Protein AF-A0A3D2SKZ0-F1 (afdb_monomer)

Sequence (525 aa):
MYVDPTEGLVLRTNPVAGSGATDIGYVDFKRDVNGKSGLNLEFMLQPNVASNGTMISANSAKGVIRAGANGRMINGVLQLRGTQDTASTILGVTNGNSIAGDTGLAFRLNGEFTSDRDNLSGVEATSLELGGAGNQTYGLRFANITPLLTRKNIIGTETTSGVALNSDHAGLSMDGIYFNLVNANQITLPTNTALTSTYLGNSVDANKLVNTNDYIQTLSTNNTPYTVLAIRGMNFSALSRRGQFIYTDANGVVSPVSTTTKWGLGLPIYNLNANFAFSPRLSNGSASGDYLVAYNNGVIQKTAVSGSERIGFSGSISTQGVNDGSDGTPAGSKSTSILLIDGGQNANDNNNPTDYYVGLRNIDMLLNGTGSMGFENGRINVSMPKLLMAMSAQLAAGYLPGAKYKTCPTSGGCYAASDSFTKNYDVLAAIKLRLAGQANFSIIPLSLTASDYNSDGIPKEDKNALNFIGLLVLDKTQNNSIQLVDPIDGSTMGLDNIVGTVAFDNKIVVNSNNVGFNLGFNFNP

Solvent-accessible surface area (backbone atoms only — not comparable to full-atom values): 26142 Å² total; per-residue (Å²): 111,53,76,42,98,86,60,24,43,34,42,54,25,50,54,55,89,91,66,82,56,81,66,74,45,66,48,72,25,58,54,49,99,41,50,41,41,42,41,67,47,68,41,65,48,63,51,88,57,51,98,81,67,83,58,82,50,80,90,68,36,22,18,53,37,22,44,29,35,27,20,36,32,32,71,31,34,41,31,40,32,70,32,75,32,88,84,28,70,70,29,22,70,54,98,88,38,40,60,49,30,64,79,20,38,29,36,29,61,33,28,28,37,33,23,74,87,66,71,63,82,98,54,56,48,19,31,42,33,45,30,46,18,71,53,50,28,30,30,39,35,36,26,51,32,29,41,65,42,44,16,73,90,34,82,30,63,53,77,72,88,80,79,66,69,49,84,68,62,7,32,40,40,42,75,28,40,35,39,38,79,38,75,53,49,56,41,34,49,79,77,58,63,71,44,49,71,33,52,51,71,90,48,93,76,90,34,54,60,41,55,79,73,66,38,52,42,70,45,63,86,77,74,54,64,24,49,33,41,28,38,35,53,31,27,33,43,35,24,20,33,21,34,27,26,29,36,21,35,88,87,51,38,41,42,76,65,39,74,81,44,44,36,16,54,24,62,19,36,25,51,30,34,36,38,37,34,37,33,85,33,76,33,62,10,69,86,64,53,30,40,49,56,49,80,55,96,93,39,85,43,77,44,63,41,60,79,43,77,24,45,23,38,32,41,35,40,33,32,35,14,56,35,63,40,99,84,71,44,76,42,21,62,46,39,11,33,47,31,46,26,38,34,41,65,21,78,82,52,86,51,37,56,32,32,33,36,39,37,41,35,41,35,17,37,40,40,34,35,33,34,36,38,36,78,56,95,56,22,46,34,37,19,21,70,37,35,36,42,32,39,40,32,29,37,31,51,44,63,35,23,25,18,51,47,83,66,60,51,98,74,66,15,32,31,36,21,24,38,44,73,66,53,56,93,39,48,75,28,29,39,41,38,27,49,29,27,28,36,25,31,32,43,37,40,34,80,78,55,84,86,42,35,45,98,86,63,47,60,36,83,82,51,44,29,42,34,41,32,29,38,37,39,38,31,76,89,56,59,11,28,44,35,42,25,40,68,86,81,58,55,67,51,69,51,69,61,44,37,39,36,42,34,37,54,31,33,46,22,40,43,64,86,51,73,46,78,49,78,40,79,48,79,51,99

pLDDT: mean 89.73, std 6.94, range [58.94, 98.38]

Foldseek 3Di:
DDADPVQGDKDWQDDDVPPPDPHRGKDFQAADPLRATSAKDWDWFAFPQPPVNPDDDLVRTFWQKMKHKGWIKGGWMWTKDWDAPPVLQFWHDDPRHRQQHGGKMWIWIKIFWAFVVVVDDPIDTMKMKMWTGDAQTKIKIFGRKAFLAQAPPFAFFAADFDRDGDPDTFIKGFPTKMKDKGQDQKTFWPDDPVQQQDADADDRPDGRLDDRVLRIWGDDPPRFIWIKIKTWFIWGRIWGQWMFMWHQHPVRRIDTLDDIARKTKDQTFGGKIKMKIKGKDFFQWVVQQFWDWDADPNDIDTDTDHRFIWIWMKMKMWTFQADADPVRHGQQLGGRWIWIWRQFFQPSRVGGGQTKIWGKGRKTWMWTFTWIWGCPRQKTKTKTQKIKTWIKIFGFTGHRAFGAHSDADPDTYRGHHSNNNVPCPGTPWIKTWIFIGIKIKIWHGQDDDPVQADPVRHGDFPRSKTKMWMKGFGDLVRFGKIWIADPPPRDIDIDTSDGGMWTWIWIWTDDSPDIDTRIDIDDDD

Structure (mmCIF, N/CA/C/O backbone):
data_AF-A0A3D2SKZ0-F1
#
_entry.id   AF-A0A3D2SKZ0-F1
#
loop_
_atom_site.group_PDB
_atom_site.id
_atom_site.type_symbol
_atom_site.label_atom_id
_atom_site.label_alt_id
_atom_site.label_comp_id
_atom_site.label_asym_id
_atom_site.label_entity_id
_atom_site.label_seq_id
_atom_site.pdbx_PDB_ins_code
_atom_site.Cartn_x
_atom_site.Cartn_y
_atom_site.Cartn_z
_atom_site.occupancy
_atom_site.B_iso_or_equiv
_atom_site.auth_seq_id
_atom_site.auth_comp_id
_atom_site.auth_asym_id
_atom_site.auth_atom_id
_atom_site.pdbx_PDB_model_num
ATOM 1 N N . MET A 1 1 ? 27.730 7.073 10.728 1.00 89.25 1 MET A N 1
ATOM 2 C CA . MET A 1 1 ? 26.821 7.558 11.789 1.00 89.25 1 MET A CA 1
ATOM 3 C C . MET A 1 1 ? 27.314 8.910 12.249 1.00 89.25 1 MET A C 1
ATOM 5 O O . MET A 1 1 ? 28.520 9.051 12.399 1.00 89.25 1 MET A O 1
ATOM 9 N N . TYR A 1 2 ? 26.425 9.870 12.469 1.00 89.94 2 TYR A N 1
ATOM 10 C CA . TYR A 1 2 ? 26.764 11.152 13.087 1.00 89.94 2 TYR A CA 1
ATOM 11 C C . TYR A 1 2 ? 25.530 11.755 13.771 1.00 89.94 2 TYR A C 1
ATOM 13 O O . TYR A 1 2 ? 24.419 11.241 13.623 1.00 89.94 2 TYR A O 1
ATOM 21 N N . VAL A 1 3 ? 25.751 12.827 14.531 1.00 92.31 3 VAL A N 1
ATOM 22 C CA . VAL A 1 3 ? 24.702 13.638 15.155 1.00 92.31 3 VAL A CA 1
ATOM 23 C C . VAL A 1 3 ? 24.771 15.038 14.561 1.00 92.31 3 VAL A C 1
ATOM 25 O O . VAL A 1 3 ? 25.858 15.603 14.464 1.00 92.31 3 VAL A O 1
ATOM 28 N N . ASP A 1 4 ? 23.625 15.580 14.170 1.00 90.56 4 ASP A N 1
ATOM 29 C CA . ASP A 1 4 ? 23.486 16.925 13.613 1.00 90.56 4 ASP A CA 1
ATOM 30 C C . ASP A 1 4 ? 22.349 17.684 14.328 1.00 90.56 4 ASP A C 1
ATOM 32 O O . ASP A 1 4 ? 21.341 17.066 14.682 1.00 90.56 4 ASP A O 1
ATOM 36 N N . PRO A 1 5 ? 22.471 19.004 14.565 1.00 87.94 5 PRO A N 1
ATOM 37 C CA . PRO A 1 5 ? 21.446 19.774 15.276 1.00 87.94 5 PRO A CA 1
ATOM 38 C C . PRO A 1 5 ? 20.064 19.795 14.603 1.00 87.94 5 PRO A C 1
ATOM 40 O O . PRO A 1 5 ? 19.061 19.971 15.288 1.00 87.94 5 PRO A O 1
ATOM 43 N N . THR A 1 6 ? 20.002 19.623 13.281 1.00 87.12 6 THR A N 1
ATOM 44 C CA . THR A 1 6 ? 18.764 19.663 12.483 1.00 87.12 6 THR A CA 1
ATOM 45 C C . THR A 1 6 ? 18.283 18.255 12.130 1.00 87.12 6 THR A C 1
ATOM 47 O O . THR A 1 6 ? 17.088 17.947 12.152 1.00 87.12 6 THR A O 1
ATOM 50 N N . GLU A 1 7 ? 19.214 17.372 11.782 1.00 89.00 7 GLU A N 1
ATOM 51 C CA . GLU A 1 7 ? 18.929 16.009 11.358 1.00 89.00 7 GLU A CA 1
ATOM 52 C C . GLU A 1 7 ? 18.869 15.008 12.525 1.00 89.00 7 GLU A C 1
ATOM 54 O O . GLU A 1 7 ? 18.384 13.896 12.330 1.00 89.00 7 GLU A O 1
ATOM 59 N N . GLY A 1 8 ? 19.307 15.368 13.731 1.00 93.12 8 GLY A N 1
ATOM 60 C CA . GLY A 1 8 ? 19.356 14.465 14.880 1.00 93.12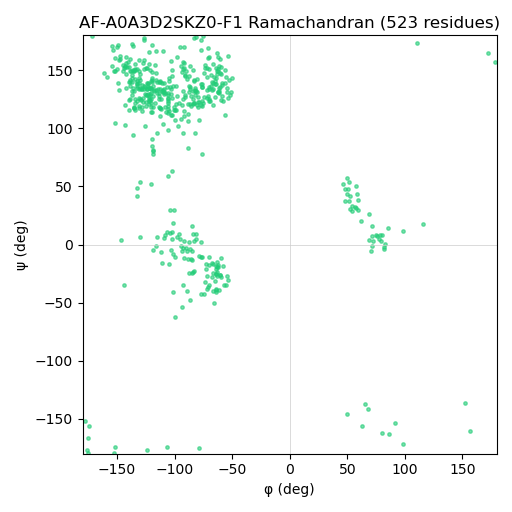 8 GLY A CA 1
ATOM 61 C C . GLY A 1 8 ? 20.396 13.355 14.711 1.00 93.12 8 GLY A C 1
ATOM 62 O O . GLY A 1 8 ? 21.489 13.584 14.196 1.00 93.12 8 GLY A O 1
ATOM 63 N N . LEU A 1 9 ? 20.074 12.142 15.168 1.00 95.69 9 LEU A N 1
ATOM 64 C CA . LEU A 1 9 ? 20.924 10.962 15.004 1.00 95.69 9 LEU A CA 1
ATOM 65 C C . LEU A 1 9 ? 20.701 10.348 13.620 1.00 95.69 9 LEU A C 1
ATOM 67 O O . LEU A 1 9 ? 19.590 9.919 13.307 1.00 95.69 9 LEU A O 1
ATOM 71 N N . VAL A 1 10 ? 21.768 10.243 12.824 1.00 94.38 10 VAL A N 1
ATOM 72 C CA . VAL A 1 10 ? 21.696 9.745 11.446 1.00 94.38 10 VAL A CA 1
ATOM 73 C C . VAL A 1 10 ? 22.647 8.572 11.210 1.00 94.38 10 VAL A C 1
ATOM 75 O O . VAL A 1 10 ? 23.862 8.654 11.429 1.00 94.38 10 VAL A O 1
ATOM 78 N N . LEU A 1 11 ? 22.100 7.487 10.660 1.00 92.94 11 LEU A N 1
ATOM 79 C CA . LEU A 1 11 ? 22.840 6.439 9.963 1.00 92.94 11 LEU A CA 1
ATOM 80 C C . LEU A 1 11 ? 22.586 6.604 8.469 1.00 92.94 11 LEU A C 1
ATOM 82 O O . LEU A 1 11 ? 21.441 6.682 8.038 1.00 92.94 11 LEU A O 1
ATOM 86 N N . ARG A 1 12 ? 23.641 6.649 7.663 1.00 91.31 12 ARG A N 1
ATOM 87 C CA . ARG A 1 12 ? 23.499 6.657 6.211 1.00 91.31 12 ARG A CA 1
ATOM 88 C C . ARG A 1 12 ? 24.607 5.871 5.550 1.00 91.31 12 ARG A C 1
ATOM 90 O O . ARG A 1 12 ? 25.701 5.774 6.104 1.00 91.31 12 ARG A O 1
ATOM 97 N N . THR A 1 13 ? 24.300 5.320 4.385 1.00 91.06 13 THR A N 1
ATOM 98 C CA . THR A 1 13 ? 25.262 4.571 3.577 1.00 91.06 13 THR A CA 1
ATOM 99 C C . THR A 1 13 ? 26.093 5.485 2.684 1.00 91.06 13 THR A C 1
ATOM 101 O O . THR A 1 13 ? 27.210 5.132 2.333 1.00 91.06 13 THR A O 1
ATOM 104 N N . ASN A 1 14 ? 25.578 6.666 2.342 1.00 85.44 14 ASN A N 1
ATOM 105 C CA . ASN A 1 14 ? 26.270 7.597 1.457 1.00 85.44 14 ASN A CA 1
ATOM 106 C C . ASN A 1 14 ? 27.120 8.606 2.227 1.00 85.44 14 ASN A C 1
ATOM 108 O O . ASN A 1 14 ? 26.731 9.012 3.331 1.00 85.44 14 ASN A O 1
ATOM 112 N N . PRO A 1 15 ? 28.214 9.092 1.618 1.00 79.12 15 PRO A N 1
ATOM 113 C CA . PRO A 1 15 ? 28.964 10.215 2.149 1.00 79.12 15 PRO A CA 1
ATOM 114 C C . PRO A 1 15 ? 28.088 11.435 2.430 1.00 79.12 15 PRO A C 1
ATOM 116 O O . PRO A 1 15 ? 27.185 11.777 1.665 1.00 79.12 15 PRO A O 1
ATOM 119 N N . VAL A 1 16 ? 28.385 12.130 3.527 1.00 78.88 16 VAL A N 1
ATOM 120 C CA . VAL A 1 16 ? 27.814 13.453 3.798 1.00 78.88 16 VAL A CA 1
ATOM 121 C C . VAL A 1 16 ? 28.634 14.480 3.024 1.00 78.88 16 VAL A C 1
ATOM 123 O O . VAL A 1 16 ? 29.868 14.438 3.067 1.00 78.88 16 VAL A O 1
ATOM 126 N N . ALA A 1 17 ? 27.977 15.416 2.340 1.00 76.12 17 ALA A N 1
ATOM 127 C CA . ALA A 1 17 ? 28.663 16.537 1.703 1.00 76.12 17 ALA A CA 1
ATOM 128 C C . ALA A 1 17 ? 29.578 17.252 2.719 1.00 76.12 17 ALA A C 1
ATOM 130 O O . ALA A 1 17 ? 29.154 17.575 3.825 1.00 76.12 17 ALA A O 1
ATOM 131 N N . GLY A 1 18 ? 30.851 17.448 2.364 1.00 74.81 18 GLY A N 1
ATOM 132 C CA . GLY A 1 18 ? 31.843 18.077 3.245 1.00 74.81 18 GLY A CA 1
ATOM 133 C C . GLY A 1 18 ? 32.486 17.162 4.299 1.00 74.81 18 GLY A C 1
ATOM 134 O O . GLY A 1 18 ? 33.392 17.612 4.988 1.00 74.81 18 GLY A O 1
ATOM 135 N N . SER A 1 19 ? 32.098 15.883 4.404 1.00 77.25 19 SER A N 1
ATOM 136 C CA . SER A 1 19 ? 32.719 14.938 5.358 1.00 77.25 19 SER A CA 1
ATOM 137 C C . SER A 1 19 ? 34.087 14.394 4.931 1.00 77.25 19 SER A C 1
ATOM 139 O O . SER A 1 19 ? 34.747 13.722 5.718 1.00 77.25 19 SER A O 1
ATOM 141 N N . GLY A 1 20 ? 34.500 14.625 3.681 1.00 76.62 20 GLY A N 1
ATOM 142 C CA . GLY A 1 20 ? 35.713 14.036 3.100 1.00 76.62 20 GLY A CA 1
ATOM 143 C C . GLY A 1 20 ? 35.629 12.526 2.830 1.00 76.62 20 GLY A C 1
ATOM 144 O O . GLY A 1 20 ? 36.544 11.978 2.224 1.00 76.62 20 GLY A O 1
ATOM 145 N N . ALA A 1 21 ? 34.545 11.853 3.232 1.00 76.31 21 ALA A N 1
ATOM 146 C CA . ALA A 1 21 ? 34.317 10.447 2.925 1.00 76.31 21 ALA A CA 1
ATOM 147 C C . ALA A 1 21 ? 34.009 10.263 1.430 1.00 76.31 21 ALA A C 1
ATOM 149 O O . ALA A 1 21 ? 33.188 10.984 0.866 1.00 76.31 21 ALA A O 1
ATOM 150 N N . THR A 1 22 ? 34.645 9.283 0.794 1.00 75.00 22 THR A N 1
ATOM 151 C CA . THR A 1 22 ? 34.396 8.917 -0.613 1.00 75.00 22 THR A CA 1
ATOM 152 C C . THR A 1 22 ? 33.727 7.556 -0.761 1.00 75.00 22 THR A C 1
ATOM 154 O O . THR A 1 22 ? 33.199 7.248 -1.826 1.00 75.00 22 THR A O 1
ATOM 157 N N . ASP A 1 23 ? 33.743 6.744 0.297 1.00 74.25 23 ASP A N 1
ATOM 158 C CA . ASP A 1 23 ? 33.208 5.389 0.269 1.00 74.25 23 ASP A CA 1
ATOM 159 C C . ASP A 1 23 ? 31.678 5.402 0.282 1.00 74.25 23 ASP A C 1
ATOM 161 O O . ASP A 1 23 ? 31.041 5.996 1.156 1.00 74.25 23 ASP A O 1
ATOM 165 N N . ILE A 1 24 ? 31.089 4.706 -0.689 1.00 81.19 24 ILE A N 1
ATOM 166 C CA . ILE A 1 24 ? 29.653 4.446 -0.752 1.00 81.19 24 ILE A CA 1
ATOM 167 C C . ILE A 1 24 ? 29.403 3.118 -0.041 1.00 81.19 24 ILE A C 1
ATOM 169 O O . ILE A 1 24 ? 29.800 2.051 -0.511 1.00 81.19 24 ILE A O 1
ATOM 173 N N . GLY A 1 25 ? 28.762 3.189 1.120 1.00 87.06 25 GLY A N 1
ATOM 174 C CA . GLY A 1 25 ? 28.308 2.024 1.862 1.00 87.06 25 GLY A CA 1
ATOM 175 C C . GLY A 1 25 ? 27.034 1.414 1.276 1.00 87.06 25 GLY A C 1
ATOM 176 O O . GLY A 1 25 ? 26.404 1.945 0.362 1.00 87.06 25 GLY A O 1
ATOM 177 N N . TYR A 1 26 ? 26.614 0.302 1.866 1.00 90.56 26 TYR A N 1
ATOM 178 C CA . TYR A 1 26 ? 25.374 -0.397 1.536 1.00 90.56 26 TYR A CA 1
ATOM 179 C C . TYR A 1 26 ? 24.878 -1.191 2.749 1.00 90.56 26 TYR A C 1
ATOM 181 O O . TYR A 1 26 ? 25.611 -1.386 3.721 1.00 90.56 26 TYR A O 1
ATOM 189 N N . VAL A 1 27 ? 23.635 -1.665 2.686 1.00 91.00 27 VAL A N 1
ATOM 190 C CA . VAL A 1 27 ? 23.050 -2.592 3.663 1.00 91.00 27 VAL A CA 1
ATOM 191 C C . VAL A 1 27 ? 22.639 -3.866 2.937 1.00 91.00 27 VAL A C 1
ATOM 193 O O . VAL A 1 27 ? 21.871 -3.801 1.983 1.00 91.00 27 VAL A O 1
ATOM 196 N N . ASP A 1 28 ? 23.129 -5.018 3.393 1.00 92.25 28 ASP A N 1
ATOM 197 C CA . ASP A 1 28 ? 22.768 -6.319 2.823 1.00 92.25 28 ASP A CA 1
ATOM 198 C C . ASP A 1 28 ? 21.810 -7.073 3.749 1.00 92.25 28 ASP A C 1
ATOM 200 O O . ASP A 1 28 ? 22.186 -7.494 4.844 1.00 92.25 28 ASP A O 1
ATOM 204 N N . PHE A 1 29 ? 20.595 -7.335 3.271 1.00 92.94 29 PHE A N 1
ATOM 205 C CA . PHE A 1 29 ? 19.667 -8.274 3.899 1.00 92.94 29 PHE A CA 1
ATOM 206 C C . PHE A 1 29 ? 19.923 -9.679 3.349 1.00 92.94 29 PHE A C 1
ATOM 208 O O . PHE A 1 29 ? 19.281 -10.140 2.398 1.00 92.94 29 PHE A O 1
ATOM 215 N N . LYS A 1 30 ? 20.914 -10.362 3.923 1.00 92.81 30 LYS A N 1
ATOM 216 C CA . LYS A 1 30 ? 21.288 -11.719 3.504 1.00 92.81 30 LYS A CA 1
ATOM 217 C C . LYS A 1 30 ? 20.295 -12.737 4.039 1.00 92.81 30 LYS A C 1
ATOM 219 O O . LYS A 1 30 ? 19.886 -12.648 5.192 1.00 92.81 30 LYS A O 1
ATOM 224 N N . ARG A 1 31 ? 19.926 -13.700 3.194 1.00 92.88 31 ARG A N 1
ATOM 225 C CA . ARG A 1 31 ? 19.113 -14.831 3.636 1.00 92.88 31 ARG A CA 1
ATOM 226 C C . ARG A 1 31 ? 19.860 -15.640 4.687 1.00 92.88 31 ARG A C 1
ATOM 228 O O . ARG A 1 31 ? 21.090 -15.701 4.653 1.00 92.88 31 ARG A O 1
ATOM 235 N N . ASP A 1 32 ? 19.115 -16.245 5.601 1.00 92.62 32 ASP A N 1
ATOM 236 C CA . ASP A 1 32 ? 19.688 -17.199 6.544 1.00 92.62 32 ASP A CA 1
ATOM 237 C C . ASP A 1 32 ? 19.980 -18.554 5.871 1.00 92.62 32 ASP A C 1
ATOM 239 O O . ASP A 1 32 ? 19.724 -18.760 4.681 1.00 92.62 32 ASP A O 1
ATOM 243 N N . VAL A 1 33 ? 20.517 -19.500 6.646 1.00 93.44 33 VAL A N 1
ATOM 244 C CA . VAL A 1 33 ? 20.837 -20.861 6.175 1.00 93.44 33 VAL A CA 1
ATOM 245 C C . VAL A 1 33 ? 19.611 -21.652 5.701 1.00 93.44 33 VAL A C 1
ATOM 247 O O . VAL A 1 33 ? 19.763 -22.610 4.951 1.00 93.44 33 VAL A O 1
ATOM 250 N N . ASN A 1 34 ? 18.409 -21.239 6.109 1.00 93.94 34 ASN A N 1
ATOM 251 C CA . ASN A 1 34 ? 17.134 -21.845 5.741 1.00 93.94 34 ASN A CA 1
ATOM 252 C C . ASN A 1 34 ? 16.457 -21.090 4.584 1.00 93.94 34 ASN A C 1
ATOM 254 O O . ASN A 1 34 ? 15.313 -21.382 4.243 1.00 93.94 34 ASN A O 1
ATOM 258 N N . GLY A 1 35 ? 17.126 -20.104 3.979 1.00 92.88 35 GLY A N 1
ATOM 259 C CA . GLY A 1 35 ? 16.596 -19.325 2.863 1.00 92.88 35 GLY A CA 1
ATOM 260 C C . GLY A 1 35 ? 15.578 -18.247 3.256 1.00 92.88 35 GLY A C 1
ATOM 261 O O . GLY A 1 35 ? 15.049 -17.572 2.360 1.00 92.88 35 GLY A O 1
ATOM 262 N N . LYS A 1 36 ? 15.313 -18.029 4.555 1.00 93.12 36 LYS A N 1
ATOM 263 C CA . LYS A 1 36 ? 14.435 -16.941 5.012 1.00 93.12 36 LYS A CA 1
ATOM 264 C C . LYS A 1 36 ? 15.068 -15.593 4.686 1.00 93.12 36 LYS A C 1
ATOM 266 O O . LYS A 1 36 ? 16.284 -15.437 4.739 1.00 93.12 36 LYS A O 1
ATOM 271 N N . SER A 1 37 ? 14.239 -14.616 4.331 1.00 94.50 37 SER A N 1
ATOM 272 C CA . SER A 1 37 ? 14.675 -13.248 4.022 1.00 94.50 37 SER A CA 1
ATOM 273 C C . SER A 1 37 ? 15.471 -12.617 5.169 1.00 94.50 37 SER A C 1
ATOM 275 O O . SER A 1 37 ? 15.141 -12.829 6.332 1.00 94.50 37 SER A O 1
ATOM 277 N N . GLY A 1 38 ? 16.489 -11.811 4.842 1.00 93.75 38 GLY A N 1
ATOM 278 C CA . GLY A 1 38 ? 17.352 -11.182 5.852 1.00 93.75 38 GLY A CA 1
ATOM 279 C C . GLY A 1 38 ? 16.624 -10.185 6.754 1.00 93.75 38 GLY A C 1
ATOM 280 O O . GLY A 1 38 ? 16.943 -10.073 7.933 1.00 93.75 38 GLY A O 1
ATOM 281 N N . LEU A 1 39 ? 15.604 -9.508 6.224 1.00 94.38 39 LEU A N 1
ATOM 282 C CA . LEU A 1 39 ? 14.545 -8.895 7.018 1.00 94.38 39 LEU A CA 1
ATOM 283 C C . LEU A 1 39 ? 13.288 -9.751 6.860 1.00 94.38 39 LEU A C 1
ATOM 285 O O . LEU A 1 39 ? 12.816 -9.950 5.741 1.00 94.38 39 LEU A O 1
ATOM 289 N N . ASN A 1 40 ? 12.747 -10.254 7.965 1.00 94.50 40 ASN A N 1
ATOM 290 C CA . ASN A 1 40 ? 11.603 -11.158 7.964 1.00 94.50 40 ASN A CA 1
ATOM 291 C C . ASN A 1 40 ? 10.654 -10.806 9.111 1.00 94.50 40 ASN A C 1
ATOM 293 O O . ASN A 1 40 ? 11.021 -10.913 10.279 1.00 94.50 40 ASN A O 1
ATOM 297 N N . LEU A 1 41 ? 9.440 -10.388 8.765 1.00 95.25 41 LEU A N 1
ATOM 298 C CA . LEU A 1 41 ? 8.374 -10.049 9.698 1.00 95.25 41 LEU A CA 1
ATOM 299 C C . LEU A 1 41 ? 7.268 -11.092 9.562 1.00 95.25 41 LEU A C 1
ATOM 301 O O . LEU A 1 41 ? 6.660 -11.217 8.500 1.00 95.25 41 LEU A O 1
ATOM 305 N N . GLU A 1 42 ? 7.014 -11.842 10.631 1.00 92.62 42 GLU A N 1
ATOM 306 C CA . GLU A 1 42 ? 5.989 -12.886 10.678 1.00 92.62 42 GLU A CA 1
ATOM 307 C C . GLU A 1 42 ? 4.976 -12.565 11.773 1.00 92.62 42 GLU A C 1
ATOM 309 O O . GLU A 1 42 ? 5.326 -12.444 12.946 1.00 92.62 42 GLU A O 1
ATOM 314 N N . PHE A 1 43 ? 3.708 -12.445 11.383 1.00 91.75 43 PHE A N 1
ATOM 315 C CA . PHE A 1 43 ? 2.598 -12.238 12.304 1.00 91.75 43 PHE A CA 1
ATOM 316 C C . PHE A 1 43 ? 1.800 -13.528 12.421 1.00 91.75 43 PHE A C 1
ATOM 318 O O . PHE A 1 43 ? 1.320 -14.078 11.426 1.00 91.75 43 PHE A O 1
ATOM 325 N N . MET A 1 44 ? 1.661 -14.015 13.649 1.00 90.06 44 MET A N 1
ATOM 326 C CA . MET A 1 44 ? 0.970 -15.260 13.965 1.00 90.06 44 MET A CA 1
ATOM 327 C C . MET A 1 44 ? 0.042 -15.041 15.157 1.00 90.06 44 MET A C 1
ATOM 329 O O . MET A 1 44 ? 0.320 -14.214 16.023 1.00 90.06 44 MET A O 1
ATOM 333 N N . LEU A 1 45 ? -1.048 -15.801 15.212 1.00 88.62 45 LEU A N 1
ATOM 334 C CA . LEU A 1 45 ? -2.018 -15.752 16.296 1.00 88.62 45 LEU A CA 1
ATOM 335 C C . LEU A 1 45 ? -2.098 -17.104 16.998 1.00 88.62 45 LEU A C 1
ATOM 337 O O . LEU A 1 45 ? -2.321 -18.133 16.363 1.00 88.62 45 LEU A O 1
ATOM 341 N N . GLN A 1 46 ? -1.958 -17.096 18.320 1.00 85.88 46 GLN A N 1
ATOM 342 C CA . GLN A 1 46 ? -2.167 -18.278 19.146 1.00 85.88 46 GLN A CA 1
ATOM 343 C C . GLN A 1 46 ? -3.629 -18.324 19.619 1.00 85.88 46 GLN A C 1
ATOM 345 O O . GLN A 1 46 ? -4.041 -17.456 20.390 1.00 85.88 46 GLN A O 1
ATOM 350 N N . PRO A 1 47 ? -4.432 -19.319 19.205 1.00 79.19 47 PRO A N 1
ATOM 351 C CA . PRO A 1 47 ? -5.761 -19.511 19.771 1.00 79.19 47 PRO A CA 1
ATOM 352 C C . PRO A 1 47 ? -5.683 -20.088 21.196 1.00 79.19 47 PRO A C 1
ATOM 354 O O . PRO A 1 47 ? -4.742 -20.806 21.539 1.00 79.19 47 PRO A O 1
ATOM 357 N N . ASN A 1 48 ? -6.721 -19.826 22.000 1.00 74.31 48 ASN A N 1
ATOM 358 C CA . ASN A 1 48 ? -6.951 -20.434 23.321 1.00 74.31 48 ASN A CA 1
ATOM 359 C C . ASN A 1 48 ? -5.826 -20.209 24.354 1.00 74.31 48 ASN A C 1
ATOM 361 O O . ASN A 1 48 ? -5.513 -21.106 25.137 1.00 74.31 48 ASN A O 1
ATOM 365 N N . VAL A 1 49 ? -5.214 -19.021 24.371 1.00 75.00 49 VAL A N 1
ATOM 366 C CA . VAL A 1 49 ? -4.248 -18.654 25.419 1.00 75.00 49 VAL A CA 1
ATOM 367 C C . VAL A 1 49 ? -4.993 -18.467 26.743 1.00 75.00 49 VAL A C 1
ATOM 369 O O . VAL A 1 49 ? -5.951 -17.699 26.816 1.00 75.00 49 VAL A O 1
ATOM 372 N N . ALA A 1 50 ? -4.566 -19.176 27.790 1.00 66.44 50 ALA A N 1
ATOM 373 C CA . ALA A 1 50 ? -5.108 -18.998 29.135 1.00 66.44 50 ALA A CA 1
ATOM 374 C C . ALA A 1 50 ? -4.824 -17.574 29.656 1.00 66.44 50 ALA A C 1
ATOM 376 O O . ALA A 1 50 ? -3.795 -16.981 29.335 1.00 66.44 50 ALA A O 1
ATOM 377 N N . SER A 1 51 ? -5.711 -17.035 30.496 1.00 66.38 51 SER A N 1
ATOM 378 C CA . SER A 1 51 ? -5.644 -15.659 31.025 1.00 66.38 51 SER A CA 1
ATOM 379 C C . SER A 1 51 ? -4.378 -15.334 31.834 1.00 66.38 51 SER A C 1
ATOM 381 O O . SER A 1 51 ? -4.101 -14.171 32.102 1.00 66.38 51 SER A O 1
ATOM 383 N N . ASN A 1 52 ? -3.583 -16.340 32.198 1.00 66.62 52 ASN A N 1
ATOM 384 C CA . ASN A 1 52 ? -2.289 -16.217 32.873 1.00 66.62 52 ASN A CA 1
ATOM 385 C C . ASN A 1 52 ? -1.077 -16.261 31.911 1.00 66.62 52 ASN A C 1
ATOM 387 O O . ASN A 1 52 ? 0.059 -16.393 32.369 1.00 66.62 52 ASN A O 1
ATOM 391 N N . GLY A 1 53 ? -1.295 -16.209 30.590 1.00 61.84 53 GLY A N 1
ATOM 392 C CA . GLY A 1 53 ? -0.247 -16.083 29.567 1.00 61.84 53 GLY A CA 1
ATOM 393 C C . GLY A 1 53 ? 0.670 -17.300 29.387 1.00 61.84 53 GLY A C 1
ATOM 394 O O . GLY A 1 53 ? 1.601 -17.252 28.590 1.00 61.84 53 GLY A O 1
ATOM 395 N N . THR A 1 54 ? 0.430 -18.412 30.089 1.00 61.94 54 THR A N 1
ATOM 396 C CA . THR A 1 54 ? 1.404 -19.518 30.217 1.00 61.94 54 THR A CA 1
ATOM 397 C C . THR A 1 54 ? 1.391 -20.524 29.056 1.00 61.94 54 THR A C 1
ATOM 399 O O . THR A 1 54 ? 2.040 -21.561 29.134 1.00 61.94 54 THR A O 1
ATOM 402 N N . MET A 1 55 ? 0.666 -20.238 27.970 1.00 64.19 55 MET A N 1
ATOM 403 C CA . MET A 1 55 ? 0.439 -21.157 26.840 1.00 64.19 55 MET A CA 1
ATOM 404 C C . MET A 1 55 ? 0.667 -20.465 25.484 1.00 64.19 55 MET A C 1
ATOM 406 O O . MET A 1 55 ? -0.175 -20.540 24.590 1.00 64.19 55 MET A O 1
ATOM 410 N N . ILE A 1 56 ? 1.790 -19.761 25.316 1.00 74.56 56 ILE A N 1
ATOM 411 C CA . ILE A 1 56 ? 2.222 -19.277 23.995 1.00 74.56 56 ILE A CA 1
ATOM 412 C C . ILE A 1 56 ? 3.272 -20.250 23.453 1.00 74.56 56 ILE A C 1
ATOM 414 O O . ILE A 1 56 ? 4.348 -20.393 24.026 1.00 74.56 56 ILE A O 1
ATOM 418 N N . SER A 1 57 ? 2.955 -20.926 22.348 1.00 75.81 57 SER A N 1
ATOM 419 C CA . SER A 1 57 ? 3.870 -21.834 21.650 1.00 75.81 57 SER A CA 1
ATOM 420 C C . SER A 1 57 ? 3.814 -21.582 20.150 1.00 75.81 57 SER A C 1
ATOM 422 O O . SER A 1 57 ? 2.734 -21.538 19.562 1.00 75.81 57 SER A O 1
ATOM 424 N N . ALA A 1 58 ? 4.982 -21.469 19.515 1.00 72.81 58 ALA A N 1
ATOM 425 C CA . ALA A 1 58 ? 5.084 -21.299 18.066 1.00 72.81 58 ALA A CA 1
ATOM 426 C C . ALA A 1 58 ? 4.450 -22.469 17.288 1.00 72.81 58 ALA A C 1
ATOM 428 O O . ALA A 1 58 ? 3.931 -22.266 16.196 1.00 72.81 58 ALA A O 1
ATOM 429 N N . ASN A 1 59 ? 4.419 -23.673 17.871 1.00 74.50 59 ASN A N 1
ATOM 430 C CA . ASN A 1 59 ? 3.880 -24.873 17.220 1.00 74.50 59 ASN A CA 1
ATOM 431 C C . ASN A 1 59 ? 2.350 -24.861 17.101 1.00 74.50 59 ASN A C 1
ATOM 433 O O . ASN A 1 59 ? 1.787 -25.512 16.223 1.00 74.50 59 ASN A O 1
ATOM 437 N N . SER A 1 60 ? 1.665 -24.155 18.001 1.00 78.88 60 SER A N 1
ATOM 438 C CA . SER A 1 60 ? 0.205 -24.028 17.994 1.00 78.88 60 SER A CA 1
ATOM 439 C C . SER A 1 60 ? -0.278 -22.700 17.409 1.00 78.88 60 SER A C 1
ATOM 441 O O . SER A 1 60 ? -1.482 -22.540 17.184 1.00 78.88 60 SER A O 1
ATOM 443 N N . ALA A 1 61 ? 0.645 -21.775 17.134 1.00 86.50 61 ALA A N 1
ATOM 444 C CA . ALA A 1 61 ? 0.342 -20.492 16.532 1.00 86.50 61 ALA A CA 1
ATOM 445 C C . ALA A 1 61 ? -0.040 -20.670 15.059 1.00 86.50 61 ALA A C 1
ATOM 447 O O . ALA A 1 61 ? 0.485 -21.522 14.341 1.00 86.50 61 ALA A O 1
ATOM 448 N N . LYS A 1 62 ? -0.988 -19.858 14.603 1.00 87.88 62 LYS A N 1
ATOM 449 C CA . LYS A 1 62 ? -1.524 -19.884 13.245 1.00 87.88 62 LYS A CA 1
ATOM 450 C C . LYS A 1 62 ? -1.056 -18.652 12.486 1.00 87.88 62 LYS A C 1
ATOM 452 O O . LYS A 1 62 ? -1.166 -17.535 12.989 1.00 87.88 62 LYS A O 1
ATOM 457 N N . GLY A 1 63 ? -0.509 -18.860 11.293 1.00 89.38 63 GLY A N 1
ATOM 458 C CA . GLY A 1 63 ? 0.049 -17.792 10.472 1.00 89.38 63 GLY A CA 1
ATOM 459 C C . GLY A 1 63 ? -1.014 -16.818 9.982 1.00 89.38 63 GLY A C 1
ATOM 460 O O . GLY A 1 63 ? -2.058 -17.237 9.491 1.00 89.38 63 GLY A O 1
ATOM 461 N N . VAL A 1 64 ? -0.746 -15.519 10.091 1.00 91.38 64 VAL A N 1
ATOM 462 C CA . VAL A 1 64 ? -1.578 -14.472 9.487 1.00 91.38 64 VAL A CA 1
ATOM 463 C C . VAL A 1 64 ? -0.927 -14.007 8.194 1.00 91.38 64 VAL A C 1
ATOM 465 O O . VAL A 1 64 ? -1.490 -14.187 7.121 1.00 91.38 64 VAL A O 1
ATOM 468 N N . ILE A 1 65 ? 0.275 -13.440 8.292 1.00 92.50 65 ILE A N 1
ATOM 469 C CA . ILE A 1 65 ? 1.007 -12.916 7.141 1.00 92.50 65 ILE A CA 1
ATOM 470 C C . ILE A 1 65 ? 2.499 -12.825 7.447 1.00 92.50 65 ILE A C 1
ATOM 472 O O . ILE A 1 65 ? 2.906 -12.499 8.565 1.00 92.50 65 ILE A O 1
ATOM 476 N N . ARG A 1 66 ? 3.304 -13.093 6.425 1.00 92.81 66 ARG A N 1
ATOM 477 C CA . ARG A 1 66 ? 4.748 -12.905 6.382 1.00 92.81 66 ARG A CA 1
ATOM 478 C C . ARG A 1 66 ? 5.081 -11.839 5.349 1.00 92.81 66 ARG A C 1
ATOM 480 O O . ARG A 1 66 ? 4.594 -11.906 4.222 1.00 92.81 66 ARG A O 1
ATOM 487 N N . ALA A 1 67 ? 5.951 -10.911 5.724 1.00 95.62 67 ALA A N 1
ATOM 488 C CA . ALA A 1 67 ? 6.594 -9.975 4.815 1.00 95.62 67 ALA A CA 1
ATOM 489 C C . ALA A 1 67 ? 8.112 -10.102 4.953 1.00 95.62 67 ALA A C 1
ATOM 491 O O . ALA A 1 67 ? 8.640 -10.147 6.064 1.00 95.62 67 ALA A O 1
ATOM 492 N N . GLY A 1 68 ? 8.822 -10.167 3.833 1.00 95.00 68 GLY A N 1
ATOM 493 C CA . GLY A 1 68 ? 10.270 -10.315 3.825 1.00 95.00 68 GLY A CA 1
ATOM 494 C C . GLY A 1 68 ? 10.950 -9.382 2.836 1.00 95.00 68 GLY A C 1
ATOM 495 O O . GLY A 1 68 ? 10.395 -9.076 1.786 1.00 95.00 68 GLY A O 1
ATOM 496 N N . ALA A 1 69 ? 12.175 -8.977 3.152 1.00 94.69 69 ALA A N 1
ATOM 497 C CA . ALA A 1 69 ? 13.069 -8.287 2.235 1.00 94.69 69 ALA A CA 1
ATOM 498 C C . ALA A 1 69 ? 14.463 -8.917 2.286 1.00 94.69 69 ALA A C 1
ATOM 500 O O . ALA A 1 69 ? 14.973 -9.294 3.345 1.00 94.69 69 ALA A O 1
ATOM 501 N N . ASN A 1 70 ? 15.074 -9.052 1.120 1.00 94.75 70 ASN A N 1
ATOM 502 C CA . ASN A 1 70 ? 16.407 -9.604 0.946 1.00 94.75 70 ASN A CA 1
ATOM 503 C C . ASN A 1 70 ? 17.169 -8.778 -0.092 1.00 94.75 70 ASN A C 1
ATOM 505 O O . ASN A 1 70 ? 16.558 -8.107 -0.917 1.00 94.75 70 ASN A O 1
ATOM 509 N N . GLY A 1 71 ? 18.494 -8.871 -0.058 1.00 94.31 71 GLY A N 1
ATOM 510 C CA . GLY A 1 71 ? 19.395 -8.291 -1.041 1.00 94.31 71 GLY A CA 1
ATOM 511 C C . GLY A 1 71 ? 19.985 -6.968 -0.578 1.00 94.31 71 GLY A C 1
ATOM 512 O O . GLY A 1 71 ? 19.851 -6.579 0.586 1.00 94.31 71 GLY A O 1
ATOM 513 N N . ARG A 1 72 ? 20.679 -6.296 -1.493 1.00 93.19 72 ARG A N 1
ATOM 514 C CA . ARG A 1 72 ? 21.400 -5.057 -1.200 1.00 93.19 72 ARG A CA 1
ATOM 515 C C . ARG A 1 72 ? 20.517 -3.824 -1.333 1.00 93.19 72 ARG A C 1
ATOM 517 O O . ARG A 1 72 ? 19.851 -3.651 -2.352 1.00 93.19 72 ARG A O 1
ATOM 524 N N . MET A 1 73 ? 20.589 -2.937 -0.349 1.00 92.75 73 MET A N 1
ATOM 525 C CA . MET A 1 73 ? 20.077 -1.572 -0.418 1.00 92.75 73 MET A CA 1
ATOM 526 C C . MET A 1 73 ? 21.227 -0.566 -0.419 1.00 92.75 73 MET A C 1
ATOM 528 O O . MET A 1 73 ? 22.200 -0.712 0.326 1.00 92.75 73 MET A O 1
ATOM 532 N N . ILE A 1 74 ? 21.090 0.466 -1.245 1.00 92.19 74 ILE A N 1
ATOM 533 C CA . ILE A 1 74 ? 22.019 1.597 -1.351 1.00 92.19 74 ILE A CA 1
ATOM 534 C C . ILE A 1 74 ? 21.285 2.895 -1.021 1.00 92.19 74 ILE A C 1
ATOM 536 O O . ILE A 1 74 ? 20.066 2.898 -0.843 1.00 92.19 74 ILE A O 1
ATOM 540 N N . ASN A 1 75 ? 22.026 3.997 -0.899 1.00 91.69 75 ASN A N 1
ATOM 541 C CA . ASN A 1 75 ? 21.461 5.319 -0.612 1.00 91.69 75 ASN A CA 1
ATOM 542 C C . ASN A 1 75 ? 20.535 5.323 0.625 1.00 91.69 75 ASN A C 1
ATOM 544 O O . ASN A 1 75 ? 19.573 6.084 0.719 1.00 91.69 75 ASN A O 1
ATOM 548 N N . GLY A 1 76 ? 20.834 4.439 1.581 1.00 93.56 76 GLY A N 1
ATOM 549 C CA . GLY A 1 76 ? 20.046 4.206 2.776 1.00 93.56 76 GLY A CA 1
ATOM 550 C C . GLY A 1 76 ? 20.251 5.317 3.794 1.00 93.56 76 GLY A C 1
ATOM 551 O O . GLY A 1 76 ? 21.388 5.712 4.062 1.00 93.56 76 GLY A O 1
ATOM 552 N N . VAL A 1 77 ? 19.159 5.792 4.391 1.00 93.44 77 VAL A N 1
ATOM 553 C CA . VAL A 1 77 ? 19.165 6.762 5.489 1.00 93.44 77 VAL A CA 1
ATOM 554 C C . VAL A 1 77 ? 18.196 6.299 6.568 1.00 93.44 77 VAL A C 1
ATOM 556 O O . VAL A 1 77 ? 17.016 6.097 6.298 1.00 93.44 77 VAL A O 1
ATOM 559 N N . LEU A 1 78 ? 18.706 6.183 7.791 1.00 94.56 78 LEU A N 1
ATOM 560 C CA . LEU A 1 78 ? 17.942 6.060 9.022 1.00 94.56 78 LEU A CA 1
ATOM 561 C C . LEU A 1 78 ? 18.184 7.309 9.862 1.00 94.56 78 LEU A C 1
ATOM 563 O O . LEU A 1 78 ? 19.332 7.632 10.167 1.00 94.56 78 LEU A O 1
ATOM 567 N N . GLN A 1 79 ? 17.123 7.997 10.251 1.00 95.44 79 GLN A N 1
ATOM 568 C CA . GLN A 1 79 ? 17.216 9.218 11.040 1.00 95.44 79 GLN A CA 1
ATOM 569 C C . GLN A 1 79 ? 16.236 9.173 12.209 1.00 95.44 79 GLN A C 1
ATOM 571 O O . GLN A 1 79 ? 15.092 8.760 12.036 1.00 95.44 79 GLN A O 1
ATOM 576 N N . LEU A 1 80 ? 16.685 9.630 13.378 1.00 96.06 80 LEU A N 1
ATOM 577 C CA . LEU A 1 80 ? 15.869 9.841 14.572 1.00 96.06 80 LEU A CA 1
ATOM 578 C C . LEU A 1 80 ? 16.134 11.242 15.134 1.00 96.06 80 LEU A C 1
ATOM 580 O O . LEU A 1 80 ? 17.280 11.596 15.412 1.00 96.06 80 LEU A O 1
ATOM 584 N N . ARG A 1 81 ? 15.076 12.028 15.333 1.00 94.31 81 ARG A N 1
ATOM 585 C CA . ARG A 1 81 ? 15.140 13.401 15.858 1.00 94.31 81 ARG A CA 1
ATOM 586 C C . ARG A 1 81 ? 13.879 13.761 16.650 1.00 94.31 81 ARG A C 1
ATOM 588 O O . ARG A 1 81 ? 12.897 13.025 16.604 1.00 94.31 81 ARG A O 1
ATOM 595 N N . GLY A 1 82 ? 13.897 14.891 17.356 1.00 92.31 82 GLY A N 1
ATOM 596 C CA . GLY A 1 82 ? 12.675 15.496 17.904 1.00 92.31 82 GLY A CA 1
ATOM 597 C C . GLY A 1 82 ? 11.786 16.079 16.800 1.00 92.31 82 GLY A C 1
ATOM 598 O O . GLY A 1 82 ? 12.250 16.306 15.679 1.00 92.31 82 GLY A O 1
ATOM 599 N N . THR A 1 83 ? 10.507 16.308 17.090 1.00 89.38 83 THR A N 1
ATOM 600 C CA . THR A 1 83 ? 9.614 17.034 16.173 1.00 89.38 83 THR A CA 1
ATOM 601 C C . THR A 1 83 ? 9.698 18.537 16.379 1.00 89.38 83 THR A C 1
ATOM 603 O O . THR A 1 83 ? 9.995 19.006 17.470 1.00 89.38 83 THR A O 1
ATOM 606 N N . GLN A 1 84 ? 9.398 19.283 15.320 1.00 86.62 84 GLN A N 1
ATOM 607 C CA . GLN A 1 84 ? 9.058 20.697 15.395 1.00 86.62 84 GLN A CA 1
ATOM 608 C C . GLN A 1 84 ? 7.971 20.961 14.350 1.00 86.62 84 GLN A C 1
ATOM 610 O O . GLN A 1 84 ? 8.256 20.986 13.153 1.00 86.62 84 GLN A O 1
ATOM 615 N N . ASP A 1 85 ? 6.716 21.075 14.788 1.00 87.50 85 ASP A N 1
ATOM 616 C CA . ASP A 1 85 ? 5.549 21.203 13.899 1.00 87.50 85 ASP A CA 1
ATOM 617 C C . ASP A 1 85 ? 4.986 22.626 13.871 1.00 87.50 85 ASP A C 1
ATOM 619 O O . ASP A 1 85 ? 3.821 22.874 14.187 1.00 87.50 85 ASP A O 1
ATOM 623 N N . THR A 1 86 ? 5.811 23.593 13.484 1.00 80.38 86 THR A N 1
ATOM 624 C CA . THR A 1 86 ? 5.397 25.005 13.415 1.00 80.38 86 THR A CA 1
ATOM 625 C C . THR A 1 86 ? 4.353 25.265 12.326 1.00 80.38 86 THR A C 1
ATOM 627 O O . THR A 1 86 ? 3.518 26.154 12.473 1.00 80.38 86 THR A O 1
ATOM 630 N N . ALA A 1 87 ? 4.354 24.465 11.256 1.00 82.12 87 ALA A N 1
ATOM 631 C CA . ALA A 1 87 ? 3.400 24.564 10.151 1.00 82.12 87 ALA A CA 1
ATOM 632 C C . ALA A 1 87 ? 2.081 23.808 10.406 1.00 82.12 87 ALA A C 1
ATOM 634 O O . ALA A 1 87 ? 1.156 23.909 9.602 1.00 82.12 87 ALA A O 1
ATOM 635 N N . SER A 1 88 ? 1.974 23.069 11.518 1.00 85.75 88 SER A N 1
ATOM 636 C CA . SER A 1 88 ? 0.796 22.269 11.886 1.00 85.75 88 SER A CA 1
ATOM 637 C C . SER A 1 88 ? 0.375 21.237 10.830 1.00 85.75 88 SER A C 1
ATOM 639 O O . SER A 1 88 ? -0.810 20.932 10.670 1.00 85.75 88 SER A O 1
ATOM 641 N N . THR A 1 89 ? 1.342 20.694 10.091 1.00 83.56 89 THR A N 1
ATOM 642 C CA . THR A 1 89 ? 1.102 19.758 8.980 1.00 83.56 89 THR A CA 1
ATOM 643 C C . THR A 1 89 ? 1.133 18.297 9.430 1.00 83.56 89 THR A C 1
ATOM 645 O O . THR A 1 89 ? 0.725 17.399 8.683 1.00 83.56 89 THR A O 1
ATOM 648 N N . ILE A 1 90 ? 1.588 18.029 10.662 1.00 89.81 90 ILE A N 1
ATOM 649 C CA . ILE A 1 90 ? 1.737 16.661 11.162 1.00 89.81 90 ILE A CA 1
ATOM 650 C C . ILE A 1 90 ? 0.445 16.145 11.784 1.00 89.81 90 ILE A C 1
ATOM 652 O O . ILE A 1 90 ? 0.056 15.047 11.440 1.00 89.81 90 ILE A O 1
ATOM 656 N N . LEU A 1 91 ? -0.262 16.860 12.658 1.00 90.38 91 LEU A N 1
ATOM 657 C CA . LEU A 1 91 ? -1.526 16.341 13.235 1.00 90.38 91 LEU A CA 1
ATOM 658 C C . LEU A 1 91 ? -2.701 17.318 13.148 1.00 90.38 91 LEU A C 1
ATOM 660 O O . LEU A 1 91 ? -3.786 17.025 13.654 1.00 90.38 91 LEU A O 1
ATOM 664 N N . GLY A 1 92 ? -2.508 18.447 12.467 1.00 87.62 92 GLY A N 1
ATOM 665 C CA . GLY A 1 92 ? -3.455 19.554 12.448 1.00 87.62 92 GLY A CA 1
ATOM 666 C C . GLY A 1 92 ? -3.345 20.428 13.698 1.00 87.62 92 GLY A C 1
ATOM 667 O O . GLY A 1 92 ? -2.346 20.396 14.421 1.00 87.62 92 GLY A O 1
ATOM 668 N N . VAL A 1 93 ? -4.391 21.221 13.938 1.00 86.88 93 VAL A N 1
ATOM 669 C CA . VAL A 1 93 ? -4.419 22.254 14.982 1.00 86.88 93 VAL A CA 1
ATOM 670 C C . VAL A 1 93 ? -5.542 22.052 15.994 1.00 86.88 93 VAL A C 1
ATOM 672 O O . VAL A 1 93 ? -6.629 21.580 15.662 1.00 86.88 93 VAL A O 1
ATOM 675 N N . THR A 1 94 ? -5.300 22.504 17.223 1.00 82.62 94 THR A N 1
ATOM 676 C CA . THR A 1 94 ? -6.307 22.702 18.269 1.00 82.62 94 THR A CA 1
ATOM 677 C C . THR A 1 94 ? -6.156 24.102 18.863 1.00 82.62 94 THR A C 1
ATOM 679 O O . THR A 1 94 ? -5.063 24.498 19.265 1.00 82.62 94 THR A O 1
ATOM 682 N N . ASN A 1 95 ? -7.234 24.895 18.871 1.00 82.25 95 ASN A N 1
ATOM 683 C CA . ASN A 1 95 ? -7.226 26.297 19.324 1.00 82.25 95 ASN A CA 1
ATOM 684 C C . ASN A 1 95 ? -6.076 27.144 18.727 1.00 82.25 95 ASN A C 1
ATOM 686 O O . ASN A 1 95 ? -5.484 27.968 19.418 1.00 82.25 95 ASN A O 1
ATOM 690 N N . GLY A 1 96 ? -5.738 26.911 17.453 1.00 81.81 96 GLY A N 1
ATOM 691 C CA . GLY A 1 96 ? -4.658 27.610 16.744 1.00 81.81 96 GLY A CA 1
ATOM 692 C C . GLY A 1 96 ? -3.240 27.077 16.989 1.00 81.81 96 GLY A C 1
ATOM 693 O O . GLY A 1 96 ? -2.316 27.550 16.339 1.00 81.81 96 GLY A O 1
ATOM 694 N N . ASN A 1 97 ? -3.056 26.082 17.863 1.00 84.88 97 ASN A N 1
ATOM 695 C CA . ASN A 1 97 ? -1.757 25.463 18.147 1.00 84.88 97 ASN A CA 1
ATOM 696 C C . ASN A 1 97 ? -1.624 24.105 17.445 1.00 84.88 97 ASN A C 1
ATOM 698 O O . ASN A 1 97 ? -2.607 23.364 17.372 1.00 84.88 97 ASN A O 1
ATOM 702 N N . SER A 1 98 ? -0.420 23.744 16.987 1.00 88.81 98 SER A N 1
ATOM 703 C CA . SER A 1 98 ? -0.160 22.393 16.466 1.00 88.81 98 SER A CA 1
ATOM 704 C C . SER A 1 98 ? -0.416 21.335 17.543 1.00 88.81 98 SER A C 1
ATOM 706 O O . SER A 1 98 ? 0.016 21.476 18.687 1.00 88.81 98 SER A O 1
ATOM 708 N N . ILE A 1 99 ? -1.092 20.249 17.157 1.00 88.69 99 ILE A N 1
ATOM 709 C CA . ILE A 1 99 ? -1.292 19.077 18.021 1.00 88.69 99 ILE A CA 1
ATOM 710 C C . ILE A 1 99 ? 0.005 18.265 18.168 1.00 88.69 99 ILE A C 1
ATOM 712 O O . ILE A 1 99 ? 0.226 17.650 19.209 1.00 88.69 99 ILE A O 1
ATOM 716 N N . ALA A 1 100 ? 0.864 18.235 17.143 1.00 88.00 100 ALA A N 1
ATOM 717 C CA . ALA A 1 100 ? 2.137 17.524 17.231 1.00 88.00 100 ALA A CA 1
ATOM 718 C C . ALA A 1 100 ? 3.172 18.322 18.040 1.00 88.00 100 ALA A C 1
ATOM 720 O O . ALA A 1 100 ? 3.869 17.748 18.876 1.00 88.00 100 ALA A O 1
ATOM 721 N N . GLY A 1 101 ? 3.238 19.638 17.818 1.00 86.44 101 GLY A N 1
ATOM 722 C CA . GLY A 1 101 ? 4.172 20.533 18.496 1.00 86.44 101 GLY A CA 1
ATOM 723 C C . GLY A 1 101 ? 5.625 20.036 18.470 1.00 86.44 101 GLY A C 1
ATOM 724 O O . GLY A 1 101 ? 6.072 19.379 17.521 1.00 86.44 101 GLY A O 1
ATOM 725 N N . ASP A 1 102 ? 6.347 20.333 19.551 1.00 88.12 102 ASP A N 1
ATOM 726 C CA . ASP A 1 102 ? 7.801 20.132 19.642 1.00 88.12 102 ASP A CA 1
ATOM 727 C C . ASP A 1 102 ? 8.197 18.968 20.579 1.00 88.12 102 ASP A C 1
ATOM 729 O O . ASP A 1 102 ? 9.365 18.782 20.911 1.00 88.12 102 ASP A O 1
ATOM 733 N N . THR A 1 103 ? 7.222 18.181 21.050 1.00 86.06 103 THR A N 1
ATOM 734 C CA . THR A 1 103 ? 7.432 17.121 22.059 1.00 86.06 103 THR A CA 1
ATOM 735 C C . THR A 1 103 ? 7.455 15.707 21.487 1.00 86.06 103 THR A C 1
ATOM 737 O O . THR A 1 103 ? 7.663 14.748 22.230 1.00 86.06 103 THR A O 1
ATOM 740 N N . GLY A 1 104 ? 7.199 15.553 20.191 1.00 89.75 104 GLY A N 1
ATOM 741 C CA . GLY A 1 104 ? 7.185 14.261 19.523 1.00 89.75 104 GLY A CA 1
ATOM 742 C C . GLY A 1 104 ? 8.576 13.781 19.112 1.00 89.75 104 GLY A C 1
ATOM 743 O O . GLY A 1 104 ? 9.586 14.479 19.225 1.00 89.75 104 GLY A O 1
ATOM 744 N N . LEU A 1 105 ? 8.606 12.579 18.541 1.00 93.94 105 LEU A N 1
ATOM 745 C CA . LEU A 1 105 ? 9.770 12.007 17.868 1.00 93.94 105 LEU A CA 1
ATOM 746 C C . LEU A 1 105 ? 9.487 11.856 16.375 1.00 93.94 105 LEU A C 1
ATOM 748 O O . LEU A 1 105 ? 8.397 11.448 15.986 1.00 93.94 105 LEU A O 1
ATOM 752 N N . ALA A 1 106 ? 10.473 12.146 15.534 1.00 94.06 106 ALA A N 1
ATOM 753 C CA . ALA A 1 106 ? 10.434 11.867 14.107 1.00 94.06 106 ALA A CA 1
ATOM 754 C C . ALA A 1 106 ? 11.499 10.835 13.747 1.00 94.06 106 ALA A C 1
ATOM 756 O O . ALA A 1 106 ? 12.679 10.976 14.071 1.00 94.06 106 ALA A O 1
ATOM 757 N N . PHE A 1 107 ? 11.060 9.823 13.022 1.00 95.44 107 PHE A N 1
ATOM 758 C CA . PHE A 1 107 ? 11.869 8.789 12.419 1.00 95.44 107 PHE A CA 1
ATOM 759 C C . PHE A 1 107 ? 11.815 8.938 10.902 1.00 95.44 107 PHE A C 1
ATOM 761 O O . PHE A 1 107 ? 10.754 9.204 10.353 1.00 95.44 107 PHE A O 1
ATOM 768 N N . ARG A 1 108 ? 12.917 8.738 10.189 1.00 94.44 108 ARG A N 1
ATOM 769 C CA . ARG A 1 108 ? 12.913 8.721 8.722 1.00 94.44 108 ARG A CA 1
ATOM 770 C C . ARG A 1 108 ? 13.692 7.523 8.214 1.00 94.44 108 ARG A C 1
ATOM 772 O O . ARG A 1 108 ? 14.797 7.263 8.686 1.00 94.44 108 ARG A O 1
ATOM 779 N N . LEU A 1 109 ? 13.105 6.832 7.239 1.00 92.88 109 LEU A N 1
ATOM 780 C CA . LEU A 1 109 ? 13.700 5.697 6.548 1.00 92.88 109 LEU A CA 1
ATOM 781 C C . LEU A 1 109 ? 13.627 5.915 5.038 1.00 92.88 109 LEU A C 1
ATOM 783 O O . LEU A 1 109 ? 12.543 5.895 4.459 1.00 92.88 109 LEU A O 1
ATOM 787 N N . ASN A 1 110 ? 14.789 6.052 4.412 1.00 94.44 110 ASN A N 1
ATOM 788 C CA . ASN A 1 110 ? 14.929 6.083 2.963 1.00 94.44 110 ASN A CA 1
ATOM 789 C C . ASN A 1 110 ? 15.903 4.993 2.514 1.00 94.44 110 ASN A C 1
ATOM 791 O O . ASN A 1 110 ? 16.819 4.632 3.254 1.00 94.44 110 ASN A O 1
ATOM 795 N N . GLY A 1 111 ? 15.735 4.501 1.293 1.00 93.81 111 GLY A N 1
ATOM 796 C CA . GLY A 1 111 ? 16.709 3.624 0.663 1.00 93.81 111 GLY A CA 1
ATOM 797 C C . GLY A 1 111 ? 16.279 3.167 -0.719 1.00 93.81 111 GLY A C 1
ATOM 798 O O . GLY A 1 111 ? 15.092 3.136 -1.046 1.00 93.81 111 GLY A O 1
ATOM 799 N N . GLU A 1 112 ? 17.271 2.795 -1.512 1.00 95.12 112 GLU A N 1
ATOM 800 C CA . GLU A 1 112 ? 17.117 2.364 -2.892 1.00 95.12 112 GLU A CA 1
ATOM 801 C C . GLU A 1 112 ? 17.454 0.880 -3.033 1.00 95.12 112 GLU A C 1
ATOM 803 O O . GLU A 1 112 ? 18.379 0.356 -2.408 1.00 95.12 112 GLU A O 1
ATOM 808 N N . PHE A 1 113 ? 16.654 0.198 -3.841 1.00 94.62 113 PHE A N 1
ATOM 809 C CA . PHE A 1 113 ? 16.719 -1.229 -4.097 1.00 94.62 113 PHE A CA 1
ATOM 810 C C . PHE A 1 113 ? 17.615 -1.501 -5.292 1.00 94.62 113 PHE A C 1
ATOM 812 O O . PHE A 1 113 ? 17.412 -0.947 -6.373 1.00 94.62 113 PHE A O 1
ATOM 819 N N . THR A 1 114 ? 18.566 -2.408 -5.107 1.00 94.50 114 THR A N 1
ATOM 820 C CA . THR A 1 114 ? 19.349 -2.935 -6.222 1.00 94.50 114 THR A CA 1
ATOM 821 C C . THR A 1 114 ? 18.513 -3.903 -7.055 1.00 94.50 114 THR A C 1
ATOM 823 O O . THR A 1 114 ? 17.594 -4.566 -6.570 1.00 94.50 114 THR A O 1
ATOM 826 N N . SER A 1 115 ? 18.851 -3.999 -8.330 1.00 92.69 115 SER A N 1
ATOM 827 C CA . SER A 1 115 ? 18.178 -4.797 -9.344 1.00 92.69 115 SER A CA 1
ATOM 828 C C . SER A 1 115 ? 19.174 -5.711 -10.058 1.00 92.69 115 SER A C 1
ATOM 830 O O . SER A 1 115 ? 20.386 -5.628 -9.858 1.00 92.69 115 SER A O 1
ATOM 832 N N . ASP A 1 116 ? 18.679 -6.558 -10.960 1.00 88.94 116 ASP A N 1
ATOM 833 C CA . ASP A 1 116 ? 19.549 -7.411 -11.779 1.00 88.94 116 ASP A CA 1
ATOM 834 C C . ASP A 1 116 ? 20.487 -6.580 -12.691 1.00 88.94 116 ASP A C 1
ATOM 836 O O . ASP A 1 116 ? 21.492 -7.094 -13.178 1.00 88.94 116 ASP A O 1
ATOM 840 N N . ARG A 1 117 ? 20.185 -5.288 -12.911 1.00 87.44 117 ARG A N 1
ATOM 841 C CA . ARG A 1 117 ? 21.005 -4.364 -13.717 1.00 87.44 117 ARG A CA 1
ATOM 842 C C . ARG A 1 117 ? 22.302 -3.954 -13.020 1.00 87.44 117 ARG A C 1
ATOM 844 O O . ARG A 1 117 ? 23.240 -3.547 -13.697 1.00 87.44 117 ARG A O 1
ATOM 851 N N . ASP A 1 118 ? 22.361 -4.072 -11.696 1.00 90.75 118 ASP A N 1
ATOM 852 C CA . ASP A 1 118 ? 23.510 -3.646 -10.892 1.00 90.75 118 ASP A CA 1
ATOM 853 C C . ASP A 1 118 ? 24.679 -4.645 -10.928 1.00 90.75 118 ASP A C 1
ATOM 855 O O . ASP A 1 118 ? 25.768 -4.325 -10.459 1.00 90.75 118 ASP A O 1
ATOM 859 N N . ASN A 1 119 ? 24.471 -5.845 -11.495 1.00 85.19 119 ASN A N 1
ATOM 860 C CA . ASN A 1 119 ? 25.488 -6.889 -11.684 1.00 85.19 119 ASN A CA 1
ATOM 861 C C . ASN A 1 119 ? 26.355 -7.137 -10.428 1.00 85.19 119 ASN A C 1
ATOM 863 O O . ASN A 1 119 ? 27.587 -7.084 -10.459 1.00 85.19 119 ASN A O 1
ATOM 867 N N . LEU A 1 120 ? 25.689 -7.364 -9.294 1.00 86.31 120 LEU A N 1
ATOM 868 C CA . LEU A 1 120 ? 26.338 -7.520 -7.994 1.00 86.31 120 LEU A CA 1
ATOM 869 C C . LEU A 1 120 ? 27.092 -8.858 -7.899 1.00 86.31 120 LEU A C 1
ATOM 871 O O . LEU A 1 120 ? 26.544 -9.918 -8.194 1.00 86.31 120 LEU A O 1
ATOM 875 N N . SER A 1 121 ? 28.340 -8.823 -7.424 1.00 80.44 121 SER A N 1
ATOM 876 C CA . SER A 1 121 ? 29.135 -10.030 -7.157 1.00 80.44 121 SER A CA 1
ATOM 877 C C . SER A 1 121 ? 28.946 -10.511 -5.715 1.00 80.44 121 SER A C 1
ATOM 879 O O . SER A 1 121 ? 29.133 -9.742 -4.770 1.00 80.44 121 SER A O 1
ATOM 881 N N . GLY A 1 122 ? 28.587 -11.787 -5.537 1.00 77.44 122 GLY A N 1
ATOM 882 C CA . GLY A 1 122 ? 28.503 -12.445 -4.225 1.00 77.44 122 GLY A CA 1
ATOM 883 C C . GLY A 1 122 ? 27.335 -12.012 -3.327 1.00 77.44 122 GLY A C 1
ATOM 884 O O . GLY A 1 122 ? 27.294 -12.411 -2.163 1.00 77.44 122 GLY A O 1
ATOM 885 N N . VAL A 1 123 ? 26.398 -11.205 -3.838 1.00 81.81 123 VAL A N 1
ATOM 886 C CA . VAL A 1 123 ? 25.204 -10.727 -3.121 1.00 81.81 123 VAL A CA 1
ATOM 887 C C . VAL A 1 123 ? 24.010 -10.691 -4.073 1.00 81.81 123 VAL A C 1
ATOM 889 O O . VAL A 1 123 ? 24.167 -10.443 -5.265 1.00 81.81 123 VAL A O 1
ATOM 892 N N . GLU A 1 124 ? 22.814 -10.951 -3.547 1.00 89.19 124 GLU A N 1
ATOM 893 C CA . GLU A 1 124 ? 21.572 -10.928 -4.320 1.00 89.19 124 GLU A CA 1
ATOM 894 C C . GLU A 1 124 ? 21.052 -9.492 -4.514 1.00 89.19 124 GLU A C 1
ATOM 896 O O . GLU A 1 124 ? 21.115 -8.659 -3.602 1.00 89.19 124 GLU A O 1
ATOM 901 N N . ALA A 1 125 ? 20.493 -9.219 -5.697 1.00 93.38 125 ALA A N 1
ATOM 902 C CA . ALA A 1 125 ? 19.667 -8.036 -5.925 1.00 93.38 125 ALA A CA 1
ATOM 903 C C . ALA A 1 125 ? 18.441 -8.048 -4.999 1.00 93.38 125 ALA A C 1
ATOM 905 O O . ALA A 1 125 ? 18.035 -9.104 -4.501 1.00 93.38 125 ALA A O 1
ATOM 906 N N . THR A 1 126 ? 17.830 -6.884 -4.770 1.00 95.25 126 THR A N 1
ATOM 907 C CA . THR A 1 126 ? 16.706 -6.795 -3.843 1.00 95.25 126 THR A CA 1
ATOM 908 C C . THR A 1 126 ? 15.530 -7.664 -4.294 1.00 95.25 126 THR A C 1
ATOM 910 O O . THR A 1 126 ? 15.079 -7.602 -5.443 1.00 95.25 126 THR A O 1
ATOM 913 N N . SER A 1 127 ? 14.988 -8.444 -3.359 1.00 95.00 127 SER A N 1
ATOM 914 C CA . SER A 1 127 ? 13.698 -9.106 -3.521 1.00 95.00 127 SER A CA 1
ATOM 915 C C . SER A 1 127 ? 12.805 -8.889 -2.304 1.00 95.00 127 SER A C 1
ATOM 917 O O . SER A 1 127 ? 13.281 -8.742 -1.176 1.00 95.00 127 SER A O 1
ATOM 919 N N . LEU A 1 128 ? 11.499 -8.855 -2.554 1.00 95.00 128 LEU A N 1
ATOM 920 C CA . LEU A 1 128 ? 10.459 -8.714 -1.543 1.00 95.00 128 LEU A CA 1
ATOM 921 C C . LEU A 1 128 ? 9.600 -9.974 -1.527 1.00 95.00 128 LEU A C 1
ATOM 923 O O . LEU A 1 128 ? 9.306 -10.542 -2.575 1.00 95.00 128 LEU A O 1
ATOM 927 N N . GLU A 1 129 ? 9.192 -10.417 -0.348 1.00 94.25 129 GLU A N 1
ATOM 928 C CA . GLU A 1 129 ? 8.387 -11.620 -0.160 1.00 94.25 129 GLU A CA 1
ATOM 929 C C . GLU A 1 129 ? 7.108 -11.300 0.604 1.00 94.25 129 GLU A C 1
ATOM 931 O O . GLU A 1 129 ? 7.138 -10.543 1.573 1.00 94.25 129 GLU A O 1
ATOM 936 N N . LEU A 1 130 ? 6.000 -11.905 0.183 1.00 93.25 130 LEU A N 1
ATOM 937 C CA . LEU A 1 130 ? 4.707 -11.846 0.861 1.00 93.25 130 LEU A CA 1
ATOM 938 C C . LEU A 1 130 ? 4.080 -13.238 0.856 1.00 93.25 130 LEU A C 1
ATOM 940 O O . LEU A 1 130 ? 4.030 -13.887 -0.185 1.00 93.25 130 LEU A O 1
ATOM 944 N N . GLY A 1 131 ? 3.592 -13.717 1.993 1.00 90.81 131 GLY A N 1
ATOM 945 C CA . GLY A 1 131 ? 2.989 -15.049 2.073 1.00 90.81 131 GLY A CA 1
ATOM 946 C C . GLY A 1 131 ? 2.390 -15.352 3.433 1.00 90.81 131 GLY A C 1
ATOM 947 O O . GLY A 1 131 ? 2.226 -14.451 4.255 1.00 90.81 131 GLY A O 1
ATOM 948 N N . GLY A 1 132 ? 2.072 -16.619 3.684 1.00 89.81 132 GLY A N 1
ATOM 949 C CA . GLY A 1 132 ? 1.700 -17.044 5.029 1.00 89.81 132 GLY A CA 1
ATOM 950 C C . GLY A 1 132 ? 2.900 -17.034 5.979 1.00 89.81 132 GLY A C 1
ATOM 951 O O . GLY A 1 132 ? 4.052 -17.183 5.567 1.00 89.81 132 GLY A O 1
ATOM 952 N N . ALA A 1 133 ? 2.619 -16.814 7.262 1.00 91.00 133 ALA A N 1
ATOM 953 C CA . ALA A 1 133 ? 3.610 -16.894 8.331 1.00 91.00 133 ALA A CA 1
ATOM 954 C C . ALA A 1 133 ? 3.691 -18.302 8.925 1.00 91.00 133 ALA A C 1
ATOM 956 O O . ALA A 1 133 ? 2.683 -19.004 9.017 1.00 91.00 133 ALA A O 1
ATOM 957 N N . GLY A 1 134 ? 4.879 -18.669 9.400 1.00 88.62 134 GLY A N 1
ATOM 958 C CA . GLY A 1 134 ? 5.145 -19.981 9.976 1.00 88.62 134 GLY A CA 1
ATOM 959 C C . GLY A 1 134 ? 5.519 -21.033 8.932 1.00 88.62 134 GLY A C 1
ATOM 960 O O . GLY A 1 134 ? 5.913 -20.725 7.807 1.00 88.62 134 GLY A O 1
ATOM 961 N N . ASN A 1 135 ? 5.429 -22.295 9.343 1.00 88.88 135 ASN A N 1
ATOM 962 C CA . ASN A 1 135 ? 5.870 -23.444 8.556 1.00 88.88 135 ASN A CA 1
ATOM 963 C C . ASN A 1 135 ? 4.719 -24.024 7.724 1.00 88.88 135 ASN A C 1
ATOM 965 O O . ASN A 1 135 ? 3.550 -23.884 8.082 1.00 88.88 135 ASN A O 1
ATOM 969 N N . GLN A 1 136 ? 5.069 -24.735 6.653 1.00 88.69 136 GLN A N 1
ATOM 970 C CA . GLN A 1 136 ? 4.140 -25.387 5.721 1.00 88.69 136 GLN A CA 1
ATOM 971 C C . GLN A 1 136 ? 3.139 -24.416 5.083 1.00 88.69 136 GLN A C 1
ATOM 973 O O . GLN A 1 136 ? 1.927 -24.633 5.087 1.00 88.69 136 GLN A O 1
ATOM 978 N N . THR A 1 137 ? 3.652 -23.320 4.533 1.00 90.06 137 THR A N 1
ATOM 979 C CA . THR A 1 137 ? 2.838 -22.275 3.904 1.00 90.06 137 THR A CA 1
ATOM 980 C C . THR A 1 137 ? 3.476 -21.770 2.617 1.00 90.06 137 THR A C 1
ATOM 982 O O . THR A 1 137 ? 4.701 -21.761 2.478 1.00 90.06 137 THR A O 1
ATOM 985 N N . TYR A 1 138 ? 2.641 -21.353 1.666 1.00 93.06 138 TYR A N 1
ATOM 986 C CA . TYR A 1 138 ? 3.092 -20.723 0.431 1.00 93.06 138 TYR A CA 1
ATOM 987 C C . TYR A 1 138 ? 3.152 -19.201 0.537 1.00 93.06 138 TYR A C 1
ATOM 989 O O . TYR A 1 138 ? 2.428 -18.553 1.302 1.00 93.06 138 TYR A O 1
ATOM 997 N N . GLY A 1 139 ? 3.994 -18.632 -0.315 1.00 93.31 139 GLY A N 1
ATOM 998 C CA . GLY A 1 139 ? 4.099 -17.206 -0.556 1.00 93.31 139 GLY A CA 1
ATOM 999 C C . GLY A 1 139 ? 4.580 -16.897 -1.966 1.00 93.31 139 GLY A C 1
ATOM 1000 O O . GLY A 1 139 ? 4.773 -17.776 -2.807 1.00 93.31 139 GLY A O 1
ATOM 1001 N N . LEU A 1 140 ? 4.808 -15.614 -2.197 1.00 93.75 140 LEU A N 1
ATOM 1002 C CA . LEU A 1 140 ? 5.308 -15.039 -3.431 1.00 93.75 140 LEU A CA 1
ATOM 1003 C C . LEU A 1 140 ? 6.583 -14.258 -3.143 1.00 93.75 140 LEU A C 1
ATOM 1005 O O . LEU A 1 140 ? 6.666 -13.509 -2.170 1.00 93.75 140 LEU A O 1
ATOM 1009 N N . ARG A 1 141 ? 7.558 -14.405 -4.032 1.00 94.38 141 ARG A N 1
ATOM 1010 C CA . ARG A 1 141 ? 8.767 -13.597 -4.108 1.00 94.38 141 ARG A CA 1
ATOM 1011 C C . ARG A 1 141 ? 8.703 -12.722 -5.351 1.00 94.38 141 ARG A C 1
ATOM 1013 O O . ARG A 1 141 ? 8.464 -13.208 -6.454 1.00 94.38 141 ARG A O 1
ATOM 1020 N N . PHE A 1 142 ? 8.982 -11.445 -5.155 1.00 94.56 142 PHE A N 1
ATOM 1021 C CA . PHE A 1 142 ? 9.051 -10.409 -6.168 1.00 94.56 142 PHE A CA 1
ATOM 1022 C C . PHE A 1 142 ? 10.498 -9.944 -6.293 1.00 94.56 142 PHE A C 1
ATOM 1024 O O . PHE A 1 142 ? 11.080 -9.441 -5.335 1.00 94.56 142 PHE A O 1
ATOM 1031 N N . ALA A 1 143 ? 11.092 -10.134 -7.465 1.00 92.94 143 ALA A N 1
ATOM 1032 C CA . ALA A 1 143 ? 12.488 -9.798 -7.737 1.00 92.94 143 ALA A CA 1
ATOM 1033 C C . ALA A 1 143 ? 12.614 -8.894 -8.970 1.00 92.94 143 ALA A C 1
ATOM 1035 O O . ALA A 1 143 ? 11.613 -8.580 -9.625 1.00 92.94 143 ALA A O 1
ATOM 1036 N N . ASN A 1 144 ? 13.851 -8.485 -9.277 1.00 92.50 144 ASN A N 1
ATOM 1037 C CA . ASN A 1 144 ? 14.165 -7.516 -10.329 1.00 92.50 144 ASN A CA 1
ATOM 1038 C C . ASN A 1 144 ? 13.292 -6.258 -10.195 1.00 92.50 144 ASN A C 1
ATOM 1040 O O . ASN A 1 144 ? 12.480 -5.929 -11.066 1.00 92.50 144 ASN A O 1
ATOM 1044 N N . ILE A 1 145 ? 13.397 -5.640 -9.020 1.00 93.94 145 ILE A N 1
ATOM 1045 C CA . ILE A 1 145 ? 12.625 -4.463 -8.650 1.00 93.94 145 ILE A CA 1
ATOM 1046 C C . ILE A 1 145 ? 13.266 -3.254 -9.320 1.00 93.94 145 ILE A C 1
ATOM 1048 O O . ILE A 1 145 ? 14.446 -2.990 -9.113 1.00 93.94 145 ILE A O 1
ATOM 1052 N N . THR A 1 146 ? 12.509 -2.518 -10.130 1.00 93.19 146 THR A N 1
ATOM 1053 C CA . THR A 1 146 ? 13.015 -1.296 -10.773 1.00 93.19 146 THR A CA 1
ATOM 1054 C C . THR A 1 146 ? 11.980 -0.170 -10.722 1.00 93.19 146 THR A C 1
ATOM 1056 O O . THR A 1 146 ? 10.837 -0.405 -10.317 1.00 93.19 146 THR A O 1
ATOM 1059 N N . PRO A 1 147 ? 12.355 1.059 -11.126 1.00 92.50 147 PRO A N 1
ATOM 1060 C CA . PRO A 1 147 ? 11.423 2.174 -11.218 1.00 92.50 147 PRO A CA 1
ATOM 1061 C C . PRO A 1 147 ? 10.310 1.954 -12.240 1.00 92.50 147 PRO A C 1
ATOM 1063 O O . PRO A 1 147 ? 10.423 1.128 -13.150 1.00 92.50 147 PRO A O 1
ATOM 1066 N N . LEU A 1 148 ? 9.290 2.800 -12.101 1.00 91.19 148 LEU A N 1
ATOM 1067 C CA . LEU A 1 148 ? 8.116 2.907 -12.964 1.00 91.19 148 LEU A CA 1
ATOM 1068 C C . LEU A 1 148 ? 8.423 3.403 -14.376 1.00 91.19 148 LEU A C 1
ATOM 1070 O O . LEU A 1 148 ? 7.879 2.871 -15.338 1.00 91.19 148 LEU A O 1
ATOM 1074 N N . LEU A 1 149 ? 9.323 4.380 -14.501 1.00 92.38 149 LEU A N 1
ATOM 1075 C CA . LEU A 1 149 ? 9.790 4.850 -15.801 1.00 92.38 149 LEU A CA 1
ATOM 1076 C C . LEU A 1 149 ? 10.840 3.897 -16.358 1.00 92.38 149 LEU A C 1
ATOM 1078 O O . LEU A 1 149 ? 11.934 3.773 -15.795 1.00 92.38 149 LEU A O 1
ATOM 1082 N N . THR A 1 150 ? 10.545 3.304 -17.509 1.00 92.44 150 THR A N 1
ATOM 1083 C CA . THR A 1 150 ? 11.513 2.501 -18.261 1.00 92.44 150 THR A CA 1
ATOM 1084 C C . THR A 1 150 ? 12.588 3.389 -18.877 1.00 92.44 150 THR A C 1
ATOM 1086 O O . THR A 1 150 ? 13.755 2.999 -18.915 1.00 92.44 150 THR A O 1
ATOM 1089 N N . ARG A 1 151 ? 12.212 4.594 -19.331 1.00 93.00 151 ARG A N 1
ATOM 1090 C CA . ARG A 1 151 ? 13.091 5.616 -19.923 1.00 93.00 151 ARG A CA 1
ATOM 1091 C C . ARG A 1 151 ? 12.619 7.016 -19.544 1.00 93.00 151 ARG A C 1
ATOM 1093 O O . ARG A 1 151 ? 11.423 7.245 -19.359 1.00 93.00 151 ARG A O 1
ATOM 1100 N N . LYS A 1 152 ? 13.565 7.947 -19.435 1.00 91.62 152 LYS A N 1
ATOM 1101 C CA . LYS A 1 152 ? 13.302 9.356 -19.114 1.00 91.62 152 LYS A CA 1
ATOM 1102 C C . LYS A 1 152 ? 13.179 10.193 -20.385 1.00 91.62 152 LYS A C 1
ATOM 1104 O O . LYS A 1 152 ? 13.816 9.875 -21.386 1.00 91.62 152 LYS A O 1
ATOM 1109 N N . ASN A 1 153 ? 12.440 11.296 -20.284 1.00 90.25 153 ASN A N 1
ATOM 1110 C CA . ASN A 1 153 ? 12.333 12.342 -21.306 1.00 90.25 153 ASN A CA 1
ATOM 1111 C C . ASN A 1 153 ? 11.840 11.847 -22.676 1.00 90.25 153 ASN A C 1
ATOM 1113 O O . ASN A 1 153 ? 12.233 12.398 -23.699 1.00 90.25 153 ASN A O 1
ATOM 1117 N N . ILE A 1 154 ? 10.992 10.817 -22.690 1.00 92.50 154 ILE A N 1
ATOM 1118 C CA . ILE A 1 154 ? 10.319 10.354 -23.901 1.00 92.50 154 ILE A CA 1
ATOM 1119 C C . ILE A 1 154 ? 9.079 11.216 -24.125 1.00 92.50 154 ILE A C 1
ATOM 1121 O O . ILE A 1 154 ? 8.193 11.265 -23.271 1.00 92.50 154 ILE A O 1
ATOM 1125 N N . ILE A 1 155 ? 9.003 11.865 -25.278 1.00 90.88 155 ILE A N 1
ATOM 1126 C CA . ILE A 1 155 ? 7.877 12.706 -25.695 1.00 90.88 155 ILE A CA 1
ATOM 1127 C C . ILE A 1 155 ? 6.804 11.859 -26.404 1.00 90.88 155 ILE A C 1
ATOM 1129 O O . ILE A 1 155 ? 5.628 12.211 -26.396 1.00 90.88 155 ILE A O 1
ATOM 1133 N N . GLY A 1 156 ? 7.182 10.713 -26.981 1.00 87.94 156 GLY A N 1
ATOM 1134 C CA . GLY A 1 156 ? 6.285 9.795 -27.691 1.00 87.94 156 GLY A CA 1
ATOM 1135 C C . GLY A 1 156 ? 6.302 9.967 -29.214 1.00 87.94 156 GLY A C 1
ATOM 1136 O O . GLY A 1 156 ? 5.448 9.416 -29.909 1.00 87.94 156 GLY A O 1
ATOM 1137 N N . THR A 1 157 ? 7.265 10.719 -29.750 1.00 90.19 157 THR A N 1
ATOM 1138 C CA . THR A 1 157 ? 7.476 10.946 -31.196 1.00 90.19 157 THR A CA 1
ATOM 1139 C C . THR A 1 157 ? 8.815 10.397 -31.691 1.00 90.19 157 THR A C 1
ATOM 1141 O O . THR A 1 157 ? 9.116 10.455 -32.882 1.00 90.19 157 THR A O 1
ATOM 1144 N N . GLU A 1 158 ? 9.616 9.823 -30.796 1.00 90.50 158 GLU A N 1
ATOM 1145 C CA . GLU A 1 158 ? 10.937 9.287 -31.080 1.00 90.50 158 GLU A CA 1
ATOM 1146 C C . GLU A 1 158 ? 10.844 8.077 -32.009 1.00 90.50 158 GLU A C 1
ATOM 1148 O O . GLU A 1 158 ? 10.259 7.051 -31.667 1.00 90.50 158 GLU A O 1
ATOM 1153 N N . THR A 1 159 ? 11.468 8.168 -33.180 1.00 83.50 159 THR A N 1
ATOM 1154 C CA . THR A 1 159 ? 11.505 7.088 -34.182 1.00 83.50 159 THR A CA 1
ATOM 1155 C C . THR A 1 159 ? 12.809 6.290 -34.146 1.00 83.50 159 THR A C 1
ATOM 1157 O O . THR A 1 159 ? 12.916 5.230 -34.763 1.00 83.50 159 THR A O 1
ATOM 1160 N N . THR A 1 160 ? 13.817 6.770 -33.415 1.00 73.94 160 THR A N 1
ATOM 1161 C CA . THR A 1 160 ? 15.131 6.132 -33.329 1.00 73.94 160 THR A CA 1
ATOM 1162 C C . THR A 1 160 ? 15.134 4.987 -32.318 1.00 73.94 160 THR A C 1
ATOM 1164 O O . THR A 1 160 ? 14.679 5.085 -31.176 1.00 73.94 160 THR A O 1
ATOM 1167 N N . SER A 1 161 ? 15.685 3.849 -32.735 1.00 70.06 161 SER A N 1
ATOM 1168 C CA . SER A 1 161 ? 15.974 2.750 -31.815 1.00 70.06 161 SER A CA 1
ATOM 1169 C C . SER A 1 161 ? 17.219 3.083 -30.989 1.00 70.06 161 SER A C 1
ATOM 1171 O O . SER A 1 161 ? 18.210 3.532 -31.554 1.00 70.06 161 SER A O 1
ATOM 1173 N N . GLY A 1 162 ? 17.182 2.841 -29.673 1.00 73.75 162 GLY A N 1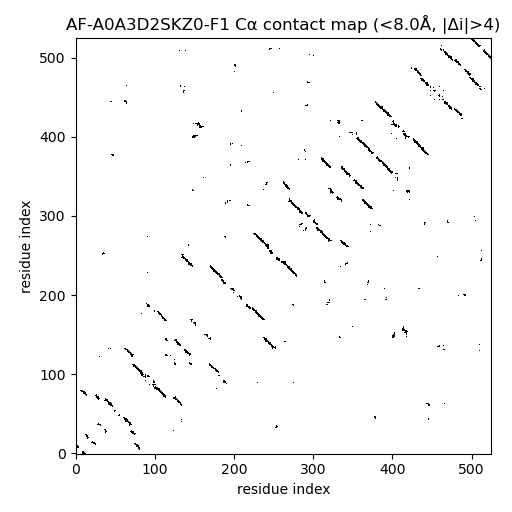
ATOM 1174 C CA . GLY A 1 162 ? 18.377 2.904 -28.819 1.00 73.75 162 GLY A CA 1
ATOM 1175 C C . GLY A 1 162 ? 18.389 3.982 -27.736 1.00 73.75 162 GLY A C 1
ATOM 1176 O O . GLY A 1 162 ? 19.458 4.272 -27.204 1.00 73.75 162 GLY A O 1
ATOM 1177 N N . VAL A 1 163 ? 17.241 4.563 -27.369 1.00 88.94 163 VAL A N 1
ATOM 1178 C CA . VAL A 1 163 ? 17.190 5.415 -26.171 1.00 88.94 163 VAL A CA 1
ATOM 1179 C C . VAL A 1 163 ? 17.554 4.569 -24.945 1.00 88.94 163 VAL A C 1
ATOM 1181 O O . VAL A 1 163 ? 17.022 3.468 -24.761 1.00 88.94 163 VAL A O 1
ATOM 1184 N N . ALA A 1 164 ? 18.484 5.063 -24.126 1.00 90.44 164 ALA A N 1
ATOM 1185 C CA . ALA A 1 164 ? 18.989 4.337 -22.967 1.00 90.44 164 ALA A CA 1
ATOM 1186 C C . ALA A 1 164 ? 17.887 4.085 -21.926 1.00 90.44 164 ALA A C 1
ATOM 1188 O O . ALA A 1 164 ? 16.981 4.902 -21.747 1.00 90.44 164 ALA A O 1
ATOM 1189 N N . LEU A 1 165 ? 17.977 2.944 -21.235 1.00 91.56 165 LEU A N 1
ATOM 1190 C CA . LEU A 1 165 ? 17.113 2.646 -20.095 1.00 91.56 165 LEU A CA 1
ATOM 1191 C C . LEU A 1 165 ? 17.357 3.633 -18.952 1.00 91.56 165 LEU A C 1
ATOM 1193 O O . LEU A 1 165 ? 18.463 4.138 -18.767 1.00 91.56 165 LEU A O 1
ATOM 1197 N N . ASN A 1 166 ? 16.320 3.850 -18.151 1.00 92.06 166 ASN A N 1
ATOM 1198 C CA . ASN A 1 166 ? 16.427 4.553 -16.888 1.00 92.06 166 ASN A CA 1
ATOM 1199 C C . ASN A 1 166 ? 17.401 3.815 -15.953 1.00 92.06 166 ASN A C 1
ATOM 1201 O O . ASN A 1 166 ? 17.216 2.625 -15.672 1.00 92.06 166 ASN A O 1
ATOM 1205 N N . SER A 1 167 ? 18.421 4.537 -15.491 1.00 91.44 167 SER A N 1
ATOM 1206 C CA . SER A 1 167 ? 19.444 4.057 -14.562 1.00 91.44 167 SER A CA 1
ATOM 1207 C C . SER A 1 167 ? 19.087 4.273 -13.091 1.00 91.44 167 SER A C 1
ATOM 1209 O O . SER A 1 167 ? 19.871 3.885 -12.235 1.00 91.44 167 SER A O 1
ATOM 1211 N N . ASP A 1 168 ? 17.956 4.916 -12.790 1.00 92.88 168 ASP A N 1
ATOM 1212 C CA . ASP A 1 168 ? 17.515 5.107 -11.409 1.00 92.88 168 ASP A CA 1
ATOM 1213 C C . ASP A 1 168 ? 17.155 3.773 -10.747 1.00 92.88 168 ASP A C 1
ATOM 1215 O O . ASP A 1 168 ? 16.716 2.817 -11.399 1.00 92.88 168 ASP A O 1
ATOM 1219 N N . HIS A 1 169 ? 17.238 3.758 -9.422 1.00 93.31 169 HIS A N 1
ATOM 1220 C CA . HIS A 1 169 ? 16.761 2.664 -8.592 1.00 93.31 169 HIS A CA 1
ATOM 1221 C C . HIS A 1 169 ? 15.333 2.912 -8.116 1.00 93.31 169 HIS A C 1
ATOM 1223 O O . HIS A 1 169 ? 14.891 4.042 -7.902 1.00 93.31 169 HIS A O 1
ATOM 1229 N N . ALA A 1 170 ? 14.586 1.823 -7.951 1.00 94.44 170 ALA A N 1
ATOM 1230 C CA . ALA A 1 170 ? 13.366 1.880 -7.163 1.00 94.44 170 ALA A CA 1
ATOM 1231 C C . ALA A 1 170 ? 13.722 2.031 -5.687 1.00 94.44 170 ALA A C 1
ATOM 1233 O O . ALA A 1 170 ? 14.820 1.678 -5.272 1.00 94.44 170 ALA A O 1
ATOM 1234 N N . GLY A 1 171 ? 12.786 2.485 -4.866 1.00 94.06 171 GLY A N 1
ATOM 1235 C CA . GLY A 1 171 ? 13.076 2.622 -3.450 1.00 94.06 171 GLY A CA 1
ATOM 1236 C C . GLY A 1 171 ? 11.896 3.063 -2.615 1.00 94.06 171 GLY A C 1
ATOM 1237 O O . GLY A 1 171 ? 10.780 3.249 -3.110 1.00 94.06 171 GLY A O 1
ATOM 1238 N N . LEU A 1 172 ? 12.205 3.242 -1.338 1.00 94.25 172 LEU A N 1
ATOM 1239 C CA . LEU A 1 172 ? 11.360 3.856 -0.333 1.00 94.25 172 LEU A CA 1
ATOM 1240 C C . LEU A 1 172 ? 11.943 5.227 0.018 1.00 94.25 172 LEU A C 1
ATOM 1242 O O . LEU A 1 172 ? 13.128 5.350 0.329 1.00 94.25 172 LEU A O 1
ATOM 1246 N N . SER A 1 173 ? 11.106 6.254 0.003 1.00 94.50 173 SER A N 1
ATOM 1247 C CA . SER A 1 173 ? 11.448 7.583 0.501 1.00 94.50 173 SER A CA 1
ATOM 1248 C C . SER A 1 173 ? 10.268 8.164 1.258 1.00 94.50 173 SER A C 1
ATOM 1250 O O . SER A 1 173 ? 9.134 8.016 0.821 1.00 94.50 173 SER A O 1
ATOM 1252 N N . MET A 1 174 ? 10.518 8.836 2.372 1.00 95.06 174 MET A N 1
ATOM 1253 C CA . MET A 1 174 ? 9.492 9.533 3.143 1.00 95.06 174 MET A CA 1
ATOM 1254 C C . MET A 1 174 ? 10.070 10.784 3.801 1.00 95.06 174 MET A C 1
ATOM 1256 O O . MET A 1 174 ? 11.285 10.878 4.014 1.00 95.06 174 MET A O 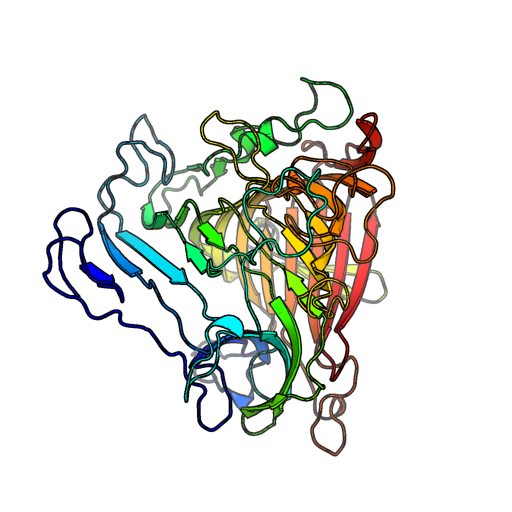1
ATOM 1260 N N . ASP A 1 175 ? 9.191 11.713 4.169 1.00 92.44 175 ASP A N 1
ATOM 1261 C CA . ASP A 1 175 ? 9.572 12.882 4.966 1.00 92.44 175 ASP A CA 1
ATOM 1262 C C . ASP A 1 175 ? 9.817 12.471 6.419 1.00 92.44 175 ASP A C 1
ATOM 1264 O O . ASP A 1 175 ? 10.811 12.861 7.039 1.00 92.44 175 ASP A O 1
ATOM 1268 N N . GLY A 1 176 ? 8.932 11.617 6.941 1.00 93.06 176 GLY A N 1
ATOM 1269 C CA . GLY A 1 176 ? 9.083 11.015 8.254 1.00 93.06 176 GLY A CA 1
ATOM 1270 C C . GLY A 1 176 ? 7.869 10.221 8.730 1.00 93.06 176 GLY A C 1
ATOM 1271 O O . GLY A 1 176 ? 6.758 10.330 8.207 1.00 93.06 176 GLY A O 1
ATOM 1272 N N . ILE A 1 177 ? 8.126 9.432 9.766 1.00 95.88 177 ILE A N 1
ATOM 1273 C CA . ILE A 1 177 ? 7.176 8.792 10.661 1.00 95.88 177 ILE A CA 1
ATOM 1274 C C . ILE A 1 177 ? 7.280 9.521 11.997 1.00 95.88 177 ILE A C 1
ATOM 1276 O O . ILE A 1 177 ? 8.334 9.536 12.628 1.00 95.88 177 ILE A O 1
ATOM 1280 N N . TYR A 1 178 ? 6.194 10.134 12.424 1.00 95.56 178 TYR A N 1
ATOM 1281 C CA . TYR A 1 178 ? 6.123 10.953 13.619 1.00 95.56 178 TYR A CA 1
ATOM 1282 C C . TYR A 1 178 ? 5.374 10.200 14.704 1.00 95.56 178 TYR A C 1
ATOM 1284 O O . TYR A 1 178 ? 4.327 9.618 14.438 1.00 95.56 178 TYR A O 1
ATOM 1292 N N . PHE A 1 179 ? 5.898 10.238 15.918 1.00 94.38 179 PHE A N 1
ATOM 1293 C CA . PHE A 1 179 ? 5.335 9.601 17.095 1.00 94.38 179 PHE A CA 1
ATOM 1294 C C . PHE A 1 179 ? 5.070 10.669 18.142 1.00 94.38 179 PHE A C 1
ATOM 1296 O O . PHE A 1 179 ? 5.964 11.453 18.464 1.00 94.38 179 PHE A O 1
ATOM 1303 N N . ASN A 1 180 ? 3.860 10.698 18.688 1.00 92.06 180 ASN A N 1
ATOM 1304 C CA . ASN A 1 180 ? 3.535 11.605 19.777 1.00 92.06 180 ASN A CA 1
ATOM 1305 C C . ASN A 1 180 ? 2.495 11.007 20.725 1.00 92.06 180 ASN A C 1
ATOM 1307 O O . ASN A 1 180 ? 1.731 10.118 20.350 1.00 92.06 180 ASN A O 1
ATOM 1311 N N . LEU A 1 181 ? 2.450 11.529 21.945 1.00 90.94 181 LEU A N 1
ATOM 1312 C CA . LEU A 1 181 ? 1.341 11.320 22.865 1.00 90.94 181 LEU A CA 1
ATOM 1313 C C . LEU A 1 181 ? 0.439 12.544 22.779 1.00 90.94 181 LEU A C 1
ATOM 1315 O O . LEU A 1 181 ? 0.888 13.658 23.039 1.00 90.94 181 LEU A O 1
ATOM 1319 N N . VAL A 1 182 ? -0.825 12.353 22.413 1.00 88.00 182 VAL A N 1
ATOM 1320 C CA . VAL A 1 182 ? -1.762 13.467 22.250 1.00 88.00 182 VAL A CA 1
ATOM 1321 C C . VAL A 1 182 ? -2.944 13.326 23.188 1.00 88.00 182 VAL A C 1
ATOM 1323 O O . VAL A 1 182 ? -3.464 12.235 23.419 1.00 88.00 182 VAL A O 1
ATOM 1326 N N . ASN A 1 183 ? -3.401 14.467 23.687 1.00 86.25 183 ASN A N 1
ATOM 1327 C CA . ASN A 1 183 ? -4.678 14.600 24.365 1.00 86.25 183 ASN A CA 1
ATOM 1328 C C . ASN A 1 183 ? -5.522 15.600 23.569 1.00 86.25 183 ASN A C 1
ATOM 1330 O O . ASN A 1 183 ? -5.481 16.805 23.812 1.00 86.25 183 ASN A O 1
ATOM 1334 N N . ALA A 1 184 ? -6.200 15.098 22.541 1.00 85.25 184 ALA A N 1
ATOM 1335 C CA . ALA A 1 184 ? -7.009 15.892 21.628 1.00 85.25 184 ALA A CA 1
ATOM 1336 C C . ALA A 1 184 ? -8.285 15.128 21.266 1.00 85.25 184 ALA A C 1
ATOM 1338 O O . ALA A 1 184 ? -8.295 13.900 21.237 1.00 85.25 184 ALA A O 1
ATOM 1339 N N . ASN A 1 185 ? -9.347 15.863 20.934 1.00 88.44 185 ASN A N 1
ATOM 1340 C CA . ASN A 1 185 ? -10.619 15.278 20.495 1.00 88.44 185 ASN A CA 1
ATOM 1341 C C . ASN A 1 185 ? -10.635 14.959 18.996 1.00 88.44 185 ASN A C 1
ATOM 1343 O O . ASN A 1 185 ? -11.531 14.272 18.513 1.00 88.44 185 ASN A O 1
ATOM 1347 N N . GLN A 1 186 ? -9.667 15.476 18.247 1.00 90.38 186 GLN A N 1
ATOM 1348 C CA . GLN A 1 186 ? -9.530 15.229 16.822 1.00 90.38 186 GLN A CA 1
ATOM 1349 C C . GLN A 1 186 ? -8.080 15.393 16.389 1.00 90.38 186 GLN A C 1
ATOM 1351 O O . GLN A 1 186 ? -7.336 16.157 17.001 1.00 90.38 186 GLN A O 1
ATOM 1356 N N . ILE A 1 187 ? -7.714 14.708 15.316 1.00 92.94 187 ILE A N 1
ATOM 1357 C CA . ILE A 1 187 ? -6.499 14.959 14.536 1.00 92.94 187 ILE A CA 1
ATOM 1358 C C . ILE A 1 187 ? -6.883 15.033 13.062 1.00 92.94 187 ILE A C 1
ATOM 1360 O O . ILE A 1 187 ? -7.919 14.502 12.660 1.00 92.94 187 ILE A O 1
ATOM 1364 N N . THR A 1 188 ? -6.048 15.659 12.243 1.00 93.25 188 THR A N 1
ATOM 1365 C CA . THR A 1 188 ? -6.361 15.867 10.824 1.00 93.25 188 THR A CA 1
ATOM 1366 C C . THR A 1 188 ? -5.292 15.241 9.941 1.00 93.25 188 THR A C 1
ATOM 1368 O O . THR A 1 188 ? -4.093 15.370 10.200 1.00 93.25 188 THR A O 1
ATOM 1371 N N . LEU A 1 189 ? -5.726 14.524 8.904 1.00 95.62 189 LEU A N 1
ATOM 1372 C CA . LEU A 1 189 ? -4.845 14.058 7.838 1.00 95.62 189 LEU A CA 1
ATOM 1373 C C . LEU A 1 189 ? -4.643 15.187 6.806 1.00 95.62 189 LEU A C 1
ATOM 1375 O O . LEU A 1 189 ? -5.612 15.888 6.505 1.00 95.62 189 LEU A O 1
ATOM 1379 N N . PRO A 1 190 ? -3.439 15.372 6.228 1.00 94.12 190 PRO A N 1
ATOM 1380 C CA . PRO A 1 190 ? -3.250 16.265 5.093 1.00 94.12 190 PRO A CA 1
ATOM 1381 C C . PRO A 1 190 ? -4.255 15.960 3.983 1.00 94.12 190 PRO A C 1
ATOM 1383 O O . PRO A 1 190 ? -4.456 14.804 3.610 1.00 94.12 190 PRO A O 1
ATOM 1386 N N . THR A 1 191 ? -4.907 17.003 3.479 1.00 94.12 191 THR A N 1
ATOM 1387 C CA . THR A 1 191 ? -5.922 16.863 2.437 1.00 94.12 191 THR A CA 1
ATOM 1388 C C . THR A 1 191 ? -5.271 16.488 1.109 1.00 94.12 191 THR A C 1
ATOM 1390 O O . THR A 1 191 ? -4.386 17.200 0.640 1.00 94.12 191 THR A O 1
ATOM 1393 N N . ASN A 1 192 ? -5.749 15.417 0.469 1.00 94.94 192 ASN A N 1
ATOM 1394 C CA . ASN A 1 192 ? -5.451 15.158 -0.936 1.00 94.94 192 ASN A CA 1
ATOM 1395 C C . ASN A 1 192 ? -6.350 16.060 -1.800 1.00 94.94 192 ASN A C 1
ATOM 1397 O O . ASN A 1 192 ? -7.563 15.850 -1.916 1.00 94.94 192 ASN A O 1
ATOM 1401 N N . THR A 1 193 ? -5.729 17.074 -2.401 1.00 92.69 193 THR A N 1
ATOM 1402 C CA . THR A 1 193 ? -6.392 18.077 -3.238 1.00 92.69 193 THR A CA 1
ATOM 1403 C C . THR A 1 193 ? -7.008 17.471 -4.499 1.00 92.69 193 THR A C 1
ATOM 1405 O O . THR A 1 193 ? -8.139 17.830 -4.830 1.00 92.69 193 THR A O 1
ATOM 1408 N N . ALA A 1 194 ? -6.336 16.510 -5.143 1.00 92.44 194 ALA A N 1
ATOM 1409 C CA . ALA A 1 194 ? -6.828 15.804 -6.330 1.00 92.44 194 ALA A CA 1
ATOM 1410 C C . ALA A 1 194 ? -8.091 14.974 -6.036 1.00 92.44 194 ALA A C 1
ATOM 1412 O O . ALA A 1 194 ? -9.049 14.964 -6.812 1.00 92.44 194 ALA A O 1
ATOM 1413 N N . LEU A 1 195 ? -8.158 14.332 -4.866 1.00 95.06 195 LEU A N 1
ATOM 1414 C CA . LEU A 1 195 ? -9.365 13.604 -4.474 1.00 95.06 195 LEU A CA 1
ATOM 1415 C C . LEU A 1 195 ? -10.517 14.561 -4.123 1.00 95.06 195 LEU A C 1
ATOM 1417 O O . LEU A 1 195 ? -11.661 14.307 -4.496 1.00 95.06 195 LEU A O 1
ATOM 1421 N N . THR A 1 196 ? -10.238 15.690 -3.457 1.00 93.81 196 THR A N 1
ATOM 1422 C CA . THR A 1 196 ? -11.273 16.700 -3.142 1.00 93.81 196 THR A CA 1
ATOM 1423 C C . THR A 1 196 ? -11.794 17.476 -4.355 1.00 93.81 196 THR A C 1
ATOM 1425 O O . THR A 1 196 ? -12.855 18.097 -4.264 1.00 93.81 196 THR A O 1
ATOM 1428 N N . SER A 1 197 ? -11.067 17.458 -5.476 1.00 91.56 197 SER A N 1
ATOM 1429 C CA . SER A 1 197 ? -11.518 17.998 -6.764 1.00 91.56 197 SER A CA 1
ATOM 1430 C C . SER A 1 197 ? -12.213 16.949 -7.639 1.00 91.56 197 SER A C 1
ATOM 1432 O O . SER A 1 197 ? -12.614 17.255 -8.759 1.00 91.56 197 SER A O 1
ATOM 1434 N N . THR A 1 198 ? -12.389 15.719 -7.144 1.00 91.88 198 THR A N 1
ATOM 1435 C CA . THR A 1 198 ? -13.148 14.677 -7.841 1.00 91.88 198 THR A CA 1
ATOM 1436 C C . THR A 1 198 ? -14.636 14.764 -7.495 1.00 91.88 198 THR A C 1
ATOM 1438 O O . THR A 1 198 ? -15.019 14.881 -6.329 1.00 91.88 198 THR A O 1
ATOM 1441 N N . TYR A 1 199 ? -15.488 14.640 -8.514 1.00 89.50 199 TYR A N 1
ATOM 1442 C CA . TYR A 1 199 ? -16.947 14.720 -8.403 1.00 89.50 199 TYR A CA 1
ATOM 1443 C C . TYR A 1 199 ? -17.620 13.424 -8.850 1.00 89.50 199 TYR A C 1
ATOM 1445 O O . TYR A 1 199 ? -17.127 12.742 -9.752 1.00 89.50 199 TYR A O 1
ATOM 1453 N N . LEU A 1 200 ? -18.758 13.105 -8.241 1.00 87.62 200 LEU A N 1
ATOM 1454 C CA . LEU A 1 200 ? -19.676 12.063 -8.688 1.00 87.62 200 LEU A CA 1
ATOM 1455 C C . LEU A 1 200 ? -20.583 12.622 -9.795 1.00 87.62 200 LEU A C 1
ATOM 1457 O O . LEU A 1 200 ? -21.163 13.703 -9.657 1.00 87.62 200 LEU A O 1
ATOM 1461 N N . GLY A 1 201 ? -20.710 11.879 -10.895 1.00 78.62 201 GLY A N 1
ATOM 1462 C CA . GLY A 1 201 ? -21.359 12.347 -12.121 1.00 78.62 201 GLY A CA 1
ATOM 1463 C C . GLY A 1 201 ? -20.648 13.549 -12.766 1.00 78.62 201 GLY A C 1
ATOM 1464 O O . GLY A 1 201 ? -19.457 13.774 -12.547 1.00 78.62 201 GLY A O 1
ATOM 1465 N N . ASN A 1 202 ? -21.401 14.332 -13.550 1.00 66.12 202 ASN A N 1
ATOM 1466 C CA . ASN A 1 202 ? -20.883 15.449 -14.359 1.00 66.12 202 ASN A CA 1
ATOM 1467 C C . ASN A 1 202 ? -21.139 16.847 -13.758 1.00 66.12 202 ASN A C 1
ATOM 1469 O O . ASN A 1 202 ? -20.939 17.848 -14.441 1.00 66.12 202 ASN A O 1
ATOM 1473 N N . SER A 1 203 ? -21.596 16.949 -12.502 1.00 58.94 203 SER A N 1
ATOM 1474 C CA . SER A 1 203 ? -21.955 18.239 -11.889 1.00 58.94 203 SER A CA 1
ATOM 1475 C C . SER A 1 203 ? -20.912 18.693 -10.862 1.00 58.94 203 SER A C 1
ATOM 1477 O O . SER A 1 203 ? -20.694 18.036 -9.846 1.00 58.94 203 SER A O 1
ATOM 1479 N N . VAL A 1 204 ? -20.301 19.850 -11.121 1.00 64.06 204 VAL A N 1
ATOM 1480 C CA . VAL A 1 204 ? -19.009 20.295 -10.558 1.00 64.06 204 VAL A CA 1
ATOM 1481 C C . VAL A 1 204 ? -19.080 20.899 -9.142 1.00 64.06 204 VAL A C 1
ATOM 1483 O O . VAL A 1 204 ? -18.078 21.409 -8.665 1.00 64.06 204 VAL A O 1
ATOM 1486 N N . ASP A 1 205 ? -20.211 20.832 -8.425 1.00 58.94 205 ASP A N 1
ATOM 1487 C CA . ASP A 1 205 ? -20.315 21.472 -7.093 1.00 58.94 205 ASP A CA 1
ATOM 1488 C C . ASP A 1 205 ? -21.157 20.722 -6.045 1.00 58.94 205 ASP A C 1
ATOM 1490 O O . ASP A 1 205 ? -20.797 20.726 -4.869 1.00 58.94 205 ASP A O 1
ATOM 1494 N N . ALA A 1 206 ? -22.244 20.036 -6.421 1.00 62.91 206 ALA A N 1
ATOM 1495 C CA . ALA A 1 206 ? -23.149 19.425 -5.434 1.00 62.91 206 ALA A CA 1
ATOM 1496 C C . ALA A 1 206 ? -22.694 18.046 -4.911 1.00 62.91 206 ALA A C 1
ATOM 1498 O O . ALA A 1 206 ? -23.092 17.653 -3.817 1.00 62.91 206 ALA A O 1
ATOM 1499 N N . ASN A 1 207 ? -21.851 17.321 -5.658 1.00 80.31 207 ASN A N 1
ATOM 1500 C CA . ASN A 1 207 ? -21.574 15.901 -5.406 1.00 80.31 207 ASN A CA 1
ATOM 1501 C C . ASN A 1 207 ? -20.069 15.582 -5.366 1.00 80.31 207 ASN A C 1
ATOM 1503 O O . ASN A 1 207 ? -19.589 14.718 -6.099 1.00 80.31 207 ASN A O 1
ATOM 1507 N N . LYS A 1 208 ? -19.293 16.288 -4.537 1.00 90.31 208 LYS A N 1
ATOM 1508 C CA . LYS A 1 208 ? -17.875 15.943 -4.328 1.00 90.31 208 LYS A CA 1
ATOM 1509 C C . LYS A 1 208 ? -17.728 14.518 -3.800 1.00 90.31 208 LYS A C 1
ATOM 1511 O O . LYS A 1 208 ? -18.477 14.105 -2.915 1.00 90.31 208 LYS A O 1
ATOM 1516 N N . LEU A 1 209 ? -16.729 13.795 -4.307 1.00 93.38 209 LEU A N 1
ATOM 1517 C CA . LEU A 1 209 ? -16.414 12.442 -3.851 1.00 93.38 209 LEU A CA 1
ATOM 1518 C C . LEU A 1 209 ? -15.977 12.445 -2.379 1.00 93.38 209 LEU A C 1
ATOM 1520 O O . LEU A 1 209 ? -16.395 11.585 -1.606 1.00 93.38 209 LEU A O 1
ATOM 1524 N N . VAL A 1 210 ? -15.168 13.435 -1.989 1.00 94.94 210 VAL A N 1
ATOM 1525 C CA . VAL A 1 210 ? -14.787 13.717 -0.598 1.00 94.94 210 VAL A CA 1
ATOM 1526 C C . VAL A 1 210 ? -14.704 15.220 -0.345 1.00 94.94 210 VAL A C 1
ATOM 1528 O O . VAL A 1 210 ? -14.449 16.007 -1.256 1.00 94.94 210 VAL A O 1
ATOM 1531 N N . ASN A 1 211 ? -14.860 15.615 0.914 1.00 93.31 211 ASN A N 1
ATOM 1532 C CA . ASN A 1 211 ? -14.685 16.987 1.386 1.00 93.31 211 ASN A CA 1
ATOM 1533 C C . ASN A 1 211 ? -13.525 17.081 2.385 1.00 93.31 211 ASN A C 1
ATOM 1535 O O . ASN A 1 211 ? -13.075 16.078 2.925 1.00 93.31 211 ASN A O 1
ATOM 1539 N N . THR A 1 212 ? -13.064 18.292 2.702 1.00 93.25 212 THR A N 1
ATOM 1540 C CA . THR A 1 212 ? -11.995 18.509 3.699 1.00 93.25 212 THR A CA 1
ATOM 1541 C C . THR A 1 212 ? -12.331 17.919 5.072 1.00 93.25 212 THR A C 1
ATOM 1543 O O . THR A 1 212 ? -11.457 17.370 5.737 1.00 93.25 212 THR A O 1
ATOM 1546 N N . ASN A 1 213 ? -13.608 17.947 5.467 1.00 93.56 213 ASN A N 1
ATOM 1547 C CA . ASN A 1 213 ? -14.076 17.343 6.717 1.00 93.56 213 ASN A CA 1
ATOM 1548 C C . ASN A 1 213 ? -13.906 15.816 6.757 1.00 93.56 213 ASN A C 1
ATOM 1550 O O . ASN A 1 213 ? -13.753 15.264 7.842 1.00 93.56 213 ASN A O 1
ATOM 1554 N N . ASP A 1 214 ? -13.879 15.138 5.604 1.00 95.44 214 ASP A N 1
ATOM 1555 C CA . ASP A 1 214 ? -13.663 13.688 5.541 1.00 95.44 214 ASP A CA 1
ATOM 1556 C C . ASP A 1 214 ? -12.233 13.295 5.980 1.00 95.44 214 ASP A C 1
ATOM 1558 O O . ASP A 1 214 ? -11.992 12.134 6.303 1.00 95.44 214 ASP A O 1
ATOM 1562 N N . TYR A 1 215 ? -11.285 14.242 6.038 1.00 96.12 215 TYR A N 1
ATOM 1563 C CA . TYR A 1 215 ? -9.900 14.025 6.494 1.00 96.12 215 TYR A CA 1
ATOM 1564 C C . TYR A 1 215 ? -9.718 14.215 8.009 1.00 96.12 215 TYR A C 1
ATOM 1566 O O . TYR A 1 215 ? -8.628 13.979 8.546 1.00 96.12 215 TYR A O 1
ATOM 1574 N N . ILE A 1 216 ? -10.765 14.654 8.713 1.00 94.12 216 ILE A N 1
ATOM 1575 C CA . ILE A 1 216 ? -10.748 14.812 10.166 1.00 94.12 216 ILE A CA 1
ATOM 1576 C C . ILE A 1 216 ? -11.018 13.451 10.808 1.00 94.12 216 ILE A C 1
ATOM 1578 O O . ILE A 1 216 ? -11.987 12.761 10.497 1.00 94.12 216 ILE A O 1
ATOM 1582 N N . GLN A 1 217 ? -10.151 13.063 11.732 1.00 92.88 217 GLN A N 1
ATOM 1583 C CA . GLN A 1 217 ? -10.301 11.876 12.561 1.00 92.88 217 GLN A CA 1
ATOM 1584 C C . GLN A 1 217 ? -10.809 12.291 13.929 1.00 92.88 217 GLN A C 1
ATOM 1586 O O . GLN A 1 217 ? -10.137 13.032 14.646 1.00 92.88 217 GLN A O 1
ATOM 1591 N N . THR A 1 218 ? -11.991 11.807 14.301 1.00 85.88 218 THR A N 1
ATOM 1592 C CA . THR A 1 218 ? -12.537 12.031 15.640 1.00 85.88 218 THR A CA 1
ATOM 1593 C C . THR A 1 218 ? -11.902 11.058 16.628 1.00 85.88 218 THR A C 1
ATOM 1595 O O . THR A 1 218 ? -12.006 9.843 16.474 1.00 85.88 218 THR A O 1
ATOM 1598 N N . LEU A 1 219 ? -11.284 11.601 17.669 1.00 87.31 219 LEU A N 1
ATOM 1599 C CA . LEU A 1 219 ? -10.803 10.864 18.831 1.00 87.31 219 LEU A CA 1
ATOM 1600 C C . LEU A 1 219 ? -11.859 10.927 19.950 1.00 87.31 219 LEU A C 1
ATOM 1602 O O . LEU A 1 219 ? -12.848 11.656 19.861 1.00 87.31 219 LEU A O 1
ATOM 1606 N N . SER A 1 220 ? -11.697 10.142 21.016 1.00 75.12 220 SER A N 1
ATOM 1607 C CA . SER A 1 220 ? -12.659 10.159 22.129 1.00 75.12 220 SER A CA 1
ATOM 1608 C C . SER A 1 220 ? -12.678 11.505 22.859 1.00 75.12 220 SER A C 1
ATOM 1610 O O . SER A 1 220 ? -11.627 12.042 23.193 1.00 75.12 220 SER A O 1
ATOM 1612 N N . THR A 1 221 ? -13.867 11.960 23.247 1.00 65.31 221 THR A N 1
ATOM 1613 C CA . THR A 1 221 ? -14.114 13.247 23.923 1.00 65.31 221 THR A CA 1
ATOM 1614 C C . THR A 1 221 ? -13.761 13.282 25.417 1.00 65.31 221 THR A C 1
ATOM 1616 O O . THR A 1 221 ? -14.004 14.289 26.074 1.00 65.31 221 THR A O 1
ATOM 1619 N N . ASN A 1 222 ? -13.234 12.191 25.983 1.00 67.38 222 ASN A N 1
ATOM 1620 C CA . ASN A 1 222 ? -13.095 11.998 27.435 1.00 67.38 222 ASN A CA 1
ATOM 1621 C C . ASN A 1 222 ? -11.654 12.181 27.945 1.00 67.38 222 ASN A C 1
ATOM 1623 O O . ASN A 1 222 ? -11.265 11.529 28.912 1.00 67.38 222 ASN A O 1
ATOM 1627 N N . ASN A 1 223 ? -10.843 13.022 27.293 1.00 64.44 223 ASN A N 1
ATOM 1628 C CA . ASN A 1 223 ? -9.427 13.236 27.637 1.00 64.44 223 ASN A CA 1
ATOM 1629 C C . ASN A 1 223 ? -8.587 11.942 27.683 1.00 64.44 223 ASN A C 1
ATOM 1631 O O . ASN A 1 223 ? -7.636 11.834 28.458 1.00 64.44 223 ASN A O 1
ATOM 1635 N N . THR A 1 224 ? -8.950 10.927 26.894 1.00 76.44 224 THR A N 1
ATOM 1636 C CA . THR A 1 224 ? -8.147 9.706 26.786 1.00 76.44 224 THR A CA 1
ATOM 1637 C C . THR A 1 224 ? -6.848 10.048 26.058 1.00 76.44 224 THR A C 1
ATOM 1639 O O . THR A 1 224 ? -6.920 10.563 24.942 1.00 76.44 224 THR A O 1
ATOM 1642 N N . PRO A 1 225 ? -5.670 9.782 26.646 1.00 85.12 225 PRO A N 1
ATOM 1643 C CA . PRO A 1 225 ? -4.417 9.965 25.934 1.00 85.12 225 PRO A CA 1
ATOM 1644 C C . PRO A 1 225 ? -4.318 8.936 24.805 1.00 85.12 225 PRO A C 1
ATOM 1646 O O . PRO A 1 225 ? -4.570 7.746 25.013 1.00 85.12 225 PRO A O 1
ATOM 1649 N N . TYR A 1 226 ? -3.939 9.399 23.618 1.00 91.38 226 TYR A N 1
ATOM 1650 C CA . TYR A 1 226 ? -3.669 8.554 22.461 1.00 91.38 226 TYR A CA 1
ATOM 1651 C C . TYR A 1 226 ? -2.177 8.532 22.168 1.00 91.38 226 TYR A C 1
ATOM 1653 O O . TYR A 1 226 ? -1.522 9.575 22.162 1.00 91.38 226 TYR A O 1
ATOM 1661 N N . THR A 1 227 ? -1.663 7.356 21.828 1.00 93.62 227 THR A N 1
ATOM 1662 C CA . THR A 1 227 ? -0.390 7.257 21.113 1.00 93.62 227 THR A CA 1
ATOM 1663 C C . THR A 1 227 ? -0.681 7.433 19.636 1.00 93.62 227 THR A C 1
ATOM 1665 O O . THR A 1 227 ? -1.453 6.662 19.066 1.00 93.62 227 THR A O 1
ATOM 1668 N N . VAL A 1 228 ? -0.080 8.442 19.016 1.00 94.25 228 VAL A N 1
ATOM 1669 C CA . VAL A 1 228 ? -0.292 8.757 17.607 1.00 94.25 228 VAL A CA 1
ATOM 1670 C C . VAL A 1 228 ? 0.968 8.504 16.806 1.00 94.25 228 VAL A C 1
ATOM 1672 O O . VAL A 1 228 ? 2.058 8.928 17.185 1.00 94.25 228 VAL A O 1
ATOM 1675 N N . LEU A 1 229 ? 0.779 7.840 15.675 1.00 95.50 229 LEU A N 1
ATOM 1676 C CA . LEU A 1 229 ? 1.750 7.657 14.616 1.00 95.50 229 LEU A CA 1
ATOM 1677 C C . LEU A 1 229 ? 1.260 8.399 13.372 1.00 95.50 229 LEU A C 1
ATOM 1679 O O . LEU A 1 229 ? 0.122 8.203 12.957 1.00 95.50 229 LEU A O 1
ATOM 1683 N N . ALA A 1 230 ? 2.105 9.212 12.748 1.00 96.19 230 ALA A N 1
ATOM 1684 C CA . ALA A 1 230 ? 1.798 9.873 11.484 1.00 96.19 230 ALA A CA 1
ATOM 1685 C C . ALA A 1 230 ? 2.887 9.597 10.445 1.00 96.19 230 ALA A C 1
ATOM 1687 O O . ALA A 1 230 ? 4.063 9.722 10.747 1.00 96.19 230 ALA A O 1
ATOM 1688 N N . ILE A 1 231 ? 2.513 9.242 9.219 1.00 96.94 231 ILE A N 1
ATOM 1689 C CA . ILE A 1 231 ? 3.434 9.032 8.091 1.00 96.94 231 ILE A CA 1
ATOM 1690 C C . ILE A 1 231 ? 3.239 10.179 7.108 1.00 96.94 231 ILE A C 1
ATOM 1692 O O . ILE A 1 231 ? 2.093 10.483 6.769 1.00 96.94 231 ILE A O 1
ATOM 1696 N N . ARG A 1 232 ? 4.317 10.819 6.649 1.00 95.44 232 ARG A N 1
ATOM 1697 C CA . ARG A 1 232 ? 4.246 11.921 5.677 1.00 95.44 232 ARG A CA 1
ATOM 1698 C C . ARG A 1 232 ? 5.064 11.650 4.424 1.00 95.44 232 ARG A C 1
ATOM 1700 O O . ARG A 1 232 ? 6.204 11.184 4.510 1.00 95.44 232 ARG A O 1
ATOM 1707 N N . GLY A 1 233 ? 4.453 11.948 3.277 1.00 94.44 233 GLY A N 1
ATOM 1708 C CA . GLY A 1 233 ? 5.113 11.954 1.973 1.00 94.44 233 GLY A CA 1
ATOM 1709 C C . GLY A 1 233 ? 5.734 10.615 1.572 1.00 94.44 233 GLY A C 1
ATOM 1710 O O . GLY A 1 233 ? 6.755 10.600 0.883 1.00 94.44 233 GLY A O 1
ATOM 1711 N N . MET A 1 234 ? 5.178 9.482 2.018 1.00 96.81 234 MET A N 1
ATOM 1712 C CA . MET A 1 234 ? 5.772 8.181 1.719 1.00 96.81 234 MET A CA 1
ATOM 1713 C C . MET A 1 234 ? 5.605 7.843 0.236 1.00 96.81 234 MET A C 1
ATOM 1715 O O . MET A 1 234 ? 4.500 7.769 -0.298 1.00 96.81 234 MET A O 1
ATOM 1719 N N . ASN A 1 235 ? 6.735 7.593 -0.406 1.00 95.56 235 ASN A N 1
ATOM 1720 C CA . ASN A 1 235 ? 6.877 7.185 -1.786 1.00 95.56 235 ASN A CA 1
ATOM 1721 C C . ASN A 1 235 ? 7.546 5.816 -1.823 1.00 95.56 235 ASN A C 1
ATOM 1723 O O . ASN A 1 235 ? 8.694 5.664 -1.409 1.00 95.56 235 ASN A O 1
ATOM 1727 N N . PHE A 1 236 ? 6.842 4.835 -2.365 1.00 94.62 236 PHE A N 1
ATOM 1728 C CA . PHE A 1 236 ? 7.394 3.537 -2.717 1.00 94.62 236 PHE A CA 1
ATOM 1729 C C . PHE A 1 236 ? 7.291 3.410 -4.233 1.00 94.62 236 PHE A C 1
ATOM 1731 O O . PHE A 1 236 ? 6.232 3.117 -4.765 1.00 94.62 236 PHE A O 1
ATOM 1738 N N . SER A 1 237 ? 8.356 3.723 -4.966 1.00 86.12 237 SER A N 1
ATOM 1739 C CA . SER A 1 237 ? 8.326 3.777 -6.438 1.00 86.12 237 SER A CA 1
ATOM 1740 C C . SER A 1 237 ? 8.968 2.529 -7.032 1.00 86.12 237 SER A C 1
ATOM 1742 O O . SER A 1 237 ? 10.015 2.603 -7.672 1.00 86.12 237 SER A O 1
ATOM 1744 N N . ALA A 1 238 ? 8.358 1.375 -6.769 1.00 91.25 238 ALA A N 1
ATOM 1745 C CA . ALA A 1 238 ? 8.915 0.071 -7.102 1.00 91.25 238 ALA A CA 1
ATOM 1746 C C . ALA A 1 238 ? 7.918 -0.791 -7.882 1.00 91.25 238 ALA A C 1
ATOM 1748 O O . ALA A 1 238 ? 6.746 -0.897 -7.517 1.00 91.25 238 ALA A O 1
ATOM 1749 N N . LEU A 1 239 ? 8.413 -1.466 -8.918 1.00 92.38 239 LEU A N 1
ATOM 1750 C CA . LEU A 1 239 ? 7.702 -2.561 -9.564 1.00 92.38 239 LEU A CA 1
ATOM 1751 C C . LEU A 1 239 ? 8.615 -3.756 -9.766 1.00 92.38 239 LEU A C 1
ATOM 1753 O O . LEU A 1 239 ? 9.786 -3.614 -10.118 1.00 92.38 239 LEU A O 1
ATOM 1757 N N . SER A 1 240 ? 8.060 -4.940 -9.553 1.00 94.12 240 SER A N 1
ATOM 1758 C CA . SER A 1 240 ? 8.734 -6.186 -9.874 1.00 94.12 240 SER A CA 1
ATOM 1759 C C . SER A 1 240 ? 8.430 -6.589 -11.310 1.00 94.12 240 SER A C 1
ATOM 1761 O O . SER A 1 240 ? 7.303 -6.452 -11.778 1.00 94.12 240 SER A O 1
ATOM 1763 N N . ARG A 1 241 ? 9.433 -7.146 -11.993 1.00 91.56 241 ARG A N 1
ATOM 1764 C CA . ARG A 1 241 ? 9.273 -7.806 -13.304 1.00 91.56 241 ARG A CA 1
ATOM 1765 C C . ARG A 1 241 ? 9.257 -9.327 -13.215 1.00 91.56 241 ARG A C 1
ATOM 1767 O O . ARG A 1 241 ? 9.303 -10.000 -14.243 1.00 91.56 241 ARG A O 1
ATOM 1774 N N . ARG A 1 242 ? 9.291 -9.865 -11.994 1.00 91.31 242 ARG A N 1
ATOM 1775 C CA . ARG A 1 242 ? 9.561 -11.278 -11.756 1.00 91.31 242 ARG A CA 1
ATOM 1776 C C . ARG A 1 242 ? 8.909 -11.771 -10.478 1.00 91.31 242 ARG A C 1
ATOM 1778 O O . ARG A 1 242 ? 9.414 -11.515 -9.387 1.00 91.31 242 ARG A O 1
ATOM 1785 N N . GLY A 1 243 ? 7.827 -12.517 -10.641 1.00 92.44 243 GLY A N 1
ATOM 1786 C CA . GLY A 1 243 ? 7.172 -13.295 -9.602 1.00 92.44 243 GLY A CA 1
ATOM 1787 C C . GLY A 1 243 ? 7.714 -14.723 -9.541 1.00 92.44 243 GLY A C 1
ATOM 1788 O O . GLY A 1 243 ? 8.067 -15.324 -10.563 1.00 92.44 243 GLY A O 1
ATOM 1789 N N . GLN A 1 244 ? 7.767 -15.281 -8.339 1.00 93.38 244 GLN A N 1
ATOM 1790 C CA . GLN A 1 244 ? 8.091 -16.681 -8.097 1.00 93.38 244 GLN A CA 1
ATOM 1791 C C . GLN A 1 244 ? 7.342 -17.175 -6.860 1.00 93.38 244 GLN A C 1
ATOM 1793 O O . GLN A 1 244 ? 7.361 -16.511 -5.826 1.00 93.38 244 GLN A O 1
ATOM 1798 N N . PHE A 1 245 ? 6.708 -18.340 -6.948 1.00 94.06 245 PHE A N 1
ATOM 1799 C CA . PHE A 1 245 ? 6.093 -18.975 -5.789 1.00 94.06 245 PHE A CA 1
ATOM 1800 C C . PHE A 1 245 ? 7.171 -19.612 -4.916 1.00 94.06 245 PHE A C 1
ATOM 1802 O O . PHE A 1 245 ? 8.115 -20.237 -5.413 1.00 94.06 245 PHE A O 1
ATOM 1809 N N . ILE A 1 246 ? 7.019 -19.444 -3.608 1.00 94.25 246 ILE A N 1
ATOM 1810 C CA . ILE A 1 246 ? 7.898 -20.000 -2.583 1.00 94.25 246 ILE A CA 1
ATOM 1811 C C . ILE A 1 246 ? 7.076 -20.815 -1.590 1.00 94.25 246 ILE A C 1
ATOM 1813 O O . ILE A 1 246 ? 5.901 -20.529 -1.362 1.00 94.25 246 ILE A O 1
ATOM 1817 N N . TYR A 1 247 ? 7.709 -21.810 -0.986 1.00 93.69 247 TYR A N 1
ATOM 1818 C CA . TYR A 1 247 ? 7.128 -22.636 0.061 1.00 93.69 247 TYR A CA 1
ATOM 1819 C C . TYR A 1 247 ? 8.071 -22.683 1.258 1.00 93.69 247 TYR A C 1
ATOM 1821 O O . TYR A 1 247 ? 9.275 -22.880 1.084 1.00 93.69 247 TYR A O 1
ATOM 1829 N N . THR A 1 248 ? 7.516 -22.495 2.453 1.00 92.94 248 THR A N 1
ATOM 1830 C CA . THR A 1 248 ? 8.194 -22.767 3.722 1.00 92.94 248 THR A CA 1
ATOM 1831 C C . THR A 1 248 ? 7.835 -24.182 4.154 1.00 92.94 248 THR A C 1
ATOM 1833 O O . THR A 1 248 ? 6.657 -24.453 4.366 1.00 92.94 248 THR A O 1
ATOM 1836 N N . ASP A 1 249 ? 8.806 -25.076 4.314 1.00 91.31 249 ASP A N 1
ATOM 1837 C CA . ASP A 1 249 ? 8.552 -26.464 4.715 1.00 91.31 249 ASP A CA 1
ATOM 1838 C C . ASP A 1 249 ? 8.283 -26.630 6.227 1.00 91.31 249 ASP A C 1
ATOM 1840 O O . ASP A 1 249 ? 8.190 -25.658 6.982 1.00 91.31 249 ASP A O 1
ATOM 1844 N N . ALA A 1 250 ? 8.138 -27.879 6.684 1.00 88.56 250 ALA A N 1
ATOM 1845 C CA . ALA A 1 250 ? 7.901 -28.211 8.091 1.00 88.56 250 ALA A CA 1
ATOM 1846 C C . ALA A 1 250 ? 9.053 -27.818 9.035 1.00 88.56 250 ALA A C 1
ATOM 1848 O O . ALA A 1 250 ? 8.806 -27.591 10.220 1.00 88.56 250 ALA A O 1
ATOM 1849 N N . ASN A 1 251 ? 10.278 -27.692 8.520 1.00 89.88 251 ASN A N 1
ATOM 1850 C CA . ASN A 1 251 ? 11.470 -27.287 9.265 1.00 89.88 251 ASN A CA 1
ATOM 1851 C C . ASN A 1 251 ? 11.746 -25.777 9.162 1.00 89.88 251 ASN A C 1
ATOM 1853 O O . ASN A 1 251 ? 12.694 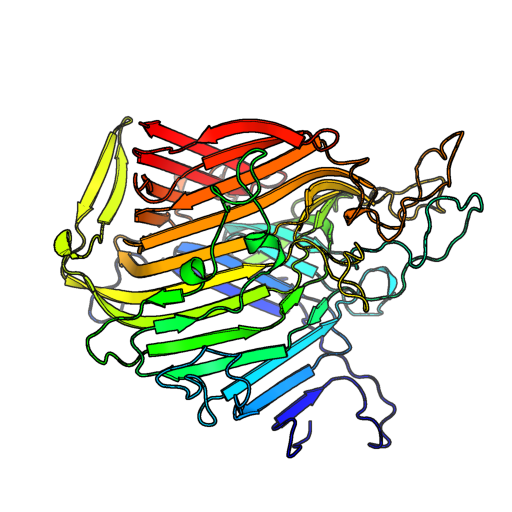-25.281 9.770 1.00 89.88 251 ASN A O 1
ATOM 1857 N N . GLY A 1 252 ? 10.918 -25.035 8.423 1.00 90.19 252 GLY A N 1
ATOM 1858 C CA . GLY A 1 252 ? 11.075 -23.598 8.224 1.00 90.19 252 GLY A CA 1
ATOM 1859 C C . GLY A 1 252 ? 12.018 -23.223 7.079 1.00 90.19 252 GLY A C 1
ATOM 1860 O O . GLY A 1 252 ? 12.422 -22.060 7.009 1.00 90.19 252 GLY A O 1
ATOM 1861 N N . VAL A 1 253 ? 12.372 -24.168 6.201 1.00 94.38 253 VAL A N 1
ATOM 1862 C CA . VAL A 1 253 ? 13.202 -23.918 5.015 1.00 94.38 253 VAL A CA 1
ATOM 1863 C C . VAL A 1 253 ? 12.343 -23.322 3.907 1.00 94.38 253 VAL A C 1
ATOM 1865 O O . VAL A 1 253 ? 11.319 -23.888 3.532 1.00 94.38 253 VAL A O 1
ATOM 1868 N N . VAL A 1 254 ? 12.770 -22.181 3.367 1.00 94.12 254 VAL A N 1
ATOM 1869 C CA . VAL A 1 254 ? 12.077 -21.446 2.306 1.00 94.12 254 VAL A CA 1
ATOM 1870 C C . VAL A 1 254 ? 12.740 -21.727 0.966 1.00 94.12 254 VAL A C 1
ATOM 1872 O O . VAL A 1 254 ? 13.881 -21.328 0.731 1.00 94.12 254 VAL A O 1
ATOM 1875 N N . SER A 1 255 ? 12.002 -22.357 0.055 1.00 92.88 255 SER A N 1
ATOM 1876 C CA . SER A 1 255 ? 12.492 -22.699 -1.284 1.00 92.88 255 SER A CA 1
ATOM 1877 C C . SER A 1 255 ? 11.529 -22.249 -2.385 1.00 92.88 255 SER A C 1
ATOM 1879 O O . SER A 1 255 ? 10.312 -22.269 -2.184 1.00 92.88 255 SER A O 1
ATOM 1881 N N . PRO A 1 256 ? 12.036 -21.856 -3.567 1.00 92.69 256 PRO A N 1
ATOM 1882 C CA . PRO A 1 256 ? 11.205 -21.710 -4.753 1.00 92.69 256 PRO A CA 1
ATOM 1883 C C . PRO A 1 256 ? 10.501 -23.013 -5.137 1.00 92.69 256 PRO A C 1
ATOM 1885 O O . PRO A 1 256 ? 11.130 -24.067 -5.161 1.00 92.69 256 PRO A O 1
ATOM 1888 N N . VAL A 1 257 ? 9.223 -22.921 -5.502 1.00 90.75 257 VAL A N 1
ATOM 1889 C CA . VAL A 1 257 ? 8.415 -24.057 -5.995 1.00 90.75 257 VAL A CA 1
ATOM 1890 C C . VAL A 1 257 ? 7.896 -23.852 -7.418 1.00 90.75 257 VAL A C 1
ATOM 1892 O O . VAL A 1 257 ? 7.336 -24.769 -8.011 1.00 90.75 257 VAL A O 1
ATOM 1895 N N . SER A 1 258 ? 8.131 -22.673 -7.998 1.00 85.94 258 SER A N 1
ATOM 1896 C CA . SER A 1 258 ? 7.867 -22.394 -9.408 1.00 85.94 258 SER A CA 1
ATOM 1897 C C . SER A 1 258 ? 9.130 -21.941 -10.134 1.00 85.94 258 SER A C 1
ATOM 1899 O O . SER A 1 258 ? 10.043 -21.339 -9.553 1.00 85.94 258 SER A O 1
ATOM 1901 N N . THR A 1 259 ? 9.152 -22.144 -11.451 1.00 86.19 259 THR A N 1
ATOM 1902 C CA . THR A 1 259 ? 10.142 -21.490 -12.307 1.00 86.19 259 THR A CA 1
ATOM 1903 C C . THR A 1 259 ? 9.990 -19.980 -12.217 1.00 86.19 259 THR A C 1
ATOM 1905 O O . THR A 1 259 ? 8.884 -19.452 -12.073 1.00 86.19 259 THR A O 1
ATOM 1908 N N . THR A 1 260 ? 11.108 -19.283 -12.336 1.00 82.25 260 THR A N 1
ATOM 1909 C CA . THR A 1 260 ? 11.147 -17.830 -12.407 1.00 82.25 260 THR A CA 1
ATOM 1910 C C . THR A 1 260 ? 10.316 -17.326 -13.588 1.00 82.25 260 THR A C 1
ATOM 1912 O O . THR A 1 260 ? 10.554 -17.719 -14.730 1.00 82.25 260 THR A O 1
ATOM 1915 N N . THR A 1 261 ? 9.335 -16.464 -13.320 1.00 88.31 261 THR A N 1
ATOM 1916 C CA . THR A 1 261 ? 8.402 -15.981 -14.348 1.00 88.31 261 THR A CA 1
ATOM 1917 C C . THR A 1 261 ? 8.882 -14.680 -14.997 1.00 88.31 261 THR A C 1
ATOM 1919 O O . THR A 1 261 ? 9.852 -14.067 -14.552 1.00 88.31 261 THR A O 1
ATOM 1922 N N . LYS A 1 262 ? 8.217 -14.261 -16.079 1.00 89.81 262 LYS A N 1
ATOM 1923 C CA . LYS A 1 262 ? 8.440 -12.957 -16.728 1.00 89.81 262 LYS A CA 1
ATOM 1924 C C . LYS A 1 262 ? 7.331 -11.949 -16.418 1.00 89.81 262 LYS A C 1
ATOM 1926 O O . LYS A 1 262 ? 7.286 -10.900 -17.043 1.00 89.81 262 LYS A O 1
ATOM 1931 N N . TRP A 1 263 ? 6.435 -12.266 -15.485 1.00 91.06 263 TRP A N 1
ATOM 1932 C CA . TRP A 1 263 ? 5.454 -11.317 -14.974 1.00 91.06 263 TRP A CA 1
ATOM 1933 C C . TRP A 1 263 ? 5.890 -10.825 -13.600 1.00 91.06 263 TRP A C 1
ATOM 1935 O O . TRP A 1 263 ? 6.655 -11.493 -12.907 1.00 91.06 263 TRP A O 1
ATOM 1945 N N . GLY A 1 264 ? 5.393 -9.673 -13.179 1.00 92.00 264 GLY A N 1
ATOM 1946 C CA . GLY A 1 264 ? 5.569 -9.200 -11.815 1.00 92.00 264 GLY A CA 1
ATOM 1947 C C . GLY A 1 264 ? 4.434 -8.290 -11.378 1.00 92.00 264 GLY A C 1
ATOM 1948 O O . GLY A 1 264 ? 3.479 -8.064 -12.118 1.00 92.00 264 GLY A O 1
ATOM 1949 N N . LEU A 1 265 ? 4.529 -7.802 -10.147 1.00 91.38 265 LEU A N 1
ATOM 1950 C CA . LEU A 1 265 ? 3.539 -6.916 -9.551 1.00 91.38 265 LEU A CA 1
ATOM 1951 C C . LEU A 1 265 ? 4.163 -5.535 -9.332 1.00 91.38 265 LEU A C 1
ATOM 1953 O O . LEU A 1 265 ? 5.236 -5.408 -8.735 1.00 91.38 265 LEU A O 1
ATOM 1957 N N . GLY A 1 266 ? 3.489 -4.504 -9.826 1.00 91.94 266 GLY A N 1
ATOM 1958 C CA . GLY A 1 266 ? 3.760 -3.109 -9.522 1.00 91.94 266 GLY A CA 1
ATOM 1959 C C . GLY A 1 266 ? 2.782 -2.618 -8.466 1.00 91.94 266 GLY A C 1
ATOM 1960 O O . GLY A 1 266 ? 1.588 -2.542 -8.732 1.00 91.94 266 GLY A O 1
ATOM 1961 N N . LEU A 1 267 ? 3.295 -2.259 -7.290 1.00 94.00 267 LEU A N 1
ATOM 1962 C CA . LEU A 1 267 ? 2.525 -1.592 -6.236 1.00 94.00 267 LEU A CA 1
ATOM 1963 C C . LEU A 1 267 ? 3.146 -0.229 -5.911 1.00 94.00 267 LEU A C 1
ATOM 1965 O O . LEU A 1 267 ? 3.501 0.001 -4.752 1.00 94.00 267 LEU A O 1
ATOM 1969 N N . PRO A 1 268 ? 3.388 0.654 -6.901 1.00 95.56 268 PRO A N 1
ATOM 1970 C CA . PRO A 1 268 ? 3.947 1.948 -6.581 1.00 95.56 268 PRO A CA 1
ATOM 1971 C C . PRO A 1 268 ? 2.942 2.738 -5.734 1.00 95.56 268 PRO A C 1
ATOM 1973 O O . PRO A 1 268 ? 1.738 2.714 -5.985 1.00 95.56 268 PRO A O 1
ATOM 1976 N N . ILE A 1 269 ? 3.448 3.422 -4.716 1.00 96.88 269 ILE A N 1
ATOM 1977 C CA . ILE A 1 269 ? 2.695 4.304 -3.830 1.00 96.88 269 ILE A CA 1
ATOM 1978 C C . ILE A 1 269 ? 3.343 5.676 -3.920 1.00 96.88 269 ILE A C 1
ATOM 1980 O O . ILE A 1 269 ? 4.559 5.802 -3.743 1.00 96.88 269 ILE A O 1
ATOM 1984 N N . TYR A 1 270 ? 2.538 6.698 -4.182 1.00 96.06 270 TYR A N 1
ATOM 1985 C CA . TYR A 1 270 ? 2.984 8.077 -4.270 1.00 96.06 270 TYR A CA 1
ATOM 1986 C C . TYR A 1 270 ? 2.269 8.951 -3.235 1.00 96.06 270 TYR A C 1
ATOM 1988 O O . TYR A 1 270 ? 1.048 8.888 -3.074 1.00 96.06 270 TYR A O 1
ATOM 1996 N N . ASN A 1 271 ? 3.064 9.769 -2.540 1.00 95.31 271 ASN A N 1
ATOM 1997 C CA . ASN A 1 271 ? 2.618 10.745 -1.550 1.00 95.31 271 ASN A CA 1
ATOM 1998 C C . ASN A 1 271 ? 1.615 10.168 -0.531 1.00 95.31 271 ASN A C 1
ATOM 2000 O O . ASN A 1 271 ? 0.556 10.744 -0.270 1.00 95.31 271 ASN A O 1
ATOM 2004 N N . LEU A 1 272 ? 1.930 8.999 0.036 1.00 97.31 272 LEU A N 1
ATOM 2005 C CA . LEU A 1 272 ? 1.105 8.424 1.089 1.00 97.31 272 LEU A CA 1
ATOM 2006 C C . LEU A 1 272 ? 1.277 9.218 2.377 1.00 97.31 272 LEU A C 1
ATOM 2008 O O . LEU A 1 272 ? 2.383 9.383 2.901 1.00 97.31 272 LEU A O 1
ATOM 2012 N N . ASN A 1 273 ? 0.141 9.651 2.905 1.00 97.81 273 ASN A N 1
ATOM 2013 C CA . ASN A 1 273 ? 0.019 10.270 4.206 1.00 97.81 273 ASN A CA 1
ATOM 2014 C C . ASN A 1 273 ? -0.902 9.406 5.061 1.00 97.81 273 ASN A C 1
ATOM 2016 O O . ASN A 1 273 ? -1.947 8.955 4.596 1.00 97.81 273 ASN A O 1
ATOM 2020 N N . ALA A 1 274 ? -0.532 9.181 6.317 1.00 97.75 274 ALA A N 1
ATOM 2021 C CA . ALA A 1 274 ? -1.369 8.433 7.246 1.00 97.75 274 ALA A CA 1
ATOM 2022 C C . ALA A 1 274 ? -1.304 9.005 8.659 1.00 97.75 274 ALA A C 1
ATOM 2024 O O . ALA A 1 274 ? -0.276 9.560 9.041 1.00 97.75 274 ALA A O 1
ATOM 2025 N N . ASN A 1 275 ? -2.370 8.821 9.434 1.00 96.38 275 ASN A N 1
ATOM 2026 C CA . ASN A 1 275 ? -2.368 8.973 10.886 1.00 96.38 275 ASN A CA 1
ATOM 2027 C C . ASN A 1 275 ? -3.004 7.733 11.509 1.00 96.38 275 ASN A C 1
ATOM 2029 O O . ASN A 1 275 ? -4.009 7.237 11.007 1.00 96.38 275 ASN A O 1
ATOM 2033 N N . PHE A 1 276 ? -2.460 7.287 12.631 1.00 96.12 276 PHE A N 1
ATOM 2034 C CA . PHE A 1 276 ? -3.030 6.245 13.464 1.00 96.12 276 PHE A CA 1
ATOM 2035 C C . PHE A 1 276 ? -2.939 6.677 14.917 1.00 96.12 276 PHE A C 1
ATOM 2037 O O . PHE A 1 276 ? -1.847 6.883 15.432 1.00 96.12 276 PHE A O 1
ATOM 2044 N N . ALA A 1 277 ? -4.080 6.813 15.573 1.00 94.94 277 ALA A N 1
ATOM 2045 C CA . ALA A 1 277 ? -4.191 7.067 16.996 1.00 94.94 277 ALA A CA 1
ATOM 2046 C C . ALA A 1 277 ? -4.646 5.786 17.687 1.00 94.94 277 ALA A C 1
ATOM 2048 O O . ALA A 1 277 ? -5.641 5.201 17.268 1.00 94.94 277 ALA A O 1
ATOM 2049 N N . PHE A 1 278 ? -3.956 5.377 18.747 1.00 94.56 278 PHE A N 1
ATOM 2050 C CA . PHE A 1 278 ? -4.265 4.173 19.515 1.00 94.56 278 PHE A CA 1
ATOM 2051 C C . PHE A 1 278 ? -4.566 4.510 20.971 1.00 94.56 278 PHE A C 1
ATOM 2053 O O . PHE A 1 278 ? -3.890 5.346 21.574 1.00 94.56 278 PHE A O 1
ATOM 2060 N N . SER A 1 279 ? -5.550 3.825 21.543 1.00 92.12 279 SER A N 1
ATOM 2061 C CA . SER A 1 279 ? -5.911 3.910 22.957 1.00 92.12 279 SER A CA 1
ATOM 2062 C C . SER A 1 279 ? -6.365 2.545 23.482 1.00 92.12 279 SER A C 1
ATOM 2064 O O . SER A 1 279 ? -6.829 1.703 22.711 1.00 92.12 279 SER A O 1
ATOM 2066 N N . PRO A 1 280 ? -6.241 2.272 24.789 1.00 90.62 280 PRO A N 1
ATOM 2067 C CA . PRO A 1 280 ? -6.877 1.101 25.377 1.00 90.62 280 PRO A CA 1
ATOM 2068 C C . PRO A 1 280 ? -8.402 1.266 25.350 1.00 90.62 280 PRO A C 1
ATOM 2070 O O . PRO A 1 280 ? -8.927 2.348 25.621 1.00 90.62 280 PRO A O 1
ATOM 2073 N N . ARG A 1 281 ? -9.133 0.190 25.051 1.00 88.94 281 ARG A N 1
ATOM 2074 C CA . ARG A 1 281 ? -10.599 0.186 25.043 1.00 88.94 281 ARG A CA 1
ATOM 2075 C C . ARG A 1 281 ? -11.134 -1.133 25.586 1.00 88.94 281 ARG A C 1
ATOM 2077 O O . ARG A 1 281 ? -10.700 -2.197 25.169 1.00 88.94 281 ARG A O 1
ATOM 2084 N N . LEU A 1 282 ? -12.128 -1.070 26.467 1.00 90.19 282 LEU A N 1
ATOM 2085 C CA . LEU A 1 282 ? -12.895 -2.246 26.876 1.00 90.19 282 LEU A CA 1
ATOM 2086 C C . LEU A 1 282 ? -14.138 -2.382 25.988 1.00 90.19 282 LEU A C 1
ATOM 2088 O O . LEU A 1 282 ? -14.862 -1.407 25.772 1.00 90.19 282 LEU A O 1
ATOM 2092 N N . SER A 1 283 ? -14.380 -3.582 25.469 1.00 90.25 283 SER A N 1
ATOM 2093 C CA . SER A 1 283 ? -15.548 -3.880 24.642 1.00 90.25 283 SER A CA 1
ATOM 2094 C C . SER A 1 283 ? -16.807 -4.044 25.497 1.00 90.25 283 SER A C 1
ATOM 2096 O O . SER A 1 283 ? -16.885 -4.963 26.313 1.00 90.25 283 SER A O 1
ATOM 2098 N N . ASN A 1 284 ? -17.828 -3.210 25.272 1.00 86.50 284 ASN A N 1
ATOM 2099 C CA . ASN A 1 284 ? -19.129 -3.288 25.961 1.00 86.50 284 ASN A CA 1
ATOM 2100 C C . ASN A 1 284 ? -20.218 -3.962 25.098 1.00 86.50 284 ASN A C 1
ATOM 2102 O O . ASN A 1 284 ? -21.400 -3.622 25.189 1.00 86.50 284 ASN A O 1
ATOM 2106 N N . GLY A 1 285 ? -19.830 -4.882 24.208 1.00 88.12 285 GLY A N 1
ATOM 2107 C CA . GLY A 1 285 ? -20.759 -5.611 23.343 1.00 88.12 285 GLY A CA 1
ATOM 2108 C C . GLY A 1 285 ? -21.478 -4.712 22.347 1.00 88.12 285 GLY A C 1
ATOM 2109 O O . GLY A 1 285 ? -20.897 -3.805 21.748 1.00 88.12 285 GLY A O 1
ATOM 2110 N N . SER A 1 286 ? -22.779 -4.953 22.187 1.00 83.69 286 SER A N 1
ATOM 2111 C CA . SER A 1 286 ? -23.620 -4.263 21.208 1.00 83.69 286 SER A CA 1
ATOM 2112 C C . SER A 1 286 ? -23.600 -2.739 21.341 1.00 83.69 286 SER A C 1
ATOM 2114 O O . SER A 1 286 ? -23.628 -2.047 20.327 1.00 83.69 286 SER A O 1
ATOM 2116 N N . ALA A 1 287 ? -23.493 -2.211 22.568 1.00 79.44 287 ALA A N 1
ATOM 2117 C CA . ALA A 1 287 ? -23.423 -0.768 22.826 1.00 79.44 287 ALA A CA 1
ATOM 2118 C C . ALA A 1 287 ? -22.168 -0.114 22.222 1.00 79.44 287 ALA A C 1
ATOM 2120 O O . ALA A 1 287 ? -22.154 1.074 21.925 1.00 79.44 287 ALA A O 1
ATOM 2121 N N . SER A 1 288 ? -21.113 -0.905 22.042 1.00 77.19 288 SER A N 1
ATOM 2122 C CA . SER A 1 288 ? -19.836 -0.504 21.461 1.00 77.19 288 SER A CA 1
ATOM 2123 C C . SER A 1 288 ? -19.741 -0.761 19.951 1.00 77.19 288 SER A C 1
ATOM 2125 O O . SER A 1 288 ? -18.757 -0.357 19.331 1.00 77.19 288 SER A O 1
ATOM 2127 N N . GLY A 1 289 ? -20.750 -1.409 19.355 1.00 87.31 289 GLY A N 1
ATOM 2128 C CA . GLY A 1 289 ? -20.720 -1.825 17.952 1.00 87.31 289 GLY A CA 1
ATOM 2129 C C . GLY A 1 289 ? -19.763 -2.989 17.671 1.00 87.31 289 GLY A C 1
ATOM 2130 O O . GLY A 1 289 ? -19.434 -3.221 16.508 1.00 87.31 289 GLY A O 1
ATOM 2131 N N . ASP A 1 290 ? -19.327 -3.698 18.716 1.00 93.00 290 ASP A N 1
ATOM 2132 C CA . ASP A 1 290 ? -18.274 -4.710 18.658 1.00 93.00 290 ASP A CA 1
ATOM 2133 C C . ASP A 1 290 ? -18.880 -6.117 18.475 1.00 93.00 290 ASP A C 1
ATOM 2135 O O . ASP A 1 290 ? -19.488 -6.681 19.395 1.00 93.00 290 ASP A O 1
ATOM 2139 N N . TYR A 1 291 ? -18.728 -6.686 17.272 1.00 92.00 291 TYR A N 1
ATOM 2140 C CA . TYR A 1 291 ? -19.304 -7.983 16.901 1.00 92.00 291 TYR A CA 1
ATOM 2141 C C . TYR A 1 291 ? -18.311 -8.894 16.173 1.00 92.00 291 TYR A C 1
ATOM 2143 O O . TYR A 1 291 ? -17.589 -8.479 15.263 1.00 92.00 291 TYR A O 1
ATOM 2151 N N . LEU A 1 292 ? -18.392 -10.188 16.480 1.00 91.62 292 LEU A N 1
ATOM 2152 C CA . LEU A 1 292 ? -17.898 -11.244 15.604 1.00 91.62 292 LEU A CA 1
ATOM 2153 C C . LEU A 1 292 ? -18.939 -11.536 14.525 1.00 91.62 292 LEU A C 1
ATOM 2155 O O . LEU A 1 292 ? -20.118 -11.737 14.828 1.00 91.62 292 LEU A O 1
ATOM 2159 N N . VAL A 1 293 ? -18.484 -11.592 13.275 1.00 90.69 293 VAL A N 1
ATOM 2160 C CA . VAL A 1 293 ? -19.310 -11.958 12.121 1.00 90.69 293 VAL A CA 1
ATOM 2161 C C . VAL A 1 293 ? -18.990 -13.392 11.708 1.00 90.69 293 VAL A C 1
ATOM 2163 O O . VAL A 1 293 ? -17.824 -13.790 11.617 1.00 90.69 293 VAL A O 1
ATOM 2166 N N . ALA A 1 294 ? -20.035 -14.178 11.472 1.00 87.88 294 ALA A N 1
ATOM 2167 C CA . ALA A 1 294 ? -19.948 -15.514 10.901 1.00 87.88 294 ALA A CA 1
ATOM 2168 C C . ALA A 1 294 ? -21.004 -15.696 9.807 1.00 87.88 294 ALA A C 1
ATOM 2170 O O . ALA A 1 294 ? -22.045 -15.035 9.821 1.00 87.88 294 ALA A O 1
ATOM 2171 N N . TYR A 1 295 ? -20.734 -16.608 8.876 1.00 82.62 295 TYR A N 1
ATOM 2172 C CA . TYR A 1 295 ? -21.643 -16.961 7.796 1.00 82.62 295 TYR A CA 1
ATOM 2173 C C . TYR A 1 295 ? -21.973 -18.445 7.908 1.00 82.62 295 TYR A C 1
ATOM 2175 O O . TYR A 1 295 ? -21.078 -19.283 7.854 1.00 82.62 295 TYR A O 1
ATOM 2183 N N . ASN A 1 296 ? -23.249 -18.768 8.108 1.00 78.00 296 ASN A N 1
ATOM 2184 C CA . ASN A 1 296 ? -23.725 -20.146 8.209 1.00 78.00 296 ASN A CA 1
ATOM 2185 C C . ASN A 1 296 ? -24.932 -20.313 7.286 1.00 78.00 296 ASN A C 1
ATOM 2187 O O . ASN A 1 296 ? -25.938 -19.631 7.466 1.00 78.00 296 ASN A O 1
ATOM 2191 N N . ASN A 1 297 ? -24.832 -21.214 6.303 1.00 73.88 297 ASN A N 1
ATOM 2192 C CA . ASN A 1 297 ? -25.903 -21.542 5.350 1.00 73.88 297 ASN A CA 1
ATOM 2193 C C . ASN A 1 297 ? -26.559 -20.311 4.687 1.00 73.88 297 ASN A C 1
ATOM 2195 O O . ASN A 1 297 ? -27.781 -20.232 4.597 1.00 73.88 297 ASN A O 1
ATOM 2199 N N . GLY A 1 298 ? -25.766 -19.325 4.255 1.00 71.12 298 GLY A N 1
ATOM 2200 C CA . GLY A 1 298 ? -26.300 -18.116 3.612 1.00 71.12 298 GLY A CA 1
ATOM 2201 C C . GLY A 1 298 ? -26.796 -17.031 4.575 1.00 71.12 298 GLY A C 1
ATOM 2202 O O . GLY A 1 298 ? -27.254 -15.984 4.123 1.00 71.12 298 GLY A O 1
ATOM 2203 N N . VAL A 1 299 ? -26.710 -17.251 5.892 1.00 80.88 299 VAL A N 1
ATOM 2204 C CA . VAL A 1 299 ? -27.206 -16.324 6.916 1.00 80.88 299 VAL A CA 1
ATOM 2205 C C . VAL A 1 299 ? -26.051 -15.687 7.683 1.00 80.88 299 VAL A C 1
ATOM 2207 O O . VAL A 1 299 ? -25.151 -16.371 8.179 1.00 80.88 299 VAL A O 1
ATOM 2210 N N . ILE A 1 300 ? -26.118 -14.361 7.822 1.00 83.94 300 ILE A N 1
ATOM 2211 C CA . ILE A 1 300 ? -25.183 -13.564 8.620 1.00 83.94 300 ILE A CA 1
ATOM 2212 C C . ILE A 1 300 ? -25.523 -13.741 10.100 1.00 83.94 300 ILE A C 1
ATOM 2214 O O . ILE A 1 300 ? -26.631 -13.429 10.531 1.00 83.94 300 ILE A O 1
ATOM 2218 N N . GLN A 1 301 ? -24.549 -14.183 10.887 1.00 88.88 301 GLN A N 1
ATOM 2219 C CA . GLN A 1 301 ? -24.641 -14.271 12.340 1.00 88.88 301 GLN A CA 1
ATOM 2220 C C . GLN A 1 301 ? -23.735 -13.218 12.976 1.00 88.88 301 GLN A C 1
ATOM 2222 O O . GLN A 1 301 ? -22.576 -13.064 12.583 1.00 88.88 301 GLN A O 1
ATOM 2227 N N .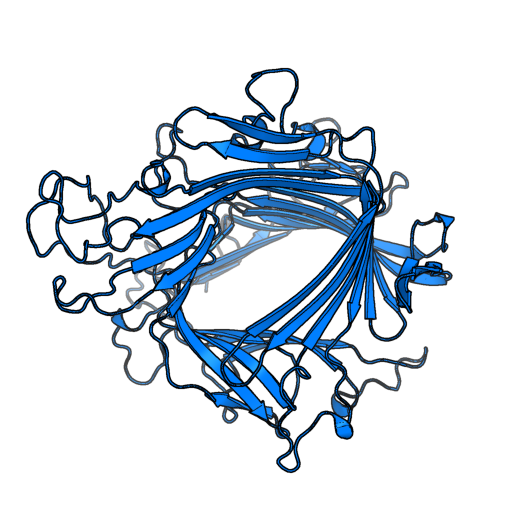 LYS A 1 302 ? -24.275 -12.492 13.959 1.00 90.50 302 LYS A N 1
ATOM 2228 C CA . LYS A 1 302 ? -23.547 -11.492 14.747 1.00 90.50 302 LYS A CA 1
ATOM 2229 C C . LYS A 1 302 ? -23.513 -11.931 16.201 1.00 90.50 302 LYS A C 1
ATOM 2231 O O . LYS A 1 302 ? -24.564 -12.054 16.824 1.00 90.50 302 LYS A O 1
ATOM 2236 N N . THR A 1 303 ? -22.317 -12.085 16.751 1.00 92.50 303 THR A N 1
ATOM 2237 C CA . THR A 1 303 ? -22.126 -12.384 18.173 1.00 92.50 303 THR A CA 1
ATOM 2238 C C . THR A 1 303 ? -21.474 -11.184 18.839 1.00 92.50 303 THR A C 1
ATOM 2240 O O . THR A 1 303 ? -20.365 -10.805 18.468 1.00 92.50 303 THR A O 1
ATOM 2243 N N . ALA A 1 304 ? -22.167 -10.562 19.794 1.00 93.00 304 ALA A N 1
ATOM 2244 C CA . ALA A 1 304 ? -21.635 -9.415 20.526 1.00 93.00 304 ALA A CA 1
ATOM 2245 C C . ALA A 1 304 ? -20.399 -9.815 21.344 1.00 93.00 304 ALA A C 1
ATOM 2247 O O . ALA A 1 304 ? -20.388 -10.866 21.987 1.00 93.00 304 ALA A O 1
ATOM 2248 N N . VAL A 1 305 ? -19.375 -8.962 21.345 1.00 91.50 305 VAL A N 1
ATOM 2249 C CA . VAL A 1 305 ? -18.146 -9.178 22.118 1.00 91.50 305 VAL A CA 1
ATOM 2250 C C . VAL A 1 305 ? -18.180 -8.304 23.365 1.00 91.50 305 VAL A C 1
ATOM 2252 O O . VAL A 1 305 ? -18.084 -7.089 23.261 1.00 91.50 305 VAL A O 1
ATOM 2255 N N . SER A 1 306 ? -18.302 -8.886 24.556 1.00 91.31 306 SER A N 1
ATOM 2256 C CA . SER A 1 306 ? -18.368 -8.130 25.818 1.00 91.31 306 SER A CA 1
ATOM 2257 C C . SER A 1 306 ? -17.226 -8.509 26.755 1.00 91.31 306 SER A C 1
ATOM 2259 O O . SER A 1 306 ? -16.868 -9.679 26.843 1.00 91.31 306 SER A O 1
ATOM 2261 N N . GLY A 1 307 ? -16.673 -7.524 27.467 1.00 88.38 307 GLY A N 1
ATOM 2262 C CA . GLY A 1 307 ? -15.601 -7.712 28.451 1.00 88.38 307 GLY A CA 1
ATOM 2263 C C . GLY A 1 307 ? -14.214 -7.975 27.855 1.00 88.38 307 GLY A C 1
ATOM 2264 O O . GLY A 1 307 ? -13.299 -8.307 28.598 1.00 88.38 307 GLY A O 1
ATOM 2265 N N . SER A 1 308 ? -14.048 -7.842 26.535 1.00 89.50 308 SER A N 1
ATOM 2266 C CA . SER A 1 308 ? -12.755 -8.019 25.865 1.00 89.50 308 SER A CA 1
ATOM 2267 C C . SER A 1 308 ? -11.926 -6.735 25.913 1.00 89.50 308 SER A C 1
ATOM 2269 O O . SER A 1 308 ? -12.431 -5.655 25.593 1.00 89.50 308 SER A O 1
ATOM 2271 N N . GLU A 1 309 ? -10.656 -6.858 26.295 1.00 91.00 309 GLU A N 1
ATOM 2272 C CA . GLU A 1 309 ? -9.661 -5.792 26.184 1.00 91.00 309 GLU A CA 1
ATOM 2273 C C . GLU A 1 309 ? -9.228 -5.650 24.723 1.00 91.00 309 GLU A C 1
ATOM 2275 O O . GLU A 1 309 ? -8.750 -6.594 24.093 1.00 91.00 309 GLU A O 1
ATOM 2280 N N . ARG A 1 310 ? -9.416 -4.453 24.175 1.00 92.50 310 ARG A N 1
ATOM 2281 C CA . ARG A 1 310 ? -9.179 -4.126 22.773 1.00 92.50 310 ARG A CA 1
ATOM 2282 C C . ARG A 1 310 ? -8.264 -2.921 22.633 1.00 92.50 310 ARG A C 1
ATOM 2284 O O . ARG A 1 310 ? -8.164 -2.067 23.515 1.00 92.50 310 ARG A O 1
ATOM 2291 N N . ILE A 1 311 ? -7.657 -2.817 21.460 1.00 93.44 311 ILE A N 1
ATOM 2292 C CA . ILE A 1 311 ? -6.975 -1.609 21.011 1.00 93.44 311 ILE A CA 1
ATOM 2293 C C . ILE A 1 311 ? -8.024 -0.744 20.312 1.00 93.44 311 ILE A C 1
ATOM 2295 O O . ILE A 1 311 ? -8.476 -1.068 19.215 1.00 93.44 311 ILE A O 1
ATOM 2299 N N . GLY A 1 312 ? -8.448 0.339 20.956 1.00 92.62 312 GLY A N 1
ATOM 2300 C CA . GLY A 1 312 ? -9.188 1.412 20.304 1.00 92.62 312 GLY A CA 1
ATOM 2301 C C . GLY A 1 312 ? -8.284 2.125 19.304 1.00 92.62 312 GLY A C 1
ATOM 2302 O O . GLY A 1 312 ? -7.109 2.359 19.588 1.00 92.62 312 GLY A O 1
ATOM 2303 N N . PHE A 1 313 ? -8.813 2.460 18.130 1.00 93.62 313 PHE A N 1
ATOM 2304 C CA . PHE A 1 313 ? -8.036 3.175 17.127 1.00 93.62 313 PHE A CA 1
ATOM 2305 C C . PHE A 1 313 ? -8.852 4.206 16.352 1.00 93.62 313 PHE A C 1
ATOM 2307 O O . PHE A 1 313 ? -10.055 4.049 16.151 1.00 93.62 313 PHE A O 1
ATOM 2314 N N . SER A 1 314 ? -8.164 5.230 15.857 1.00 94.50 314 SER A N 1
ATOM 2315 C CA . SER A 1 314 ? -8.596 6.044 14.724 1.00 94.50 314 SER A CA 1
ATOM 2316 C C . SER A 1 314 ? -7.484 6.031 13.689 1.00 94.50 314 SER A C 1
ATOM 2318 O O . SER A 1 314 ? -6.351 6.372 14.014 1.00 94.50 314 SER A O 1
ATOM 2320 N N . GLY A 1 315 ? -7.784 5.595 12.474 1.00 95.25 315 GLY A N 1
ATOM 2321 C CA . GLY A 1 315 ? -6.816 5.447 11.399 1.00 95.25 315 GLY A CA 1
ATOM 2322 C C . GLY A 1 315 ? -7.297 6.140 10.139 1.00 95.25 315 GLY A C 1
ATOM 2323 O O . GLY A 1 315 ? -8.438 5.954 9.722 1.00 95.25 315 GLY A O 1
ATOM 2324 N N . SER A 1 316 ? -6.415 6.905 9.508 1.00 96.94 316 SER A N 1
ATOM 2325 C CA . SER A 1 316 ? -6.668 7.488 8.199 1.00 96.94 316 SER A CA 1
ATOM 2326 C C . SER A 1 316 ? -5.449 7.359 7.303 1.00 96.94 316 SER A C 1
ATOM 2328 O O . SER A 1 316 ? -4.323 7.532 7.763 1.00 96.94 316 SER A O 1
ATOM 2330 N N . ILE A 1 317 ? -5.675 7.043 6.032 1.00 97.88 317 ILE A N 1
ATOM 2331 C CA . ILE A 1 317 ? -4.655 6.868 5.000 1.00 97.88 317 ILE A CA 1
ATOM 2332 C C . ILE A 1 317 ? -5.143 7.582 3.744 1.00 97.88 317 ILE A C 1
ATOM 2334 O O . ILE A 1 317 ? -6.288 7.395 3.337 1.00 97.88 317 ILE A O 1
ATOM 2338 N N . SER A 1 318 ? -4.272 8.351 3.102 1.00 98.00 318 SER A N 1
ATOM 2339 C CA . SER A 1 318 ? -4.535 8.939 1.797 1.00 98.00 318 SER A CA 1
ATOM 2340 C C . SER A 1 318 ? -3.315 8.817 0.897 1.00 98.00 318 SER A C 1
ATOM 2342 O O . SER A 1 318 ? -2.181 8.908 1.367 1.00 98.00 318 SER A O 1
ATOM 2344 N N . THR A 1 319 ? -3.551 8.586 -0.389 1.00 97.31 319 THR A N 1
ATOM 2345 C CA . THR A 1 319 ? -2.531 8.501 -1.441 1.00 97.31 319 THR A CA 1
ATOM 2346 C C . THR A 1 319 ? -2.906 9.452 -2.554 1.00 97.31 319 THR A C 1
ATOM 2348 O O . THR A 1 319 ? -4.098 9.681 -2.769 1.00 97.31 319 THR A O 1
ATOM 2351 N N . GLN A 1 320 ? -1.910 9.962 -3.275 1.00 96.00 320 GLN A N 1
ATOM 2352 C CA . GLN A 1 320 ? -2.132 10.755 -4.478 1.00 96.00 320 GLN A CA 1
ATOM 2353 C C . GLN A 1 320 ? -1.951 9.877 -5.718 1.00 96.00 320 GLN A C 1
ATOM 2355 O O . GLN A 1 320 ? -1.011 9.078 -5.799 1.00 96.00 320 GLN A O 1
ATOM 2360 N N . GLY A 1 321 ? -2.856 10.020 -6.680 1.00 95.56 321 GLY A N 1
ATOM 2361 C CA . GLY A 1 321 ? -2.910 9.187 -7.870 1.00 95.56 321 GLY A CA 1
ATOM 2362 C C . GLY A 1 321 ? -1.694 9.387 -8.762 1.00 95.56 321 GLY A C 1
ATOM 2363 O O . GLY A 1 321 ? -1.039 8.413 -9.116 1.00 95.56 321 GLY A O 1
ATOM 2364 N N . VAL A 1 322 ? -1.348 10.630 -9.081 1.00 94.44 322 VAL A N 1
ATOM 2365 C CA . VAL A 1 322 ? -0.229 10.989 -9.963 1.00 94.44 322 VAL A CA 1
ATOM 2366 C C . VAL A 1 322 ? 0.582 12.123 -9.350 1.00 94.44 322 VAL A C 1
ATOM 2368 O O . VAL A 1 322 ? 0.038 12.938 -8.611 1.00 94.44 322 VAL A O 1
ATOM 2371 N N . ASN A 1 323 ? 1.883 12.178 -9.635 1.00 92.62 323 ASN A N 1
ATOM 2372 C CA . ASN A 1 323 ? 2.693 13.293 -9.160 1.00 92.62 323 ASN A CA 1
ATOM 2373 C C . ASN A 1 323 ? 2.443 14.584 -9.922 1.00 92.62 323 ASN A C 1
ATOM 2375 O O . ASN A 1 323 ? 2.279 14.568 -11.142 1.00 92.62 323 ASN A O 1
ATOM 2379 N N . ASP A 1 324 ? 2.573 15.687 -9.196 1.00 89.50 324 ASP A N 1
ATOM 2380 C CA . ASP A 1 324 ? 2.595 17.022 -9.771 1.00 89.50 324 ASP A CA 1
ATOM 2381 C C . ASP A 1 324 ? 4.011 17.375 -10.261 1.00 89.50 324 ASP A C 1
ATOM 2383 O O . ASP A 1 324 ? 5.027 16.868 -9.760 1.00 89.50 324 ASP A O 1
ATOM 2387 N N . GLY A 1 325 ? 4.072 18.209 -11.292 1.00 85.00 325 GLY A N 1
ATOM 2388 C CA . GLY A 1 325 ? 5.255 18.894 -11.782 1.00 85.00 325 GLY A CA 1
ATOM 2389 C C . GLY A 1 325 ? 5.547 20.147 -10.959 1.00 85.00 325 GLY A C 1
ATOM 2390 O O . GLY A 1 325 ? 4.818 20.506 -10.035 1.00 85.00 325 GLY A O 1
ATOM 2391 N N . SER A 1 326 ? 6.628 20.847 -11.300 1.00 83.12 326 SER A N 1
ATOM 2392 C CA . SER A 1 326 ? 7.046 22.069 -10.595 1.00 83.12 326 SER A CA 1
ATOM 2393 C C . SER A 1 326 ? 6.044 23.225 -10.692 1.00 83.12 326 SER A C 1
ATOM 2395 O O . SER A 1 326 ? 6.114 24.155 -9.896 1.00 83.12 326 SER A O 1
ATOM 2397 N N . ASP A 1 327 ? 5.142 23.184 -11.669 1.00 81.75 327 ASP A N 1
ATOM 2398 C CA . ASP A 1 327 ? 4.076 24.161 -11.904 1.00 81.75 327 ASP A CA 1
ATOM 2399 C C . ASP A 1 327 ? 2.725 23.752 -11.284 1.00 81.75 327 ASP A C 1
ATOM 2401 O O . ASP A 1 327 ? 1.728 24.448 -11.471 1.00 81.75 327 ASP A O 1
ATOM 2405 N N . GLY A 1 328 ? 2.681 22.637 -10.543 1.00 80.50 328 GLY A N 1
ATOM 2406 C CA . GLY A 1 328 ? 1.459 22.107 -9.936 1.00 80.50 328 GLY A CA 1
ATOM 2407 C C . GLY A 1 328 ? 0.543 21.350 -10.903 1.00 80.50 328 GLY A C 1
ATOM 2408 O O . GLY A 1 328 ? -0.575 21.011 -10.523 1.00 80.50 328 GLY A O 1
ATOM 2409 N N . THR A 1 329 ? 0.982 21.082 -12.139 1.00 86.62 329 THR A N 1
ATOM 2410 C CA . THR A 1 329 ? 0.230 20.262 -13.103 1.00 86.62 329 THR A CA 1
ATOM 2411 C C . THR A 1 329 ? 0.634 18.786 -13.023 1.00 86.62 329 THR A C 1
ATOM 2413 O O . THR A 1 329 ? 1.775 18.493 -12.674 1.00 86.62 329 THR A O 1
ATOM 2416 N N . PRO A 1 330 ? -0.241 17.821 -13.357 1.00 89.12 330 PRO A N 1
ATOM 2417 C CA . PRO A 1 330 ? 0.137 16.408 -13.361 1.00 89.12 330 PRO A CA 1
ATOM 2418 C C . PRO A 1 330 ? 1.315 16.117 -14.306 1.00 89.12 330 PRO A C 1
ATOM 2420 O O . PRO A 1 330 ? 1.258 16.439 -15.489 1.00 89.12 330 PRO A O 1
ATOM 2423 N N . ALA A 1 331 ? 2.361 15.452 -13.808 1.00 89.12 331 ALA A N 1
ATOM 2424 C CA . ALA A 1 331 ? 3.579 15.138 -14.566 1.00 89.12 331 ALA A CA 1
ATOM 2425 C C . ALA A 1 331 ? 3.691 13.663 -15.001 1.00 89.12 331 ALA A C 1
ATOM 2427 O O . ALA A 1 331 ? 4.495 13.337 -15.870 1.00 89.12 331 ALA A O 1
ATOM 2428 N N . GLY A 1 332 ? 2.919 12.742 -14.411 1.00 87.62 332 GLY A N 1
ATOM 2429 C CA . GLY A 1 332 ? 2.794 11.356 -14.904 1.00 87.62 332 GLY A CA 1
ATOM 2430 C C . GLY A 1 332 ? 3.994 10.433 -14.689 1.00 87.62 332 GLY A C 1
ATOM 2431 O O . GLY A 1 332 ? 3.965 9.288 -15.131 1.00 87.62 332 GLY A O 1
ATOM 2432 N N . SER A 1 333 ? 5.041 10.909 -14.018 1.00 83.75 333 SER A N 1
ATOM 2433 C CA . SER A 1 333 ? 6.299 10.179 -13.816 1.00 83.75 333 SER A CA 1
ATOM 2434 C C . SER A 1 333 ? 6.254 9.205 -12.623 1.00 83.75 333 SER A C 1
ATOM 2436 O O . SER A 1 333 ? 6.993 8.222 -12.574 1.00 83.75 333 SER A O 1
ATOM 2438 N N . LYS A 1 334 ? 5.367 9.456 -11.655 1.00 91.00 334 LYS A N 1
ATOM 2439 C CA . LYS A 1 334 ? 5.081 8.604 -10.495 1.00 91.00 334 LYS A CA 1
ATOM 2440 C C . LYS A 1 334 ? 3.572 8.472 -10.350 1.00 91.00 334 LYS A C 1
ATOM 2442 O O . LYS A 1 334 ? 2.829 9.382 -10.714 1.00 91.00 334 LYS A O 1
ATOM 2447 N N . SER A 1 335 ? 3.137 7.350 -9.795 1.00 94.62 335 SER A N 1
ATOM 2448 C CA . SER A 1 335 ? 1.723 7.064 -9.598 1.00 94.62 335 SER A CA 1
ATOM 2449 C C . SER A 1 335 ? 1.519 6.168 -8.381 1.00 94.62 335 SER A C 1
ATOM 2451 O O . SER A 1 335 ? 2.394 5.359 -8.067 1.00 94.62 335 SER A O 1
ATOM 2453 N N . THR A 1 336 ? 0.365 6.288 -7.726 1.00 97.50 336 THR A N 1
ATOM 2454 C CA . THR A 1 336 ? -0.157 5.222 -6.865 1.00 97.50 336 THR A CA 1
ATOM 2455 C C . THR A 1 336 ? -0.935 4.244 -7.738 1.00 97.50 336 THR A C 1
ATOM 2457 O O . THR A 1 336 ? -1.884 4.640 -8.412 1.00 97.50 336 THR A O 1
ATOM 2460 N N . SER A 1 337 ? -0.528 2.975 -7.788 1.00 97.25 337 SER A N 1
ATOM 2461 C CA . SER A 1 337 ? -1.112 1.989 -8.708 1.00 97.25 337 SER A CA 1
ATOM 2462 C C . SER A 1 337 ? -1.041 0.553 -8.180 1.00 97.25 337 SER A C 1
ATOM 2464 O O . SER A 1 337 ? -0.213 0.222 -7.336 1.00 97.25 337 SER A O 1
ATOM 2466 N N . ILE A 1 338 ? -1.882 -0.316 -8.741 1.00 96.69 338 ILE A N 1
ATOM 2467 C CA . ILE A 1 338 ? -1.851 -1.774 -8.610 1.00 96.69 338 ILE A CA 1
ATOM 2468 C C . ILE A 1 338 ? -1.812 -2.349 -10.026 1.00 96.69 338 ILE A C 1
ATOM 2470 O O . ILE A 1 338 ? -2.832 -2.387 -10.714 1.00 96.69 338 ILE A O 1
ATOM 2474 N N . LEU A 1 339 ? -0.631 -2.776 -10.467 1.00 96.06 339 LEU A N 1
ATOM 2475 C CA . LEU A 1 339 ? -0.361 -3.163 -11.849 1.00 96.06 339 LEU A CA 1
ATOM 2476 C C . LEU A 1 339 ? 0.160 -4.597 -11.914 1.00 96.06 339 LEU A C 1
ATOM 2478 O O . LEU A 1 339 ? 1.141 -4.936 -11.253 1.00 96.06 339 LEU A O 1
ATOM 2482 N N . LEU A 1 340 ? -0.436 -5.423 -12.765 1.00 95.00 340 LEU A N 1
ATOM 2483 C CA . LEU A 1 340 ? 0.202 -6.644 -13.236 1.00 95.00 340 LEU A CA 1
ATOM 2484 C C . LEU A 1 340 ? 1.102 -6.282 -14.415 1.00 95.00 340 LEU A C 1
ATOM 2486 O O . LEU A 1 340 ? 0.631 -5.680 -15.376 1.00 95.00 340 LEU A O 1
ATOM 2490 N N . ILE A 1 341 ? 2.379 -6.641 -14.333 1.00 94.75 341 ILE A N 1
ATOM 2491 C CA . ILE A 1 341 ? 3.409 -6.270 -15.306 1.00 94.75 341 ILE A CA 1
ATOM 2492 C C . ILE A 1 341 ? 3.834 -7.497 -16.106 1.00 94.75 341 ILE A C 1
ATOM 2494 O O . ILE A 1 341 ? 4.143 -8.531 -15.517 1.00 94.75 341 ILE A O 1
ATOM 2498 N N . ASP A 1 342 ? 3.934 -7.363 -17.426 1.00 92.75 342 ASP A N 1
ATOM 2499 C CA . ASP A 1 342 ? 4.672 -8.292 -18.287 1.00 92.75 342 ASP A CA 1
ATOM 2500 C C . ASP A 1 342 ? 6.074 -7.727 -18.560 1.00 92.75 342 ASP A C 1
ATOM 2502 O O . ASP A 1 342 ? 6.281 -6.832 -19.384 1.00 92.75 342 ASP A O 1
ATOM 2506 N N . GLY A 1 343 ? 7.053 -8.277 -17.845 1.00 85.00 343 GLY A N 1
ATOM 2507 C CA . GLY A 1 343 ? 8.479 -8.017 -18.011 1.00 85.00 343 GLY A CA 1
ATOM 2508 C C . GLY A 1 343 ? 9.136 -8.877 -19.097 1.00 85.00 343 GLY A C 1
ATOM 2509 O O . GLY A 1 343 ? 10.363 -8.995 -19.121 1.00 85.00 343 GLY A O 1
ATOM 2510 N N . GLY A 1 344 ? 8.356 -9.512 -19.978 1.00 89.88 344 GLY A N 1
ATOM 2511 C CA . GLY A 1 344 ? 8.843 -10.310 -21.095 1.00 89.88 344 GLY A CA 1
ATOM 2512 C C . GLY A 1 344 ? 9.774 -9.535 -22.028 1.00 89.88 344 GLY A C 1
ATOM 2513 O O . GLY A 1 344 ? 9.647 -8.328 -22.205 1.00 89.88 344 GLY A O 1
ATOM 2514 N N . GLN A 1 345 ? 10.718 -10.229 -22.659 1.00 91.25 345 GLN A N 1
ATOM 2515 C CA . GLN A 1 345 ? 11.713 -9.603 -23.536 1.00 91.25 345 GLN A CA 1
ATOM 2516 C C . GLN A 1 345 ? 11.069 -9.061 -24.821 1.00 91.25 345 GLN A C 1
ATOM 2518 O O . GLN A 1 345 ? 10.265 -9.744 -25.460 1.00 91.25 345 GLN A O 1
ATOM 2523 N N . ASN A 1 346 ? 11.466 -7.857 -25.223 1.00 91.19 346 ASN A N 1
ATOM 2524 C CA . ASN A 1 346 ? 11.136 -7.260 -26.507 1.00 91.19 346 ASN A CA 1
ATOM 2525 C C . ASN A 1 346 ? 12.321 -7.439 -27.471 1.00 91.19 346 ASN A C 1
ATOM 2527 O O . ASN A 1 346 ? 13.352 -6.776 -27.342 1.00 91.19 346 ASN A O 1
ATOM 2531 N N . ALA A 1 347 ? 12.172 -8.330 -28.456 1.00 90.00 347 ALA A N 1
ATOM 2532 C CA . ALA A 1 347 ? 13.203 -8.592 -29.467 1.00 90.00 347 ALA A CA 1
ATOM 2533 C C . ALA A 1 347 ? 13.553 -7.341 -30.296 1.00 90.00 347 ALA A C 1
ATOM 2535 O O . ALA A 1 347 ? 14.686 -7.196 -30.746 1.00 90.00 347 ALA A O 1
ATOM 2536 N N . ASN A 1 348 ? 12.613 -6.399 -30.424 1.00 87.81 348 ASN A N 1
ATOM 2537 C CA . ASN A 1 348 ? 12.825 -5.130 -31.116 1.00 87.81 348 ASN A CA 1
ATOM 2538 C C . ASN A 1 348 ? 13.498 -4.073 -30.225 1.00 87.81 348 ASN A C 1
ATOM 2540 O O . ASN A 1 348 ? 13.695 -2.941 -30.662 1.00 87.81 348 ASN A O 1
ATOM 2544 N N . ASP A 1 349 ? 13.865 -4.417 -28.989 1.00 89.88 349 ASP A N 1
ATOM 2545 C CA . ASP A 1 349 ? 14.511 -3.531 -28.018 1.00 89.88 349 ASP A CA 1
ATOM 2546 C C . ASP A 1 349 ? 15.732 -4.183 -27.354 1.00 89.88 349 ASP A C 1
ATOM 2548 O O . ASP A 1 349 ? 15.900 -4.101 -26.142 1.00 89.88 349 ASP A O 1
ATOM 2552 N N . ASN A 1 350 ? 16.572 -4.889 -28.116 1.00 88.50 350 ASN A N 1
ATOM 2553 C CA . ASN A 1 350 ? 17.749 -5.594 -27.580 1.00 88.50 350 ASN A CA 1
ATOM 2554 C C . ASN A 1 350 ? 17.406 -6.556 -26.423 1.00 88.50 350 ASN A C 1
ATOM 2556 O O . ASN A 1 350 ? 18.197 -6.737 -25.500 1.00 88.50 350 ASN A O 1
ATOM 2560 N N . ASN A 1 351 ? 16.217 -7.168 -26.464 1.00 89.50 351 ASN A N 1
ATOM 2561 C CA . ASN A 1 351 ? 15.672 -8.032 -25.414 1.00 89.50 351 ASN A CA 1
ATOM 2562 C C . ASN A 1 351 ? 15.457 -7.345 -24.052 1.00 89.50 351 ASN A C 1
ATOM 2564 O O . ASN A 1 351 ? 15.319 -8.038 -23.041 1.00 89.50 351 ASN A O 1
ATOM 2568 N N . ASN A 1 352 ? 15.370 -6.012 -24.015 1.00 89.56 352 ASN A N 1
ATOM 2569 C CA . ASN A 1 352 ? 14.889 -5.279 -22.845 1.00 89.56 352 ASN A CA 1
ATOM 2570 C C . ASN A 1 352 ? 13.421 -5.636 -22.532 1.00 89.56 352 ASN A C 1
ATOM 2572 O O . ASN A 1 352 ? 12.716 -6.158 -23.403 1.00 89.56 352 ASN A O 1
ATOM 2576 N N . PRO A 1 353 ? 12.937 -5.375 -21.305 1.00 89.25 353 PRO A N 1
ATOM 2577 C CA . PRO A 1 353 ? 11.546 -5.628 -20.941 1.00 89.25 353 PRO A CA 1
ATOM 2578 C C . PRO A 1 353 ? 10.547 -4.908 -21.858 1.00 89.25 353 PRO A C 1
ATOM 2580 O O . PRO A 1 353 ? 10.742 -3.750 -22.222 1.00 89.25 353 PRO A O 1
ATOM 2583 N N . THR A 1 354 ? 9.465 -5.601 -22.213 1.00 90.31 354 THR A N 1
ATOM 2584 C CA . THR A 1 354 ? 8.345 -5.046 -22.989 1.00 90.31 354 THR A CA 1
ATOM 2585 C C . THR A 1 354 ? 7.549 -4.049 -22.156 1.00 90.31 354 THR A C 1
ATOM 2587 O O . THR A 1 354 ? 7.082 -3.051 -22.696 1.00 90.31 354 THR A O 1
ATOM 2590 N N . ASP A 1 355 ? 7.430 -4.314 -20.851 1.00 92.75 355 ASP A N 1
ATOM 2591 C CA . ASP A 1 355 ? 6.785 -3.438 -19.878 1.00 92.75 355 ASP A CA 1
ATOM 2592 C C . ASP A 1 355 ? 5.313 -3.144 -20.225 1.00 92.75 355 ASP A C 1
ATOM 2594 O O . ASP A 1 355 ? 4.842 -2.010 -20.109 1.00 92.75 355 ASP A O 1
ATOM 2598 N N . TYR A 1 356 ? 4.567 -4.181 -20.631 1.00 94.69 356 TYR A N 1
ATOM 2599 C CA . TYR A 1 356 ? 3.107 -4.087 -20.637 1.00 94.69 356 TYR A CA 1
ATOM 2600 C C . TYR A 1 356 ? 2.572 -4.109 -19.214 1.00 94.69 356 TYR A C 1
ATOM 2602 O O . TYR A 1 356 ? 3.151 -4.747 -18.329 1.00 94.69 356 TYR A O 1
ATOM 2610 N N . TYR A 1 357 ? 1.419 -3.485 -19.018 1.00 95.94 357 TYR A N 1
ATOM 2611 C CA . TYR A 1 357 ? 0.692 -3.579 -17.772 1.00 95.94 357 TYR A CA 1
ATOM 2612 C C . TYR A 1 357 ? -0.816 -3.689 -17.983 1.00 95.94 357 TYR A C 1
ATOM 2614 O O . TYR A 1 357 ? -1.357 -3.240 -18.992 1.00 95.94 357 TYR A O 1
ATOM 2622 N N . VAL A 1 358 ? -1.490 -4.250 -16.983 1.00 97.38 358 VAL A N 1
ATOM 2623 C CA . VAL A 1 358 ? -2.935 -4.119 -16.776 1.00 97.38 358 VAL A CA 1
ATOM 2624 C C . VAL A 1 358 ? -3.204 -3.924 -15.290 1.00 97.38 358 VAL A C 1
ATOM 2626 O O . VAL A 1 358 ? -2.557 -4.555 -14.453 1.00 97.38 358 VAL A O 1
ATOM 2629 N N . GLY A 1 359 ? -4.141 -3.052 -14.941 1.00 97.00 359 GLY A N 1
ATOM 2630 C CA . GLY A 1 359 ? -4.542 -2.880 -13.550 1.00 97.00 359 GLY A CA 1
ATOM 2631 C C . GLY A 1 359 ? -5.170 -1.530 -13.254 1.00 97.00 359 GLY A C 1
ATOM 2632 O O . GLY A 1 359 ? -5.648 -0.837 -14.152 1.00 97.00 359 GLY A O 1
ATOM 2633 N N . LEU A 1 360 ? -5.173 -1.177 -11.971 1.00 97.50 360 LEU A N 1
ATOM 2634 C CA . LEU A 1 360 ? -5.637 0.118 -11.491 1.00 97.50 360 LEU A CA 1
ATOM 2635 C C . LEU A 1 360 ? -4.450 1.069 -11.402 1.00 97.50 360 LEU A C 1
ATOM 2637 O O . LEU A 1 360 ? -3.472 0.774 -10.718 1.00 97.50 360 LEU A O 1
ATOM 2641 N N . ARG A 1 361 ? -4.541 2.223 -12.050 1.00 95.75 361 ARG A N 1
ATOM 2642 C CA . ARG A 1 361 ? -3.547 3.289 -11.942 1.00 95.75 361 ARG A CA 1
ATOM 2643 C C . ARG A 1 361 ? -4.163 4.590 -11.472 1.00 95.75 361 ARG A C 1
ATOM 2645 O O . ARG A 1 361 ? -5.382 4.747 -11.504 1.00 95.75 361 ARG A O 1
ATOM 2652 N N . ASN A 1 362 ? -3.296 5.513 -11.067 1.00 96.44 362 ASN A N 1
ATOM 2653 C CA . ASN A 1 362 ? -3.672 6.831 -10.568 1.00 96.44 362 ASN A CA 1
ATOM 2654 C C . ASN A 1 362 ? -4.723 6.763 -9.460 1.00 96.44 362 ASN A C 1
ATOM 2656 O O . ASN A 1 362 ? -5.787 7.362 -9.556 1.00 96.44 362 ASN A O 1
ATOM 2660 N N . ILE A 1 363 ? -4.419 5.983 -8.427 1.00 98.00 363 ILE A N 1
ATOM 2661 C CA . ILE A 1 363 ? -5.309 5.753 -7.295 1.00 98.00 363 ILE A CA 1
ATOM 2662 C C . ILE A 1 363 ? -5.178 6.917 -6.305 1.00 98.00 363 ILE A C 1
ATOM 2664 O O . ILE A 1 363 ? -4.293 6.936 -5.442 1.00 98.00 363 ILE A O 1
ATOM 2668 N N . ASP A 1 364 ? -6.085 7.879 -6.422 1.00 97.75 364 ASP A N 1
ATOM 2669 C CA . ASP A 1 364 ? -6.371 8.842 -5.368 1.00 97.75 364 ASP A CA 1
ATOM 2670 C C . ASP A 1 364 ? -7.304 8.182 -4.357 1.00 97.75 364 ASP A C 1
ATOM 2672 O O . ASP A 1 364 ? -8.401 7.743 -4.704 1.00 97.75 364 ASP A O 1
ATOM 2676 N N . MET A 1 365 ? -6.880 8.082 -3.099 1.00 97.69 365 MET A N 1
ATOM 2677 C CA . MET A 1 365 ? -7.636 7.355 -2.078 1.00 97.69 365 MET A CA 1
ATOM 2678 C C . MET A 1 365 ? -7.693 8.124 -0.766 1.00 97.69 365 MET A C 1
ATOM 2680 O O . MET A 1 365 ? -6.750 8.826 -0.401 1.00 97.69 365 MET A O 1
ATOM 2684 N N . LEU A 1 366 ? -8.791 7.935 -0.040 1.00 98.38 366 LEU A N 1
ATOM 2685 C CA . LEU A 1 366 ? -8.946 8.257 1.368 1.00 98.38 366 LEU A CA 1
ATOM 2686 C C . LEU A 1 366 ? -9.641 7.086 2.067 1.00 98.38 366 LEU A C 1
ATOM 2688 O O . LEU A 1 366 ? -10.792 6.762 1.787 1.00 98.38 366 LEU A O 1
ATOM 2692 N N . LEU A 1 367 ? -8.941 6.480 3.013 1.00 97.75 367 LEU A N 1
ATOM 2693 C CA . LEU A 1 367 ? -9.506 5.592 4.015 1.00 97.75 367 LEU A CA 1
ATOM 2694 C C . LEU A 1 367 ? -9.519 6.365 5.332 1.00 97.75 367 LEU A C 1
ATOM 2696 O O . LEU A 1 367 ? -8.484 6.881 5.743 1.00 97.75 367 LEU A O 1
ATOM 2700 N N . ASN A 1 368 ? -10.659 6.467 6.001 1.00 96.88 368 ASN A N 1
ATOM 2701 C CA . ASN A 1 368 ? -10.751 7.067 7.329 1.00 96.88 368 ASN A CA 1
ATOM 2702 C C . ASN A 1 368 ? -11.707 6.238 8.183 1.00 96.88 368 ASN A C 1
ATOM 2704 O O . ASN A 1 368 ? -12.846 6.002 7.788 1.00 96.88 368 ASN A O 1
ATOM 2708 N N . GLY A 1 369 ? -11.256 5.761 9.335 1.00 94.62 369 GLY A N 1
ATOM 2709 C CA . GLY A 1 369 ? -12.077 4.938 10.205 1.00 94.62 369 GLY A CA 1
ATOM 2710 C C . GLY A 1 369 ? -11.688 5.046 11.667 1.00 94.62 369 GLY A C 1
ATOM 2711 O O . GLY A 1 369 ? -10.525 5.230 12.018 1.00 94.62 369 GLY A O 1
ATOM 2712 N N . THR A 1 370 ? -12.679 4.879 12.533 1.00 93.12 370 THR A N 1
ATOM 2713 C CA . THR A 1 370 ? -12.501 4.851 13.986 1.00 93.12 370 THR A CA 1
ATOM 2714 C C . THR A 1 370 ? -13.195 3.617 14.534 1.00 93.12 370 THR A C 1
ATOM 2716 O O . THR A 1 370 ? -14.326 3.307 14.150 1.00 93.12 370 THR A O 1
ATOM 2719 N N . GLY A 1 371 ? -12.524 2.902 15.432 1.00 92.62 371 GLY A N 1
ATOM 2720 C CA . GLY A 1 371 ? -12.978 1.598 15.872 1.00 92.62 371 GLY A CA 1
ATOM 2721 C C . GLY A 1 371 ? -12.179 0.964 16.996 1.00 92.62 371 GLY A C 1
ATOM 2722 O O . GLY A 1 371 ? -11.575 1.637 17.830 1.00 92.62 371 GLY A O 1
ATOM 27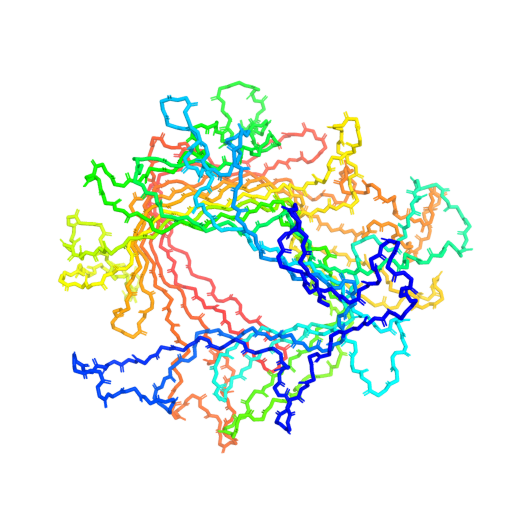23 N N . SER A 1 372 ? -12.263 -0.358 17.061 1.00 93.56 372 SER A N 1
ATOM 2724 C CA . SER A 1 372 ? -11.500 -1.207 17.963 1.00 93.56 372 SER A CA 1
ATOM 2725 C C . SER A 1 372 ? -11.008 -2.452 17.232 1.00 93.56 372 SER A C 1
ATOM 2727 O O . SER A 1 372 ? -11.649 -2.933 16.296 1.00 93.56 372 SER A O 1
ATOM 2729 N N . MET A 1 373 ? -9.859 -2.963 17.655 1.00 95.06 373 MET A N 1
ATOM 2730 C CA . MET A 1 373 ? -9.318 -4.247 17.236 1.00 95.06 373 MET A CA 1
ATOM 2731 C C . MET A 1 373 ? -9.120 -5.128 18.466 1.00 95.06 373 MET A C 1
ATOM 2733 O O . MET A 1 373 ? -8.583 -4.674 19.478 1.00 95.06 373 MET A O 1
ATOM 2737 N N . GLY A 1 374 ? -9.540 -6.383 18.365 1.00 93.31 374 GLY A N 1
ATOM 2738 C CA . GLY A 1 374 ? -9.376 -7.398 19.394 1.00 93.31 374 GLY A CA 1
ATOM 2739 C C . GLY A 1 374 ? -8.923 -8.737 18.822 1.00 93.31 374 GLY A C 1
ATOM 2740 O O . GLY A 1 374 ? -8.865 -8.939 17.604 1.00 93.31 374 GLY A O 1
ATOM 2741 N N . PHE A 1 375 ? -8.570 -9.643 19.730 1.00 90.38 375 PHE A N 1
ATOM 2742 C CA . PHE A 1 375 ? -8.121 -10.996 19.416 1.00 90.38 375 PHE A CA 1
ATOM 2743 C C . PHE A 1 375 ? -9.071 -12.019 20.045 1.00 90.38 375 PHE A C 1
ATOM 2745 O O . PHE A 1 375 ? -8.815 -12.549 21.124 1.00 90.38 375 PHE A O 1
ATOM 2752 N N . GLU A 1 376 ? -10.197 -12.286 19.389 1.00 89.00 376 GLU A N 1
ATOM 2753 C CA . GLU A 1 376 ? -11.252 -13.157 19.908 1.00 89.00 376 GLU A CA 1
ATOM 2754 C C . GLU A 1 376 ? -11.429 -14.413 19.056 1.00 89.00 376 GLU A C 1
ATOM 2756 O O . GLU A 1 376 ? -11.395 -14.378 17.826 1.00 89.00 376 GLU A O 1
ATOM 2761 N N . ASN A 1 377 ? -11.654 -15.551 19.720 1.00 84.75 377 ASN A N 1
ATOM 2762 C CA . ASN A 1 377 ? -11.908 -16.850 19.085 1.00 84.75 377 ASN A CA 1
ATOM 2763 C C . ASN A 1 377 ? -10.860 -17.248 18.027 1.00 84.75 377 ASN A C 1
ATOM 2765 O O . ASN A 1 377 ? -11.197 -17.831 16.996 1.00 84.75 377 ASN A O 1
ATOM 2769 N N . GLY A 1 378 ? -9.585 -16.921 18.272 1.00 84.94 378 GLY A N 1
ATOM 2770 C CA . GLY A 1 378 ? -8.490 -17.226 17.346 1.00 84.94 378 GLY A CA 1
ATOM 2771 C C . GLY A 1 378 ? -8.547 -16.422 16.046 1.00 84.94 378 GLY A C 1
ATOM 2772 O O . GLY A 1 378 ? -8.063 -16.893 15.019 1.00 84.94 378 GLY A O 1
ATOM 2773 N N . ARG A 1 379 ? -9.153 -15.231 16.073 1.00 89.50 379 ARG A N 1
ATOM 2774 C CA . ARG A 1 379 ? -9.259 -14.303 14.943 1.00 89.50 379 ARG A CA 1
ATOM 2775 C C . ARG A 1 379 ? -8.765 -12.927 15.364 1.00 89.50 379 ARG A C 1
ATOM 2777 O O . ARG A 1 379 ? -8.824 -12.584 16.539 1.00 89.50 379 ARG A O 1
ATOM 2784 N N . ILE A 1 380 ? -8.341 -12.129 14.393 1.00 93.50 380 ILE A N 1
ATOM 2785 C CA . ILE A 1 380 ? -8.211 -10.683 14.588 1.00 93.50 380 ILE A CA 1
ATOM 2786 C C . ILE A 1 380 ? -9.570 -10.096 14.227 1.00 93.50 380 ILE A C 1
ATOM 2788 O O . ILE A 1 380 ? -9.972 -10.184 13.067 1.00 93.50 380 ILE A O 1
ATOM 2792 N N . ASN A 1 381 ? -10.311 -9.560 15.192 1.00 94.12 381 ASN A N 1
ATOM 2793 C CA . ASN A 1 381 ? -11.593 -8.905 14.944 1.00 94.12 381 ASN A CA 1
ATOM 2794 C C . ASN A 1 381 ? -11.417 -7.392 14.951 1.00 94.12 381 ASN A C 1
ATOM 2796 O O . ASN A 1 381 ? -10.736 -6.838 15.809 1.00 94.12 381 ASN A O 1
ATOM 2800 N N . VAL A 1 382 ? -12.048 -6.731 13.990 1.00 95.44 382 VAL A N 1
ATOM 2801 C CA . VAL A 1 382 ? -12.003 -5.287 13.818 1.00 95.44 382 VAL A CA 1
ATOM 2802 C C . VAL A 1 382 ? -13.429 -4.770 13.703 1.00 95.44 382 VAL A C 1
ATOM 2804 O O . VAL A 1 382 ? -14.198 -5.199 12.839 1.00 95.44 382 VAL A O 1
ATOM 2807 N N . SER A 1 383 ? -13.762 -3.822 14.568 1.00 95.50 383 SER A N 1
ATOM 2808 C CA . SER A 1 383 ? -15.071 -3.187 14.654 1.00 95.50 383 SER A CA 1
ATOM 2809 C C . SER A 1 383 ? -14.909 -1.691 14.425 1.00 95.50 383 SER A C 1
ATOM 2811 O O . SER A 1 383 ? -14.286 -0.999 15.222 1.00 95.50 383 SER A O 1
ATOM 2813 N N . MET A 1 384 ? -15.460 -1.181 13.329 1.00 94.69 384 MET A N 1
ATOM 2814 C CA . MET A 1 384 ? -15.395 0.220 12.912 1.00 94.69 384 MET A CA 1
ATOM 2815 C C . MET A 1 384 ? -16.814 0.788 12.820 1.00 94.69 384 MET A C 1
ATOM 2817 O O . MET A 1 384 ? -17.434 0.703 11.761 1.00 94.69 384 MET A O 1
ATOM 2821 N N . PRO A 1 385 ? -17.364 1.373 13.900 1.00 92.31 385 PRO A N 1
ATOM 2822 C CA . PRO A 1 385 ? -18.650 2.072 13.860 1.00 92.31 385 PRO A CA 1
ATOM 2823 C C . PRO A 1 385 ? -18.642 3.301 12.943 1.00 92.31 385 PRO A C 1
ATOM 2825 O O . PRO A 1 385 ? -19.705 3.825 12.624 1.00 92.31 385 PRO A O 1
ATOM 2828 N N . LYS A 1 386 ? -17.463 3.782 12.537 1.00 92.56 386 LYS A N 1
ATOM 2829 C CA . LYS A 1 386 ? -17.307 4.790 11.493 1.00 92.56 386 LYS A CA 1
ATOM 2830 C C . LYS A 1 386 ? -16.198 4.351 10.552 1.00 92.56 386 LYS A C 1
ATOM 2832 O O . LYS A 1 386 ? -15.066 4.156 10.987 1.00 92.56 386 LYS A O 1
ATOM 2837 N N . LEU A 1 387 ? -16.537 4.212 9.282 1.00 95.81 387 LEU A N 1
ATOM 2838 C CA . LEU A 1 387 ? -15.630 3.930 8.184 1.00 95.81 387 LEU A CA 1
ATOM 2839 C C . LEU A 1 387 ? -16.046 4.788 6.991 1.00 95.81 387 LEU A C 1
ATOM 2841 O O . LEU A 1 387 ? -17.229 4.861 6.677 1.00 95.81 387 LEU A O 1
ATOM 2845 N N . LEU A 1 388 ? -15.069 5.376 6.318 1.00 97.12 388 LEU A N 1
ATOM 2846 C CA . LEU A 1 388 ? -15.159 5.979 5.001 1.00 97.12 388 LEU A CA 1
ATOM 2847 C C . LEU A 1 388 ? -14.051 5.374 4.139 1.00 97.12 388 LEU A C 1
ATOM 2849 O O . LEU A 1 388 ? -12.876 5.408 4.502 1.00 97.12 388 LEU A O 1
ATOM 2853 N N . MET A 1 389 ? -14.440 4.845 2.990 1.00 97.56 389 MET A N 1
ATOM 2854 C CA . MET A 1 389 ? -13.572 4.415 1.906 1.00 97.56 389 MET A CA 1
ATOM 2855 C C . MET A 1 389 ? -13.944 5.240 0.684 1.00 97.56 389 MET A C 1
ATOM 2857 O O . MET A 1 389 ? -15.051 5.110 0.168 1.00 97.56 389 MET A O 1
ATOM 2861 N N . ALA A 1 390 ? -13.038 6.090 0.226 1.00 97.69 390 ALA A N 1
ATOM 2862 C CA . ALA A 1 390 ? -13.209 6.861 -0.990 1.00 97.69 390 ALA A CA 1
ATOM 2863 C C . ALA A 1 390 ? -12.016 6.649 -1.918 1.00 97.69 390 ALA A C 1
ATOM 2865 O O . ALA A 1 390 ? -10.869 6.643 -1.472 1.00 97.69 390 ALA A O 1
ATOM 2866 N N . MET A 1 391 ? -12.287 6.463 -3.205 1.00 97.81 391 MET A N 1
ATOM 2867 C CA . MET A 1 391 ? -11.266 6.208 -4.212 1.00 97.81 391 MET A CA 1
ATOM 2868 C C . MET A 1 391 ? -11.687 6.772 -5.568 1.00 97.81 391 MET A C 1
ATOM 2870 O O . MET A 1 391 ? -12.836 6.616 -5.980 1.00 97.81 391 MET A O 1
ATOM 2874 N N . SER A 1 392 ? -10.734 7.368 -6.273 1.00 96.81 392 SER A N 1
ATOM 2875 C CA . SER A 1 392 ? -10.789 7.658 -7.702 1.00 96.81 392 SER A CA 1
ATOM 2876 C C . SER A 1 392 ? -9.589 6.980 -8.357 1.00 96.81 392 SER A C 1
ATOM 2878 O O . SER A 1 392 ? -8.465 7.134 -7.887 1.00 96.81 392 SER A O 1
ATOM 2880 N N . ALA A 1 393 ? -9.821 6.169 -9.381 1.00 97.38 393 ALA A N 1
ATOM 2881 C CA . ALA A 1 393 ? -8.775 5.409 -10.057 1.00 97.38 393 ALA A CA 1
ATOM 2882 C C . ALA A 1 393 ? -9.112 5.199 -11.536 1.00 97.38 393 ALA A C 1
ATOM 2884 O O . ALA A 1 393 ? -10.226 5.464 -11.983 1.00 97.38 393 ALA A O 1
ATOM 2885 N N . GLN A 1 394 ? -8.157 4.677 -12.300 1.00 96.88 394 GLN A N 1
ATOM 2886 C CA . GLN A 1 394 ? -8.330 4.320 -13.706 1.00 96.88 394 GLN A CA 1
ATOM 2887 C C . GLN A 1 394 ? -8.002 2.840 -13.905 1.00 96.88 394 GLN A C 1
ATOM 2889 O O . GLN A 1 394 ? -6.894 2.407 -13.596 1.00 96.88 394 GLN A O 1
ATOM 2894 N N . LEU A 1 395 ? -8.944 2.064 -14.441 1.00 97.50 395 LEU A N 1
ATOM 2895 C CA . LEU A 1 395 ? -8.657 0.747 -14.998 1.00 97.50 395 LEU A CA 1
ATOM 2896 C C . LEU A 1 395 ? -7.992 0.947 -16.359 1.00 97.50 395 LEU A C 1
ATOM 2898 O O . LEU A 1 395 ? -8.595 1.529 -17.259 1.00 97.50 395 LEU A O 1
ATOM 2902 N N . ALA A 1 396 ? -6.762 0.470 -16.511 1.00 97.06 396 ALA A N 1
ATOM 2903 C CA . ALA A 1 396 ? -5.960 0.701 -17.704 1.00 97.06 396 ALA A CA 1
ATOM 2904 C C . ALA A 1 396 ? -5.179 -0.548 -18.122 1.00 97.06 396 ALA A C 1
ATOM 2906 O O . ALA A 1 396 ? -4.839 -1.397 -17.291 1.00 97.06 396 ALA A O 1
ATOM 2907 N N . ALA A 1 397 ? -4.896 -0.644 -19.419 1.00 96.81 397 ALA A N 1
ATOM 2908 C CA . ALA A 1 397 ? -4.061 -1.680 -20.009 1.00 96.81 397 ALA A CA 1
ATOM 2909 C C . ALA A 1 397 ? -3.227 -1.084 -21.147 1.00 96.81 397 ALA A C 1
ATOM 2911 O O . ALA A 1 397 ? -3.772 -0.572 -22.123 1.00 96.81 397 ALA A O 1
ATOM 2912 N N . GLY A 1 398 ? -1.903 -1.154 -21.035 1.00 94.44 398 GLY A N 1
ATOM 2913 C CA . GLY A 1 398 ? -1.016 -0.457 -21.960 1.00 94.44 398 GLY A CA 1
ATOM 2914 C C . GLY A 1 398 ? 0.459 -0.716 -21.696 1.00 94.44 398 GLY A C 1
ATOM 2915 O O . GLY A 1 398 ? 0.841 -1.773 -21.198 1.00 94.44 398 GLY A O 1
ATOM 2916 N N . TYR A 1 399 ? 1.293 0.254 -22.057 1.00 94.31 399 TYR A N 1
ATOM 2917 C CA . TYR A 1 399 ? 2.741 0.231 -21.856 1.00 94.31 399 TYR A CA 1
ATOM 2918 C C . TYR A 1 399 ? 3.131 1.151 -20.698 1.00 94.31 399 TYR A C 1
ATOM 2920 O O . TYR A 1 399 ? 2.581 2.245 -20.574 1.00 94.31 399 TYR A O 1
ATOM 2928 N N . LEU A 1 400 ? 4.098 0.746 -19.871 1.00 94.12 400 LEU A N 1
ATOM 2929 C CA . LEU A 1 400 ? 4.646 1.634 -18.843 1.00 94.12 400 LEU A CA 1
ATOM 2930 C C . LEU A 1 400 ? 5.306 2.879 -19.474 1.00 94.12 400 LEU A C 1
ATOM 2932 O O . LEU A 1 400 ? 5.804 2.813 -20.604 1.00 94.12 400 LEU A O 1
ATOM 2936 N N . PRO A 1 401 ? 5.376 4.011 -18.748 1.00 93.75 401 PRO A N 1
ATOM 2937 C CA . PRO A 1 401 ? 6.017 5.224 -19.248 1.00 93.75 401 PRO A CA 1
ATOM 2938 C C . PRO A 1 401 ? 7.462 4.993 -19.729 1.00 93.75 401 PRO A C 1
ATOM 2940 O O . PRO A 1 401 ? 8.316 4.484 -18.997 1.00 93.75 401 PRO A O 1
ATOM 2943 N N . GLY A 1 402 ? 7.756 5.391 -20.969 1.00 93.06 402 GLY A N 1
ATOM 2944 C CA . GLY A 1 402 ? 9.067 5.216 -21.605 1.00 93.06 402 GLY A CA 1
ATOM 2945 C C . GLY A 1 402 ? 9.354 3.812 -22.160 1.00 93.06 402 GLY A C 1
ATOM 2946 O O . GLY A 1 402 ? 10.467 3.556 -22.642 1.00 93.06 402 GLY A O 1
ATOM 2947 N N . ALA A 1 403 ? 8.401 2.880 -22.094 1.00 93.62 403 ALA A N 1
ATOM 2948 C CA . ALA A 1 403 ? 8.556 1.559 -22.695 1.00 93.62 403 ALA A CA 1
ATOM 2949 C C . ALA A 1 403 ? 8.576 1.647 -24.230 1.00 93.62 403 ALA A C 1
ATOM 2951 O O . ALA A 1 403 ? 7.909 2.490 -24.834 1.00 93.62 403 ALA A O 1
ATOM 2952 N N . LYS A 1 404 ? 9.359 0.771 -24.870 1.00 93.06 404 LYS A N 1
ATOM 2953 C CA . LYS A 1 404 ? 9.421 0.679 -26.333 1.00 93.06 404 LYS A CA 1
ATOM 2954 C C . LYS A 1 404 ? 8.333 -0.260 -26.832 1.00 93.06 404 LYS A C 1
ATOM 2956 O O . LYS A 1 404 ? 8.231 -1.395 -26.362 1.00 93.06 404 LYS A O 1
ATOM 2961 N N . TYR A 1 405 ? 7.579 0.174 -27.833 1.00 91.75 405 TYR A N 1
ATOM 2962 C CA . TYR A 1 405 ? 6.545 -0.652 -28.437 1.00 91.75 405 TYR A CA 1
ATOM 2963 C C . TYR A 1 405 ? 7.140 -1.887 -29.124 1.00 91.75 405 TYR A C 1
ATOM 2965 O O . TYR A 1 405 ? 8.213 -1.828 -29.731 1.00 91.75 405 TYR A O 1
ATOM 2973 N N . LYS A 1 406 ? 6.436 -3.025 -29.053 1.00 90.06 406 LYS A N 1
ATOM 2974 C CA . LYS A 1 406 ? 6.808 -4.223 -29.828 1.00 90.06 406 LYS A CA 1
ATOM 2975 C C . LYS A 1 406 ? 6.744 -3.945 -31.324 1.00 90.06 406 LYS A C 1
ATOM 2977 O O . LYS A 1 406 ? 7.633 -4.367 -32.049 1.00 90.06 406 LYS A O 1
ATOM 2982 N N . THR A 1 407 ? 5.743 -3.196 -31.767 1.00 88.12 407 THR A N 1
ATOM 2983 C CA . THR A 1 407 ? 5.615 -2.748 -33.153 1.00 88.12 407 THR A CA 1
ATOM 2984 C C . THR A 1 407 ? 5.496 -1.236 -33.136 1.00 88.12 407 THR A C 1
ATOM 2986 O O . THR A 1 407 ? 4.569 -0.712 -32.521 1.00 88.12 407 THR A O 1
ATOM 2989 N N . CYS A 1 408 ? 6.434 -0.532 -33.773 1.00 85.12 408 CYS A N 1
ATOM 2990 C CA . CYS A 1 408 ? 6.326 0.917 -33.891 1.00 85.12 408 CYS A CA 1
ATOM 2991 C C . CYS A 1 408 ? 5.067 1.269 -34.699 1.00 85.12 408 CYS A C 1
ATOM 2993 O O . CYS A 1 408 ? 4.861 0.682 -35.768 1.00 85.12 408 CYS A O 1
ATOM 2995 N N . PRO A 1 409 ? 4.225 2.195 -34.216 1.00 82.31 409 PRO A N 1
ATOM 2996 C CA . PRO A 1 409 ? 3.067 2.644 -34.967 1.00 82.31 409 PRO A CA 1
ATOM 2997 C C . PRO A 1 409 ? 3.507 3.316 -36.274 1.00 82.31 409 PRO A C 1
ATOM 2999 O O . PRO A 1 409 ? 4.580 3.909 -36.364 1.00 82.31 409 PRO A O 1
ATOM 3002 N N . THR A 1 410 ? 2.659 3.235 -37.301 1.00 79.56 410 THR A N 1
ATOM 3003 C CA . THR A 1 410 ? 2.898 3.875 -38.608 1.00 79.56 410 THR A CA 1
ATOM 3004 C C . THR A 1 410 ? 2.868 5.403 -38.528 1.00 79.56 410 THR A C 1
ATOM 3006 O O . THR A 1 410 ? 3.464 6.077 -39.363 1.00 79.56 410 THR A O 1
ATOM 3009 N N . SER A 1 411 ? 2.176 5.943 -37.523 1.00 78.19 411 SER A N 1
ATOM 3010 C CA . SER A 1 411 ? 2.114 7.363 -37.176 1.00 78.19 411 SER A CA 1
ATOM 3011 C C . SER A 1 411 ? 2.325 7.521 -35.668 1.00 78.19 411 SER A C 1
ATOM 3013 O O . SER A 1 411 ? 1.574 6.934 -34.889 1.00 78.19 411 SER A O 1
ATOM 3015 N N . GLY A 1 412 ? 3.321 8.311 -35.264 1.00 77.12 412 GLY A N 1
ATOM 3016 C CA . GLY A 1 412 ? 3.750 8.449 -33.866 1.00 77.12 412 GLY A CA 1
ATOM 3017 C C . GLY A 1 412 ? 5.133 7.838 -33.610 1.00 77.12 412 GLY A C 1
ATOM 3018 O O . GLY A 1 412 ? 5.730 7.237 -34.501 1.00 77.12 412 GLY A O 1
ATOM 3019 N N . GLY A 1 413 ? 5.671 8.038 -32.407 1.00 87.62 413 GLY A N 1
ATOM 3020 C CA . GLY A 1 413 ? 6.962 7.485 -31.997 1.00 87.62 413 GLY A CA 1
ATOM 3021 C C . GLY A 1 413 ? 6.899 6.000 -31.633 1.00 87.62 413 GLY A C 1
ATOM 3022 O O . GLY A 1 413 ? 5.837 5.418 -31.429 1.00 87.62 413 GLY A O 1
ATOM 3023 N N . CYS A 1 414 ? 8.069 5.382 -31.507 1.00 91.81 414 CYS A N 1
ATOM 3024 C CA . CYS A 1 414 ? 8.275 3.981 -31.137 1.00 91.81 414 CYS A CA 1
ATOM 3025 C C . CYS A 1 414 ? 8.198 3.709 -29.621 1.00 91.81 414 CYS A C 1
ATOM 3027 O O . CYS A 1 414 ? 8.483 2.587 -29.193 1.00 91.81 414 CYS A O 1
ATOM 3029 N N . TYR A 1 415 ? 7.862 4.708 -28.804 1.00 93.06 415 TYR A N 1
ATOM 3030 C CA . TYR A 1 415 ? 7.882 4.613 -27.345 1.00 93.06 415 TYR A CA 1
ATOM 3031 C C . TYR A 1 415 ? 6.634 5.248 -26.730 1.00 93.06 415 TYR A C 1
ATOM 3033 O O . TYR A 1 415 ? 6.089 6.216 -27.263 1.00 93.06 415 TYR A O 1
ATOM 3041 N N . ALA A 1 416 ? 6.219 4.727 -25.576 1.00 92.94 416 ALA A N 1
ATOM 3042 C CA . ALA A 1 416 ? 5.239 5.375 -24.714 1.00 92.94 416 ALA A CA 1
ATOM 3043 C C . ALA A 1 416 ? 5.852 6.622 -24.068 1.00 92.94 416 ALA A C 1
ATOM 3045 O O . ALA A 1 416 ? 6.975 6.567 -23.563 1.00 92.94 416 ALA A O 1
ATOM 3046 N N . ALA A 1 417 ? 5.117 7.735 -24.050 1.00 92.38 417 ALA A N 1
ATOM 3047 C CA . ALA A 1 417 ? 5.593 8.981 -23.455 1.00 92.38 417 ALA A CA 1
ATOM 3048 C C . ALA A 1 417 ? 5.920 8.800 -21.959 1.00 92.38 417 ALA A C 1
ATOM 3050 O O . ALA A 1 417 ? 5.274 8.019 -21.252 1.00 92.38 417 ALA A O 1
ATOM 3051 N N . SER A 1 418 ? 6.919 9.518 -21.446 1.00 92.62 418 SER A N 1
ATOM 3052 C CA . SER A 1 418 ? 7.306 9.445 -20.029 1.00 92.62 418 SER A CA 1
ATOM 3053 C C . SER A 1 418 ? 6.226 9.993 -19.085 1.00 92.62 418 SER A C 1
ATOM 3055 O O . SER A 1 418 ? 6.258 9.687 -17.898 1.00 92.62 418 SER A O 1
ATOM 3057 N N . ASP A 1 419 ? 5.262 10.754 -19.604 1.00 92.38 419 ASP A N 1
ATOM 3058 C CA . ASP A 1 419 ? 4.106 11.291 -18.885 1.00 92.38 419 ASP A CA 1
ATOM 3059 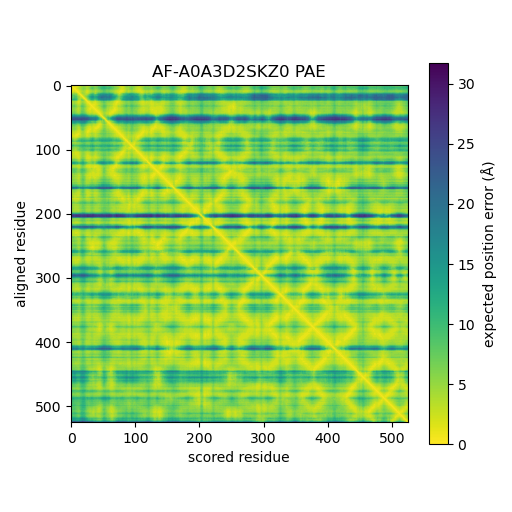C C . ASP A 1 419 ? 2.816 10.489 -19.148 1.00 92.38 419 ASP A C 1
ATOM 3061 O O . ASP A 1 419 ? 1.723 11.001 -18.902 1.00 92.38 419 ASP A O 1
ATOM 3065 N N . SER A 1 420 ? 2.909 9.245 -19.648 1.00 90.31 420 SER A N 1
ATOM 3066 C CA . SER A 1 420 ? 1.745 8.454 -20.103 1.00 90.31 420 SER A CA 1
ATOM 3067 C C . SER A 1 420 ? 0.642 8.310 -19.052 1.00 90.31 420 SER A C 1
ATOM 3069 O O . SER A 1 420 ? -0.529 8.228 -19.411 1.00 90.31 420 SER A O 1
ATOM 3071 N N . PHE A 1 421 ? 0.963 8.378 -17.756 1.00 93.38 421 PHE A N 1
ATOM 3072 C CA . PHE A 1 421 ? -0.068 8.363 -16.716 1.00 93.38 421 PHE A CA 1
ATOM 3073 C C . PHE A 1 421 ? -0.930 9.625 -16.641 1.00 93.38 421 PHE A C 1
ATOM 3075 O O . PHE A 1 421 ? -1.971 9.602 -15.995 1.00 93.38 421 PHE A O 1
ATOM 3082 N N . THR A 1 422 ? -0.574 10.702 -17.333 1.00 93.31 422 THR A N 1
ATOM 3083 C CA . THR A 1 422 ? -1.452 11.870 -17.527 1.00 93.31 422 THR A CA 1
ATOM 3084 C C . THR A 1 422 ? -2.395 11.717 -18.718 1.00 93.31 422 THR A C 1
ATOM 3086 O O . THR A 1 422 ? -3.303 12.525 -18.890 1.00 93.31 422 THR A O 1
ATOM 3089 N N . LYS A 1 423 ? -2.163 10.721 -19.579 1.00 91.25 423 LYS A N 1
ATOM 3090 C CA . LYS A 1 423 ? -2.919 10.509 -20.816 1.00 91.25 423 LYS A CA 1
ATOM 3091 C C . LYS A 1 423 ? -4.001 9.456 -20.600 1.00 91.25 423 LYS A C 1
ATOM 3093 O O . LYS A 1 423 ? -3.905 8.657 -19.675 1.00 91.25 423 LYS A O 1
ATOM 3098 N N . ASN A 1 424 ? -4.995 9.425 -21.487 1.00 92.31 424 ASN A N 1
ATOM 3099 C CA . ASN A 1 424 ? -6.122 8.485 -21.411 1.00 92.31 424 ASN A CA 1
ATOM 3100 C C . ASN A 1 424 ? -6.102 7.397 -22.503 1.00 92.31 424 ASN A C 1
ATOM 3102 O O . ASN A 1 424 ? -7.042 6.618 -22.593 1.00 92.31 424 ASN A O 1
ATOM 3106 N N . TYR A 1 425 ? -5.051 7.319 -23.329 1.00 88.62 425 TYR A N 1
ATOM 3107 C CA . TYR A 1 425 ? -5.008 6.418 -24.495 1.00 88.62 425 TYR A CA 1
ATOM 3108 C C . TYR A 1 425 ? -5.043 4.919 -24.154 1.00 88.62 425 TYR A C 1
ATOM 3110 O O . TYR A 1 425 ? -5.364 4.105 -25.013 1.00 88.62 425 TYR A O 1
ATOM 3118 N N . ASP A 1 426 ? -4.690 4.555 -22.925 1.00 93.19 426 ASP A N 1
ATOM 3119 C CA . ASP A 1 426 ? -4.646 3.187 -22.402 1.00 93.19 426 ASP A CA 1
ATOM 3120 C C . ASP A 1 426 ? -5.670 2.949 -21.275 1.00 93.19 426 ASP A C 1
ATOM 3122 O O . ASP A 1 426 ? -5.672 1.888 -20.646 1.00 93.19 426 ASP A O 1
ATOM 3126 N N . VAL A 1 427 ? -6.540 3.928 -21.001 1.00 96.62 427 VAL A N 1
ATOM 3127 C CA . VAL A 1 427 ? -7.584 3.831 -19.974 1.00 96.62 427 VAL A CA 1
ATOM 3128 C C . VAL A 1 427 ? -8.814 3.161 -20.573 1.00 96.62 427 VAL A C 1
ATOM 3130 O O . VAL A 1 427 ? -9.332 3.592 -21.597 1.00 96.62 427 VAL A O 1
ATOM 3133 N N . LEU A 1 428 ? -9.294 2.117 -19.903 1.00 96.00 428 LEU A N 1
ATOM 3134 C CA . LEU A 1 428 ? -10.512 1.394 -20.267 1.00 96.00 428 LEU A CA 1
ATOM 3135 C C . LEU A 1 428 ? -11.745 2.011 -19.598 1.00 96.00 428 LEU A C 1
ATOM 3137 O O . LEU A 1 428 ? -12.798 2.109 -20.215 1.00 96.00 428 LEU A O 1
ATOM 3141 N N . ALA A 1 429 ? -11.611 2.415 -18.333 1.00 95.75 429 ALA A N 1
ATOM 3142 C CA . ALA A 1 429 ? -12.638 3.122 -17.574 1.00 95.75 429 ALA A CA 1
ATOM 3143 C C . ALA A 1 429 ? -12.007 3.831 -16.371 1.00 95.75 429 ALA A C 1
ATOM 3145 O O . ALA A 1 429 ? -11.068 3.316 -15.762 1.00 95.75 429 ALA A O 1
ATOM 3146 N N . ALA A 1 430 ? -12.551 4.976 -15.974 1.00 94.69 430 ALA A N 1
ATOM 3147 C CA . ALA A 1 430 ? -12.308 5.531 -14.648 1.00 94.69 430 ALA A CA 1
ATOM 3148 C C . ALA A 1 430 ? -13.319 4.958 -13.642 1.00 94.69 430 ALA A C 1
ATOM 3150 O O . ALA A 1 430 ? -14.465 4.679 -13.982 1.00 94.69 430 ALA A O 1
ATOM 3151 N N . ILE A 1 431 ? -12.882 4.757 -12.403 1.00 95.88 431 ILE A N 1
ATOM 3152 C CA . ILE A 1 431 ? -13.659 4.169 -11.313 1.00 95.88 431 ILE A CA 1
ATOM 3153 C C . ILE A 1 431 ? -13.694 5.178 -10.173 1.00 95.88 431 ILE A C 1
ATOM 3155 O O . ILE A 1 431 ? -12.644 5.593 -9.682 1.00 95.88 431 ILE A O 1
ATOM 3159 N N . LYS A 1 432 ? -14.896 5.539 -9.727 1.00 95.75 432 LYS A N 1
ATOM 3160 C CA . LYS A 1 432 ? -15.116 6.362 -8.535 1.00 95.75 432 LYS A CA 1
ATOM 3161 C C . LYS A 1 432 ? -15.909 5.553 -7.518 1.00 95.75 432 LYS A C 1
ATOM 3163 O O . LYS A 1 432 ? -16.902 4.913 -7.862 1.00 95.75 432 LYS A O 1
ATOM 3168 N N . LEU A 1 433 ? -15.461 5.577 -6.272 1.00 95.81 433 LEU A N 1
ATOM 3169 C CA . LEU A 1 433 ? -16.027 4.805 -5.175 1.00 95.81 433 LEU A CA 1
ATOM 3170 C C . LEU A 1 433 ? -16.124 5.687 -3.937 1.00 95.81 433 LEU A C 1
ATOM 3172 O O . LEU A 1 433 ? -15.117 6.251 -3.518 1.00 95.81 433 LEU A O 1
ATOM 3176 N N . ARG A 1 434 ? -17.299 5.741 -3.312 1.00 96.00 434 ARG A N 1
ATOM 3177 C CA . ARG A 1 434 ? -17.472 6.209 -1.933 1.00 96.00 434 ARG A CA 1
ATOM 3178 C C . ARG A 1 434 ? -18.318 5.194 -1.182 1.00 96.00 434 ARG A C 1
ATOM 3180 O O . ARG A 1 434 ? -19.475 4.992 -1.521 1.00 96.00 434 ARG A O 1
ATOM 3187 N N . LEU A 1 435 ? -17.765 4.572 -0.152 1.00 95.81 435 LEU A N 1
ATOM 3188 C CA . LEU A 1 435 ? -18.480 3.680 0.755 1.00 95.81 435 LEU A CA 1
ATOM 3189 C C . LEU A 1 435 ? -18.215 4.126 2.185 1.00 95.81 435 LEU A C 1
ATOM 3191 O O . LEU A 1 435 ? -17.078 4.110 2.649 1.00 95.81 435 LEU A O 1
ATOM 3195 N N . ALA A 1 436 ? -19.265 4.500 2.892 1.00 96.00 436 ALA A N 1
ATOM 3196 C CA . ALA A 1 436 ? -19.207 4.968 4.255 1.00 96.00 436 ALA A CA 1
ATOM 3197 C C . ALA A 1 436 ? -20.327 4.370 5.103 1.00 96.00 436 ALA A C 1
ATOM 3199 O O . ALA A 1 436 ? -21.443 4.115 4.647 1.00 96.00 436 ALA A O 1
ATOM 3200 N N . GLY A 1 437 ? -20.006 4.128 6.367 1.00 95.62 437 GLY A N 1
ATOM 3201 C CA . GLY A 1 437 ? -20.913 3.521 7.324 1.00 95.62 437 GLY A CA 1
ATOM 3202 C C . GLY A 1 437 ? -20.159 2.766 8.404 1.00 95.62 437 GLY A C 1
ATOM 3203 O O . GLY A 1 437 ? -19.173 3.267 8.942 1.00 95.62 437 GLY A O 1
ATOM 3204 N N . GLN A 1 438 ? -20.635 1.569 8.737 1.00 94.94 438 GLN A N 1
ATOM 3205 C CA . GLN A 1 438 ? -20.100 0.764 9.835 1.00 94.94 438 GLN A CA 1
ATOM 3206 C C . GLN A 1 438 ? -19.603 -0.578 9.319 1.00 94.94 438 GLN A C 1
ATOM 3208 O O . GLN A 1 438 ? -20.320 -1.256 8.589 1.00 94.94 438 GLN A O 1
ATOM 3213 N N . ALA A 1 439 ? -18.419 -1.008 9.739 1.00 95.38 439 ALA A N 1
ATOM 3214 C CA . ALA A 1 439 ? -17.867 -2.301 9.368 1.00 95.38 439 ALA A CA 1
ATOM 3215 C C . ALA A 1 439 ? -17.546 -3.146 10.600 1.00 95.38 439 ALA A C 1
ATOM 3217 O O . ALA A 1 439 ? -16.995 -2.658 11.580 1.00 95.38 439 ALA A O 1
ATOM 3218 N N . ASN A 1 440 ? -17.853 -4.434 10.533 1.00 95.44 440 ASN A N 1
ATOM 3219 C CA . ASN A 1 440 ? -17.320 -5.438 11.444 1.00 95.44 440 ASN A CA 1
ATOM 3220 C C . ASN A 1 440 ? -16.720 -6.549 10.599 1.00 95.44 440 ASN A C 1
ATOM 3222 O O . ASN A 1 440 ? -17.426 -7.134 9.780 1.00 95.44 440 ASN A O 1
ATOM 3226 N N . PHE A 1 441 ? -15.440 -6.843 10.779 1.00 94.88 441 PHE A N 1
ATOM 3227 C CA . PHE A 1 441 ? -14.788 -7.916 10.042 1.00 94.88 441 PHE A CA 1
ATOM 3228 C C . PHE A 1 441 ? -13.784 -8.668 10.907 1.00 94.88 441 PHE A C 1
ATOM 3230 O O . PHE A 1 441 ? -13.342 -8.199 11.955 1.00 94.88 441 PHE A O 1
ATOM 3237 N N . SER A 1 442 ? -13.433 -9.866 10.467 1.00 94.31 442 SER A N 1
ATOM 3238 C CA . SER A 1 442 ? -12.433 -10.708 11.091 1.00 94.31 442 SER A CA 1
ATOM 3239 C C . SER A 1 442 ? -11.454 -11.226 10.055 1.00 94.31 442 SER A C 1
ATOM 3241 O O . SER A 1 442 ? -11.856 -11.748 9.017 1.00 94.31 442 SER A O 1
ATOM 3243 N N . ILE A 1 443 ? -10.172 -11.136 10.392 1.00 93.50 443 ILE A N 1
ATOM 3244 C CA . ILE A 1 443 ? -9.107 -11.881 9.732 1.00 93.50 443 ILE A CA 1
ATOM 3245 C C . ILE A 1 443 ? -8.994 -13.213 10.463 1.00 93.50 443 ILE A C 1
ATOM 3247 O O . ILE A 1 443 ? -8.769 -13.253 11.677 1.00 93.50 443 ILE A O 1
ATOM 3251 N N . ILE A 1 444 ? -9.183 -14.301 9.731 1.00 91.38 444 ILE A N 1
ATOM 3252 C CA . ILE A 1 444 ? -9.057 -15.657 10.249 1.00 91.38 444 ILE A CA 1
ATOM 3253 C C . ILE A 1 444 ? -7.710 -16.188 9.754 1.00 91.38 444 ILE A C 1
ATOM 3255 O O . ILE A 1 444 ? -7.563 -16.392 8.543 1.00 91.38 444 ILE A O 1
ATOM 3259 N N . PRO A 1 445 ? -6.738 -16.396 10.664 1.00 88.81 445 PRO A N 1
ATOM 3260 C CA . PRO A 1 445 ? -5.431 -16.934 10.319 1.00 88.81 445 PRO A CA 1
ATOM 3261 C C . PRO A 1 445 ? -5.532 -18.255 9.554 1.00 88.81 445 PRO A C 1
ATOM 3263 O O . PRO A 1 445 ? -6.539 -18.969 9.626 1.00 88.81 445 PRO A O 1
ATOM 3266 N N . LEU A 1 446 ? -4.440 -18.616 8.890 1.00 82.12 446 LEU A N 1
ATOM 3267 C CA . LEU A 1 446 ? -4.277 -19.910 8.251 1.00 82.12 446 LEU A CA 1
ATOM 3268 C C . LEU A 1 446 ? -4.473 -21.032 9.280 1.00 82.12 446 LEU A C 1
ATOM 3270 O O . LEU A 1 446 ? -3.651 -21.229 10.176 1.00 82.12 446 LEU A O 1
ATOM 3274 N N . SER A 1 447 ? -5.557 -21.793 9.140 1.00 76.62 447 SER A N 1
ATOM 3275 C CA . SER A 1 447 ? -5.905 -22.878 10.059 1.00 76.62 447 SER A CA 1
ATOM 3276 C C . SER A 1 447 ? -5.949 -24.218 9.333 1.00 76.62 447 SER A C 1
ATOM 3278 O O . SER A 1 447 ? -7.021 -24.745 9.047 1.00 76.62 447 SER A O 1
ATOM 3280 N N . LEU A 1 448 ? -4.768 -24.775 9.069 1.00 80.25 448 LEU A N 1
ATOM 3281 C CA . LEU A 1 448 ? -4.611 -26.114 8.501 1.00 80.25 448 LEU A CA 1
ATOM 3282 C C . LEU A 1 448 ? -4.694 -27.198 9.586 1.00 80.25 448 LEU A C 1
ATOM 3284 O O . LEU A 1 448 ? -4.153 -27.037 10.689 1.00 80.25 448 LEU A O 1
ATOM 3288 N N . THR A 1 449 ? -5.346 -28.310 9.250 1.00 81.25 449 THR A N 1
ATOM 3289 C CA . THR A 1 449 ? -5.387 -29.563 10.019 1.00 81.25 449 THR A CA 1
ATOM 3290 C C . THR A 1 449 ? -4.602 -30.660 9.301 1.00 81.25 449 THR A C 1
ATOM 3292 O O . THR A 1 449 ? -4.306 -30.531 8.119 1.00 81.25 449 THR A O 1
ATOM 3295 N N . ALA A 1 450 ? -4.304 -31.780 9.971 1.00 83.06 450 ALA A N 1
ATOM 3296 C CA . ALA A 1 450 ? -3.597 -32.909 9.350 1.00 83.06 450 ALA A CA 1
ATOM 3297 C C . ALA A 1 450 ? -4.273 -33.416 8.056 1.00 83.06 450 ALA A C 1
ATOM 3299 O O . ALA A 1 450 ? -3.598 -33.866 7.138 1.00 83.06 450 ALA A O 1
ATOM 3300 N N . SER A 1 451 ? -5.602 -33.294 7.955 1.00 87.94 451 SER A N 1
ATOM 3301 C CA . SER A 1 451 ? -6.362 -33.700 6.765 1.00 87.94 451 SER A CA 1
ATOM 3302 C C . SER A 1 451 ? -6.189 -32.767 5.559 1.00 87.94 451 SER A C 1
ATOM 3304 O O . SER A 1 451 ? -6.493 -33.161 4.429 1.00 87.94 451 SER A O 1
ATOM 3306 N N . ASP A 1 452 ? -5.681 -31.554 5.779 1.00 89.69 452 ASP A N 1
ATOM 3307 C CA . ASP A 1 452 ? -5.459 -30.543 4.746 1.00 89.69 452 ASP A CA 1
ATOM 3308 C C . ASP A 1 452 ? -4.094 -30.683 4.058 1.00 89.69 452 ASP A C 1
ATOM 3310 O O . ASP A 1 452 ? -3.829 -29.967 3.097 1.00 89.69 452 ASP A O 1
ATOM 3314 N N . TYR A 1 453 ? -3.258 -31.624 4.503 1.00 87.88 453 TYR A N 1
ATOM 3315 C CA . TYR A 1 453 ? -1.963 -31.925 3.898 1.00 87.88 453 TYR A CA 1
ATOM 3316 C C . TYR A 1 453 ? -2.022 -33.185 3.033 1.00 87.88 453 TYR A C 1
ATOM 3318 O O . TYR A 1 453 ? -2.805 -34.112 3.273 1.00 87.88 453 TYR A O 1
ATOM 3326 N N . ASN A 1 454 ? -1.184 -33.205 2.005 1.00 85.94 454 ASN A N 1
ATOM 3327 C CA . ASN A 1 454 ? -0.810 -34.407 1.274 1.00 85.94 454 ASN A CA 1
ATOM 3328 C C . ASN A 1 454 ? 0.098 -35.296 2.145 1.00 85.94 454 ASN A C 1
ATOM 3330 O O . ASN A 1 454 ? 0.588 -34.883 3.197 1.00 85.94 454 ASN A O 1
ATOM 3334 N N . SER A 1 455 ? 0.342 -36.535 1.711 1.00 84.81 455 SER A N 1
ATOM 3335 C CA . SER A 1 455 ? 1.210 -37.479 2.436 1.00 84.81 455 SER A CA 1
ATOM 3336 C C . SER A 1 455 ? 2.672 -37.029 2.538 1.00 84.81 455 SER A C 1
ATOM 3338 O O . SER A 1 455 ? 3.408 -37.540 3.374 1.00 84.81 455 SER A O 1
ATOM 3340 N N . ASP A 1 456 ? 3.092 -36.094 1.688 1.00 80.56 456 ASP A N 1
ATOM 3341 C CA . ASP A 1 456 ? 4.418 -35.467 1.677 1.00 80.56 456 ASP A CA 1
ATOM 3342 C C . ASP A 1 456 ? 4.521 -34.237 2.605 1.00 80.56 456 ASP A C 1
ATOM 3344 O O . ASP A 1 456 ? 5.572 -33.604 2.672 1.00 80.56 456 ASP A O 1
ATOM 3348 N N . GLY A 1 457 ? 3.451 -33.897 3.339 1.00 79.25 457 GLY A N 1
ATOM 3349 C CA . GLY A 1 457 ? 3.416 -32.753 4.255 1.00 79.25 457 GLY A CA 1
ATOM 3350 C C . GLY A 1 457 ? 3.190 -31.402 3.571 1.00 79.25 457 GLY A C 1
ATOM 3351 O O . GLY A 1 457 ? 3.273 -30.365 4.224 1.00 79.25 457 GLY A O 1
ATOM 3352 N N . ILE A 1 458 ? 2.889 -31.386 2.272 1.00 84.00 458 ILE A N 1
ATOM 3353 C CA . ILE A 1 458 ? 2.570 -30.164 1.530 1.00 84.00 458 ILE A CA 1
ATOM 3354 C C . ILE A 1 458 ? 1.065 -29.868 1.657 1.00 84.00 458 ILE A C 1
ATOM 3356 O O . ILE A 1 458 ? 0.259 -30.800 1.536 1.00 84.00 458 ILE A O 1
ATOM 3360 N N . PRO A 1 459 ? 0.637 -28.611 1.909 1.00 87.44 459 PRO A N 1
ATOM 3361 C CA . PRO A 1 459 ? -0.781 -28.263 1.900 1.00 87.44 459 PRO A CA 1
ATOM 3362 C C . PRO A 1 459 ? -1.431 -28.661 0.572 1.00 87.44 459 PRO A C 1
ATOM 3364 O O . PRO A 1 459 ? -0.890 -28.388 -0.498 1.00 87.44 459 PRO A O 1
ATOM 3367 N N . LYS A 1 460 ? -2.610 -29.284 0.632 1.00 88.88 460 LYS A N 1
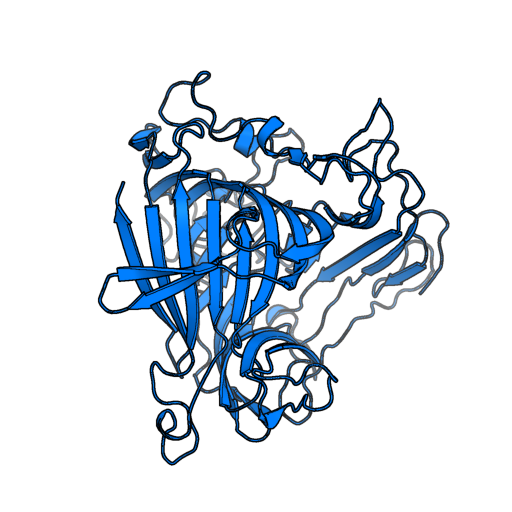ATOM 3368 C CA . LYS A 1 460 ? -3.442 -29.507 -0.556 1.00 88.88 460 LYS A CA 1
ATOM 3369 C C . LYS A 1 460 ? -3.797 -28.164 -1.198 1.00 88.88 460 LYS A C 1
ATOM 3371 O O . LYS A 1 460 ? -3.897 -27.146 -0.506 1.00 88.88 460 LYS A O 1
ATOM 3376 N N . GLU A 1 461 ? -4.043 -28.186 -2.506 1.00 85.62 461 GLU A N 1
ATOM 3377 C CA . GLU A 1 461 ? -4.579 -27.030 -3.230 1.00 85.62 461 GLU A CA 1
ATOM 3378 C C . GLU A 1 461 ? -5.829 -26.486 -2.505 1.00 85.62 461 GLU A C 1
ATOM 3380 O O . GLU A 1 461 ? -6.600 -27.244 -1.905 1.00 85.62 461 GLU A O 1
ATOM 3385 N N . ASP A 1 462 ? -5.989 -25.162 -2.498 1.00 84.19 462 ASP A N 1
ATOM 3386 C CA . ASP A 1 462 ? -7.083 -24.427 -1.836 1.00 84.19 462 ASP A CA 1
ATOM 3387 C C . ASP A 1 462 ? -7.057 -24.384 -0.304 1.00 84.19 462 ASP A C 1
ATOM 3389 O O . ASP A 1 462 ? -7.908 -23.737 0.317 1.00 84.19 462 ASP A O 1
ATOM 3393 N N . LYS A 1 463 ? -6.072 -25.022 0.339 1.00 87.62 463 LYS A N 1
ATOM 3394 C CA . LYS A 1 463 ? -5.987 -25.056 1.806 1.00 87.62 463 LYS A CA 1
ATOM 3395 C C . LYS A 1 463 ? -5.139 -23.946 2.399 1.00 87.62 463 LYS A C 1
ATOM 3397 O O . LYS A 1 463 ? -5.473 -23.447 3.474 1.00 87.62 463 LYS A O 1
ATOM 3402 N N . ASN A 1 464 ? -4.073 -23.535 1.716 1.00 88.38 464 ASN A N 1
ATOM 3403 C CA . ASN A 1 464 ? -3.219 -22.448 2.182 1.00 88.38 464 ASN A CA 1
ATOM 3404 C C . ASN A 1 464 ? -3.890 -21.084 1.949 1.00 88.38 464 ASN A C 1
ATOM 3406 O O . ASN A 1 464 ? -3.592 -20.379 0.985 1.00 88.38 464 ASN A O 1
ATOM 3410 N N . ALA A 1 465 ? -4.840 -20.755 2.825 1.00 89.19 465 ALA A N 1
ATOM 3411 C CA . ALA A 1 465 ? -5.746 -19.629 2.677 1.00 89.19 465 ALA A CA 1
ATOM 3412 C C . ALA A 1 465 ? -5.741 -18.693 3.891 1.00 89.19 465 ALA A C 1
ATOM 3414 O O . ALA A 1 465 ? -5.853 -19.135 5.038 1.00 89.19 465 ALA A O 1
ATOM 3415 N N . LEU A 1 466 ? -5.712 -17.389 3.619 1.00 90.44 466 LEU A N 1
ATOM 3416 C CA . LEU A 1 466 ? -6.059 -16.347 4.582 1.00 90.44 466 LEU A CA 1
ATOM 3417 C C . LEU A 1 466 ? -7.518 -15.949 4.350 1.00 90.44 466 LEU A C 1
ATOM 3419 O O . LEU A 1 466 ? -7.880 -15.556 3.237 1.00 90.44 466 LEU A O 1
ATOM 3423 N N . ASN A 1 467 ? -8.359 -16.077 5.379 1.00 90.69 467 ASN A N 1
ATOM 3424 C CA . ASN A 1 467 ? -9.794 -15.818 5.245 1.00 90.69 467 ASN A CA 1
ATOM 3425 C C . ASN A 1 467 ? -10.166 -14.479 5.885 1.00 90.69 467 ASN A C 1
ATOM 3427 O O . ASN A 1 467 ? -9.661 -14.120 6.950 1.00 90.69 467 ASN A O 1
ATOM 3431 N N . PHE A 1 468 ? -11.098 -13.778 5.255 1.00 91.56 468 PHE A N 1
ATOM 3432 C CA . PHE A 1 468 ? -11.610 -12.488 5.683 1.00 91.56 468 PHE A CA 1
ATOM 3433 C C . PHE A 1 468 ? -13.123 -12.506 5.584 1.00 91.56 468 PHE A C 1
ATOM 3435 O O . PHE A 1 468 ? -13.685 -12.596 4.495 1.00 91.56 468 PHE A O 1
ATOM 3442 N N . ILE A 1 469 ? -13.777 -12.391 6.729 1.00 93.25 469 ILE A N 1
ATOM 3443 C CA . ILE A 1 469 ? -15.232 -12.375 6.817 1.00 93.25 469 ILE A CA 1
ATOM 3444 C C . ILE A 1 469 ? -15.683 -11.066 7.429 1.00 93.25 469 ILE A C 1
ATOM 3446 O O . ILE A 1 469 ? -15.074 -10.592 8.385 1.00 93.25 469 ILE A O 1
ATOM 3450 N N . GLY A 1 470 ? -16.758 -10.483 6.926 1.00 94.12 470 GLY A N 1
ATOM 3451 C CA . GLY A 1 470 ? -17.259 -9.257 7.505 1.00 94.12 470 GLY A CA 1
ATOM 3452 C C . GLY A 1 470 ? -18.593 -8.798 6.968 1.00 94.12 470 GLY A C 1
ATOM 3453 O O . GLY A 1 470 ? -19.236 -9.425 6.129 1.00 94.12 470 GLY A O 1
ATOM 3454 N N . LEU A 1 471 ? -19.012 -7.679 7.535 1.00 94.19 471 LEU A N 1
ATOM 3455 C CA . LEU A 1 471 ? -20.235 -6.981 7.224 1.00 94.19 471 LEU A CA 1
ATOM 3456 C C . LEU A 1 471 ? -19.950 -5.487 7.195 1.00 94.19 471 LEU A C 1
ATOM 3458 O O . LEU A 1 471 ? -19.492 -4.926 8.190 1.00 94.19 471 LEU A O 1
ATOM 3462 N N . LEU A 1 472 ? -20.297 -4.855 6.084 1.00 94.31 472 LEU A N 1
ATOM 3463 C CA . LEU A 1 472 ? -20.377 -3.414 5.924 1.00 94.31 472 LEU A CA 1
ATOM 3464 C C . LEU A 1 472 ? -21.853 -3.008 5.902 1.00 94.31 472 LEU A C 1
ATOM 3466 O O . LEU A 1 472 ? -22.636 -3.532 5.116 1.00 94.31 472 LEU A O 1
ATOM 3470 N N . VAL A 1 473 ? -22.238 -2.085 6.772 1.00 94.88 473 VAL A N 1
ATOM 3471 C CA . VAL A 1 473 ? -23.559 -1.454 6.801 1.00 94.88 473 VAL A CA 1
ATOM 3472 C C . VAL A 1 473 ? -23.389 -0.039 6.270 1.00 94.88 473 VAL A C 1
ATOM 3474 O O . VAL A 1 473 ? -22.708 0.766 6.902 1.00 94.88 473 VAL A O 1
ATOM 3477 N N . LEU A 1 474 ? -23.974 0.245 5.110 1.00 95.88 474 LEU A N 1
ATOM 3478 C CA . LEU A 1 474 ? -23.838 1.519 4.412 1.00 95.88 474 LEU A CA 1
ATOM 3479 C C . LEU A 1 474 ? -24.777 2.570 5.016 1.00 95.88 474 LEU A C 1
ATOM 3481 O O . LEU A 1 474 ? -25.965 2.320 5.230 1.00 95.88 474 LEU A O 1
ATOM 3485 N N . ASP A 1 475 ? -24.240 3.755 5.306 1.00 93.94 475 ASP A N 1
ATOM 3486 C CA . ASP A 1 475 ? -24.992 4.855 5.909 1.00 93.94 475 ASP A CA 1
ATOM 3487 C C . ASP A 1 475 ? -25.696 5.691 4.833 1.00 93.94 475 ASP A C 1
ATOM 3489 O O . ASP A 1 475 ? -25.057 6.295 3.970 1.00 93.94 475 ASP A O 1
ATOM 3493 N N . LYS A 1 476 ? -27.026 5.776 4.929 1.00 91.81 476 LYS A N 1
ATOM 3494 C CA . LYS A 1 476 ? -27.896 6.536 4.017 1.00 91.81 476 LYS A CA 1
ATOM 3495 C C . LYS A 1 476 ? -27.586 8.027 3.906 1.00 91.81 476 LYS A C 1
ATOM 3497 O O . LYS A 1 476 ? -28.046 8.665 2.969 1.00 91.81 476 LYS A O 1
ATOM 3502 N N . THR A 1 477 ? -26.865 8.594 4.867 1.00 90.44 477 THR A N 1
ATOM 3503 C CA . THR A 1 477 ? -26.519 10.021 4.900 1.00 90.44 477 THR A CA 1
ATOM 3504 C C . THR A 1 477 ? -25.174 10.330 4.245 1.00 90.44 477 THR A C 1
ATOM 3506 O O . THR A 1 477 ? -24.790 11.493 4.173 1.00 90.44 477 THR A O 1
ATOM 3509 N N . GLN A 1 478 ? -24.446 9.306 3.784 1.00 90.50 478 GLN A N 1
ATOM 3510 C CA . GLN A 1 478 ? -23.055 9.438 3.344 1.00 90.50 478 GLN A CA 1
ATOM 3511 C C . GLN A 1 478 ? -22.858 9.358 1.825 1.00 90.50 478 GLN A C 1
ATOM 3513 O O . GLN A 1 478 ? -21.714 9.288 1.374 1.00 90.50 478 GLN A O 1
ATOM 3518 N N . ASN A 1 479 ? -23.943 9.398 1.043 1.00 89.00 479 ASN A N 1
ATOM 3519 C CA . ASN A 1 479 ? -23.926 9.411 -0.426 1.00 89.00 479 ASN A CA 1
ATOM 3520 C C . ASN A 1 479 ? -23.047 8.300 -1.028 1.00 89.00 479 ASN A C 1
ATOM 3522 O O . ASN A 1 479 ? -22.197 8.546 -1.889 1.00 89.00 479 ASN A O 1
ATOM 3526 N N . ASN A 1 480 ? -23.218 7.069 -0.535 1.00 93.88 480 ASN A N 1
ATOM 3527 C CA . ASN A 1 480 ? -22.420 5.940 -1.007 1.00 93.88 480 ASN A CA 1
ATOM 3528 C C . ASN A 1 480 ? -22.657 5.720 -2.498 1.00 93.88 480 ASN A C 1
ATOM 3530 O O . ASN A 1 480 ? -23.799 5.735 -2.949 1.00 93.88 480 ASN A O 1
ATOM 3534 N N . SER A 1 481 ? -21.593 5.519 -3.258 1.00 93.50 481 SER A N 1
ATOM 3535 C CA . SER A 1 481 ? -21.654 5.473 -4.713 1.00 93.50 481 SER A CA 1
ATOM 3536 C C . SER A 1 481 ? -20.559 4.601 -5.307 1.00 93.50 481 SER A C 1
ATOM 3538 O O . SER A 1 481 ? -19.460 4.473 -4.760 1.00 93.50 481 SER A O 1
ATOM 3540 N N . ILE A 1 482 ? -20.882 4.000 -6.449 1.00 94.75 482 ILE A N 1
ATOM 3541 C CA . ILE A 1 482 ? -19.956 3.261 -7.305 1.00 94.75 482 ILE A CA 1
ATOM 3542 C C . ILE A 1 482 ? -20.237 3.704 -8.734 1.00 94.75 482 ILE A C 1
ATOM 3544 O O . ILE A 1 482 ? -21.337 3.484 -9.238 1.00 94.75 482 ILE A O 1
ATOM 3548 N N . GLN A 1 483 ? -19.253 4.312 -9.387 1.00 94.56 483 GLN A N 1
ATOM 3549 C CA . GLN A 1 483 ? -19.398 4.835 -10.740 1.00 94.56 483 GLN A CA 1
ATOM 3550 C C . GLN A 1 483 ? -18.245 4.383 -11.631 1.00 94.56 483 GLN A C 1
ATOM 3552 O O . GLN A 1 483 ? -17.081 4.386 -11.226 1.00 94.56 483 GLN A O 1
ATOM 3557 N N . LEU A 1 484 ? -18.592 4.034 -12.863 1.00 95.31 484 LEU A N 1
ATOM 3558 C CA . LEU A 1 484 ? -17.692 3.878 -13.990 1.00 95.31 484 LEU A CA 1
ATOM 3559 C C . LEU A 1 484 ? -17.852 5.096 -14.893 1.00 95.31 484 LEU A C 1
ATOM 3561 O O . LEU A 1 484 ? -18.970 5.531 -15.167 1.00 95.31 484 LEU A O 1
ATOM 3565 N N . VAL A 1 485 ? -16.734 5.645 -15.339 1.00 92.69 485 VAL A N 1
ATOM 3566 C CA . VAL A 1 485 ? -16.694 6.862 -16.142 1.00 92.69 485 VAL A CA 1
ATOM 3567 C C . VAL A 1 485 ? -15.911 6.581 -17.412 1.00 92.69 485 VAL A C 1
ATOM 3569 O O . VAL A 1 485 ? -14.797 6.052 -17.358 1.00 92.69 485 VAL A O 1
ATOM 3572 N N . ASP A 1 486 ? -16.500 6.934 -18.546 1.00 92.31 486 ASP A N 1
ATOM 3573 C CA . ASP A 1 486 ? -15.841 6.886 -19.840 1.00 92.31 486 ASP A CA 1
ATOM 3574 C C . ASP A 1 486 ? -14.672 7.891 -19.856 1.00 92.31 486 ASP A C 1
ATOM 3576 O O . ASP A 1 486 ? -14.849 9.064 -19.508 1.00 92.31 486 ASP A O 1
ATOM 3580 N N . PRO A 1 487 ? -13.454 7.454 -20.211 1.00 88.44 487 PRO A N 1
ATOM 3581 C CA . PRO A 1 487 ? -12.269 8.301 -20.146 1.00 88.44 487 PRO A CA 1
ATOM 3582 C C . PRO A 1 487 ? -12.173 9.339 -21.278 1.00 88.44 487 PRO A C 1
ATOM 3584 O O . PRO A 1 487 ? -11.292 10.202 -21.214 1.00 88.44 487 PRO A O 1
ATOM 3587 N N . ILE A 1 488 ? -13.014 9.250 -22.313 1.00 85.56 488 ILE A N 1
ATOM 3588 C CA . ILE A 1 488 ? -13.009 10.129 -23.487 1.00 85.56 488 ILE A CA 1
ATOM 3589 C C . ILE A 1 488 ? -13.976 11.293 -23.285 1.00 85.56 488 ILE A C 1
ATOM 3591 O O . ILE A 1 488 ? -13.576 12.447 -23.434 1.00 85.56 488 ILE A O 1
ATOM 3595 N N . ASP A 1 489 ? -15.236 11.002 -22.960 1.00 86.81 489 ASP A N 1
ATOM 3596 C CA . ASP A 1 489 ? -16.301 12.013 -22.901 1.00 86.81 489 ASP A CA 1
ATOM 3597 C C . ASP A 1 489 ? -16.827 12.290 -21.479 1.00 86.81 489 ASP A C 1
ATOM 3599 O O . ASP A 1 489 ? -17.603 13.226 -21.278 1.00 86.81 489 ASP A O 1
ATOM 3603 N N . GLY A 1 490 ? -16.389 11.517 -20.480 1.00 86.44 490 GLY A N 1
ATOM 3604 C CA . GLY A 1 490 ? -16.827 11.654 -19.091 1.00 86.44 490 GLY A CA 1
ATOM 3605 C C . GLY A 1 490 ? -18.229 11.102 -18.817 1.00 86.44 490 GLY A C 1
ATOM 3606 O O . GLY A 1 490 ? -18.757 11.284 -17.716 1.00 86.44 490 GLY A O 1
ATOM 3607 N N . SER A 1 491 ? -18.857 10.423 -19.779 1.00 89.19 491 SER A N 1
ATOM 3608 C CA . SER A 1 491 ? -20.133 9.740 -19.578 1.00 89.19 491 SER A CA 1
ATOM 3609 C C . SER A 1 491 ? -20.028 8.775 -18.400 1.00 89.19 491 SER A C 1
ATOM 3611 O O . SER A 1 491 ? -19.081 8.002 -18.285 1.00 89.19 491 SER A O 1
ATOM 3613 N N . THR A 1 492 ? -20.993 8.839 -17.484 1.00 90.81 492 THR A N 1
ATOM 3614 C CA . THR A 1 492 ? -20.931 8.114 -16.211 1.00 90.81 492 THR A CA 1
ATOM 3615 C C . THR A 1 492 ? -22.080 7.117 -16.100 1.00 90.81 492 THR A C 1
ATOM 3617 O O . THR A 1 492 ? -23.240 7.470 -16.303 1.00 90.81 492 THR A O 1
ATOM 3620 N N . MET A 1 493 ? -21.759 5.882 -15.721 1.00 92.62 493 MET A N 1
ATOM 3621 C CA . MET A 1 493 ? -22.712 4.840 -15.341 1.00 92.62 493 MET A CA 1
ATOM 3622 C C . MET A 1 493 ? -22.416 4.406 -13.909 1.00 92.62 493 MET A C 1
ATOM 3624 O O . MET A 1 493 ? -21.278 4.080 -13.584 1.00 92.62 493 MET A O 1
ATOM 3628 N N . GLY A 1 494 ? -23.421 4.351 -13.040 1.00 92.19 494 GLY A N 1
ATOM 3629 C CA . GLY A 1 494 ? -23.180 3.945 -11.662 1.00 92.19 494 GLY A CA 1
ATOM 3630 C C . GLY A 1 494 ? -24.426 3.806 -10.809 1.00 92.19 494 GLY A C 1
ATOM 3631 O O . GLY A 1 494 ? -25.550 4.003 -11.269 1.00 92.19 494 GLY A O 1
ATOM 3632 N N . LEU A 1 495 ? -24.181 3.443 -9.556 1.00 92.19 495 LEU A N 1
ATOM 3633 C CA . LEU A 1 495 ? -25.158 3.370 -8.482 1.00 92.19 495 LEU A CA 1
ATOM 3634 C C . LEU A 1 495 ? -24.824 4.464 -7.472 1.00 92.19 495 LEU A C 1
ATOM 3636 O O . LEU A 1 495 ? -23.709 4.487 -6.952 1.00 92.19 495 LEU A O 1
ATOM 3640 N N . ASP A 1 496 ? -25.793 5.320 -7.170 1.00 90.50 496 ASP A N 1
ATOM 3641 C CA . ASP A 1 496 ? -25.649 6.420 -6.218 1.00 90.50 496 ASP A CA 1
ATOM 3642 C C . ASP A 1 496 ? -26.596 6.240 -5.030 1.00 90.50 496 ASP A C 1
ATOM 3644 O O . ASP A 1 496 ? -27.644 5.601 -5.141 1.00 90.50 496 ASP A O 1
ATOM 3648 N N . ASN A 1 497 ? -26.231 6.832 -3.891 1.00 89.44 497 ASN A N 1
ATOM 3649 C CA . ASN A 1 497 ? -26.958 6.743 -2.621 1.00 89.44 497 ASN A CA 1
ATOM 3650 C C . ASN A 1 497 ? -27.247 5.302 -2.188 1.00 89.44 497 ASN A C 1
ATOM 3652 O O . ASN A 1 497 ? -28.330 4.980 -1.702 1.00 89.44 497 ASN A O 1
ATOM 3656 N N . ILE A 1 498 ? -26.252 4.437 -2.361 1.00 92.81 498 ILE A N 1
ATOM 3657 C CA . ILE A 1 498 ? -26.332 3.035 -1.988 1.00 92.81 498 ILE A CA 1
ATOM 3658 C C . ILE A 1 498 ? -26.531 2.922 -0.470 1.00 92.81 498 ILE A C 1
ATOM 3660 O O . ILE A 1 498 ? -25.807 3.536 0.320 1.00 92.81 498 ILE A O 1
ATOM 3664 N N . VAL A 1 499 ? -27.506 2.123 -0.051 1.00 93.12 499 VAL A N 1
ATOM 3665 C CA . VAL A 1 499 ? -27.783 1.821 1.358 1.00 93.12 499 VAL A CA 1
ATOM 3666 C C . VAL A 1 499 ? -27.759 0.313 1.581 1.00 93.12 499 VAL A C 1
ATOM 3668 O O . VAL A 1 499 ? -27.350 -0.435 0.697 1.00 93.12 499 VAL A O 1
ATOM 3671 N N . GLY A 1 500 ? -28.058 -0.126 2.802 1.00 92.06 500 GLY A N 1
ATOM 3672 C CA . GLY A 1 500 ? -28.179 -1.545 3.110 1.00 92.06 500 GLY A CA 1
ATOM 3673 C C . GLY A 1 500 ? -26.880 -2.190 3.583 1.00 92.06 500 GLY A C 1
ATOM 3674 O O . GLY A 1 500 ? -26.030 -1.554 4.216 1.00 92.06 500 GLY A O 1
ATOM 3675 N N . THR A 1 501 ? -26.758 -3.497 3.359 1.00 91.88 501 THR A N 1
ATOM 3676 C CA . THR A 1 501 ? -25.662 -4.304 3.905 1.00 91.88 501 THR A CA 1
ATOM 3677 C C . THR A 1 501 ? -24.890 -5.050 2.832 1.00 91.88 501 THR A C 1
ATOM 3679 O O . THR A 1 501 ? -25.482 -5.742 2.006 1.00 91.88 501 THR A O 1
ATOM 3682 N N . VAL A 1 502 ? -23.563 -4.985 2.920 1.00 91.50 502 VAL A N 1
ATOM 3683 C CA . VAL A 1 502 ? -22.626 -5.800 2.147 1.00 91.50 502 VAL A CA 1
ATOM 3684 C C . VAL A 1 502 ? -21.961 -6.785 3.100 1.00 91.50 502 VAL A C 1
ATOM 3686 O O . VAL A 1 502 ? -21.095 -6.409 3.889 1.00 91.50 502 VAL A O 1
ATOM 3689 N N . ALA A 1 503 ? -22.375 -8.046 3.070 1.00 91.81 503 ALA A N 1
ATOM 3690 C CA . ALA A 1 503 ? -21.646 -9.108 3.755 1.00 91.81 503 ALA A CA 1
ATOM 3691 C C . ALA A 1 503 ? -20.633 -9.737 2.808 1.00 91.81 503 ALA A C 1
ATOM 3693 O O . ALA A 1 503 ? -20.899 -9.873 1.612 1.00 91.81 503 ALA A O 1
ATOM 3694 N N . PHE A 1 504 ? -19.489 -10.136 3.351 1.00 92.00 504 PHE A N 1
ATOM 3695 C CA . PHE A 1 504 ? -18.447 -10.796 2.587 1.00 92.00 504 PHE A CA 1
ATOM 3696 C C . PHE A 1 504 ? -17.810 -11.950 3.356 1.00 92.00 504 PHE A C 1
ATOM 3698 O O . PHE A 1 504 ? -17.600 -11.853 4.564 1.00 92.00 504 PHE A O 1
ATOM 3705 N N . ASP A 1 505 ? -17.500 -13.030 2.643 1.00 91.38 505 ASP A N 1
ATOM 3706 C CA . ASP A 1 505 ? -16.735 -14.186 3.122 1.00 91.38 505 ASP A CA 1
ATOM 3707 C C . ASP A 1 505 ? -15.729 -14.553 2.033 1.00 91.38 505 ASP A C 1
ATOM 3709 O O . ASP A 1 505 ? -16.053 -15.209 1.042 1.00 91.38 505 ASP A O 1
ATOM 3713 N N . ASN A 1 506 ? -14.525 -14.012 2.183 1.00 91.62 506 ASN A N 1
ATOM 3714 C CA . ASN A 1 506 ? -13.498 -14.015 1.159 1.00 91.62 506 ASN A CA 1
ATOM 3715 C C . ASN A 1 506 ? -12.285 -14.822 1.612 1.00 91.62 506 ASN A C 1
ATOM 3717 O O . ASN A 1 506 ? -11.912 -14.813 2.787 1.00 91.62 506 ASN A O 1
ATOM 3721 N N . LYS A 1 507 ? -11.610 -15.464 0.660 1.00 91.00 507 LYS A N 1
ATOM 3722 C CA . LYS A 1 507 ? -10.350 -16.173 0.898 1.00 91.00 507 LYS A CA 1
ATOM 3723 C C . LYS A 1 507 ? -9.334 -15.805 -0.163 1.00 91.00 507 LYS A C 1
ATOM 3725 O O . LYS A 1 507 ? -9.655 -15.788 -1.351 1.00 91.00 507 LYS A O 1
ATOM 3730 N N . ILE A 1 508 ? -8.107 -15.563 0.277 1.00 91.69 508 ILE A N 1
ATOM 3731 C CA . ILE A 1 508 ? -6.948 -15.489 -0.606 1.00 91.69 508 ILE A CA 1
ATOM 3732 C C . ILE A 1 508 ? -6.168 -16.776 -0.404 1.00 91.69 508 ILE A C 1
ATOM 3734 O O . ILE A 1 508 ? -5.664 -17.027 0.691 1.00 91.69 508 ILE A O 1
ATOM 3738 N N . VAL A 1 509 ? -6.108 -17.589 -1.450 1.00 91.62 509 VAL A N 1
ATOM 3739 C CA . VAL A 1 509 ? -5.404 -18.868 -1.477 1.00 91.62 509 VAL A CA 1
ATOM 3740 C C . VAL A 1 509 ? -4.106 -18.685 -2.244 1.00 91.62 509 VAL A C 1
ATOM 3742 O O . VAL A 1 509 ? -4.125 -18.188 -3.367 1.00 91.62 509 VAL A O 1
ATOM 3745 N N . VAL A 1 510 ? -2.986 -19.123 -1.674 1.00 91.00 510 VAL A N 1
ATOM 3746 C CA . VAL A 1 510 ? -1.719 -19.218 -2.407 1.00 91.00 510 VAL A CA 1
ATOM 3747 C C . VAL A 1 510 ? -1.346 -20.685 -2.533 1.00 91.00 510 VAL A C 1
ATOM 3749 O O . VAL A 1 510 ? -1.128 -21.346 -1.519 1.00 91.00 510 VAL A O 1
ATOM 3752 N N . ASN A 1 511 ? 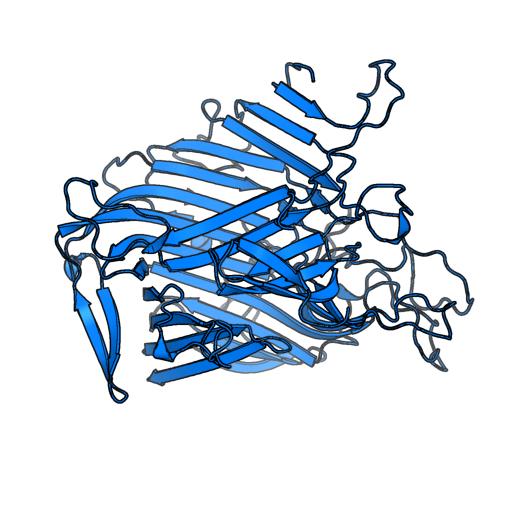-1.261 -21.160 -3.771 1.00 89.19 511 ASN A N 1
ATOM 3753 C CA . ASN A 1 511 ? -0.882 -22.521 -4.124 1.00 89.19 511 ASN A CA 1
ATOM 3754 C C . ASN A 1 511 ? 0.545 -22.553 -4.702 1.00 89.19 511 ASN A C 1
ATOM 3756 O O . ASN A 1 511 ? 1.248 -21.541 -4.744 1.00 89.19 511 ASN A O 1
ATOM 3760 N N . SER A 1 512 ? 0.976 -23.719 -5.182 1.00 88.69 512 SER A N 1
ATOM 3761 C CA . SER A 1 512 ? 2.324 -23.932 -5.727 1.00 88.69 512 SER A CA 1
ATOM 3762 C C . SER A 1 512 ? 2.644 -23.103 -6.983 1.00 88.69 512 SER A C 1
ATOM 3764 O O . SER A 1 512 ? 3.809 -22.798 -7.245 1.00 88.69 512 SER A O 1
ATOM 3766 N N . ASN A 1 513 ? 1.629 -22.738 -7.770 1.00 88.75 513 ASN A N 1
ATOM 3767 C CA . ASN A 1 513 ? 1.797 -22.048 -9.053 1.00 88.75 513 ASN A CA 1
ATOM 3768 C C . ASN A 1 513 ? 0.679 -21.046 -9.392 1.00 88.75 513 ASN A C 1
ATOM 3770 O O . ASN A 1 513 ? 0.674 -20.485 -10.489 1.00 88.75 513 ASN A O 1
ATOM 3774 N N . ASN A 1 514 ? -0.277 -20.836 -8.488 1.00 89.06 514 ASN A N 1
ATOM 3775 C CA . ASN A 1 514 ? -1.427 -19.972 -8.715 1.00 89.06 514 ASN A CA 1
ATOM 3776 C C . ASN A 1 514 ? -1.875 -19.284 -7.416 1.00 89.06 514 ASN A C 1
ATOM 3778 O O . ASN A 1 514 ? -1.516 -19.697 -6.311 1.00 89.06 514 ASN A O 1
ATOM 3782 N N . VAL A 1 515 ? -2.652 -18.213 -7.573 1.00 89.50 515 VAL A N 1
ATOM 3783 C CA . VAL A 1 515 ? -3.327 -17.515 -6.476 1.00 89.50 515 VAL A CA 1
ATOM 3784 C C . VAL A 1 515 ? -4.823 -17.549 -6.757 1.00 89.50 515 VAL A C 1
ATOM 3786 O O . VAL A 1 515 ? -5.261 -17.102 -7.817 1.00 89.50 515 VAL A O 1
ATOM 3789 N N . GLY A 1 516 ? -5.596 -18.075 -5.812 1.00 91.06 516 GLY A N 1
ATOM 3790 C CA . GLY A 1 516 ? -7.053 -18.111 -5.868 1.00 91.06 516 GLY A CA 1
ATOM 3791 C C . GLY A 1 516 ? -7.664 -16.970 -5.061 1.00 91.06 516 GLY A C 1
ATOM 3792 O O . GLY A 1 516 ? -7.358 -16.807 -3.879 1.00 91.06 516 GLY A O 1
ATOM 3793 N N . PHE A 1 517 ? -8.555 -16.198 -5.683 1.00 90.69 517 PHE A N 1
ATOM 3794 C CA . PHE A 1 517 ? -9.399 -15.220 -4.994 1.00 90.69 517 PHE A CA 1
ATOM 3795 C C . PHE A 1 517 ? -10.820 -15.770 -4.918 1.00 90.69 517 PHE A C 1
ATOM 3797 O O . PHE A 1 517 ? -11.588 -15.676 -5.874 1.00 90.69 517 PHE A O 1
ATOM 3804 N N . ASN A 1 518 ? -11.172 -16.344 -3.773 1.00 89.75 518 ASN A N 1
ATOM 3805 C CA . ASN A 1 518 ? -12.507 -16.882 -3.547 1.00 89.75 518 ASN A CA 1
ATOM 3806 C C . ASN A 1 518 ? -13.334 -15.787 -2.892 1.00 89.75 518 ASN A C 1
ATOM 3808 O O . ASN A 1 518 ? -13.231 -15.580 -1.684 1.00 89.75 518 ASN A O 1
ATOM 3812 N N . LEU A 1 519 ? -14.082 -15.048 -3.710 1.00 88.31 519 LEU A N 1
ATOM 3813 C CA . LEU A 1 519 ? -14.849 -13.894 -3.266 1.00 88.31 519 LEU A CA 1
ATOM 3814 C C . LEU A 1 519 ? -16.332 -14.245 -3.139 1.00 88.31 519 LEU A C 1
ATOM 3816 O O . LEU A 1 519 ? -16.944 -14.725 -4.091 1.00 88.31 519 LEU A O 1
ATOM 3820 N N . GLY A 1 520 ? -16.909 -13.980 -1.973 1.00 84.38 520 GLY A N 1
ATOM 3821 C CA . GLY A 1 520 ? -18.334 -14.118 -1.708 1.00 84.38 520 GLY A CA 1
ATOM 3822 C C . GLY A 1 520 ? -18.893 -12.787 -1.239 1.00 84.38 520 GLY A C 1
ATOM 3823 O O . GLY A 1 520 ? -18.453 -12.276 -0.214 1.00 84.38 520 GLY A O 1
ATOM 3824 N N . PHE A 1 521 ? -19.873 -12.242 -1.961 1.00 85.06 521 PHE A N 1
ATOM 3825 C CA . PHE A 1 521 ? -20.573 -11.016 -1.584 1.00 85.06 521 PHE A CA 1
ATOM 3826 C C . PHE A 1 521 ? -22.074 -11.277 -1.503 1.00 85.06 521 PHE A C 1
ATOM 3828 O O . PHE A 1 521 ? -22.674 -11.793 -2.443 1.00 85.06 521 PHE A O 1
ATOM 3835 N N . ASN A 1 522 ? -22.686 -10.891 -0.388 1.00 84.19 522 ASN A N 1
ATOM 3836 C CA . ASN A 1 522 ? -24.133 -10.799 -0.263 1.00 84.19 522 ASN A CA 1
ATOM 3837 C C . ASN A 1 522 ? -24.489 -9.325 -0.100 1.00 84.19 522 ASN A C 1
ATOM 3839 O O . ASN A 1 522 ? -24.148 -8.697 0.906 1.00 84.19 522 ASN A O 1
ATOM 3843 N N . PHE A 1 523 ? -25.124 -8.789 -1.135 1.00 84.00 523 PHE A N 1
ATOM 3844 C CA . PHE A 1 523 ? -25.523 -7.401 -1.205 1.00 84.00 523 PHE A CA 1
ATOM 3845 C C . PHE A 1 523 ? -27.037 -7.303 -1.048 1.00 84.00 523 PHE A C 1
ATOM 3847 O O . PHE A 1 523 ? -27.785 -7.783 -1.897 1.00 84.00 523 PHE A O 1
ATOM 3854 N N . ASN A 1 524 ? -27.465 -6.690 0.052 1.00 81.25 524 ASN A N 1
ATOM 3855 C CA . ASN A 1 524 ? -28.864 -6.414 0.348 1.00 81.25 524 ASN A CA 1
ATOM 3856 C C . ASN A 1 524 ? -29.037 -4.889 0.455 1.00 81.25 524 ASN A C 1
ATOM 3858 O O . ASN A 1 524 ? -28.922 -4.372 1.575 1.00 81.25 524 ASN A O 1
ATOM 3862 N N . PRO A 1 525 ? -29.146 -4.192 -0.696 1.00 64.94 525 PRO A N 1
ATOM 3863 C CA . PRO A 1 525 ? -29.234 -2.737 -0.765 1.00 64.94 525 PRO A CA 1
ATOM 3864 C C . PRO A 1 525 ? -30.489 -2.165 -0.110 1.00 64.94 525 PRO A C 1
ATOM 3866 O O . PRO A 1 525 ? -31.559 -2.811 -0.187 1.00 64.94 525 PRO A O 1
#

Mean predicted aligned error: 6.55 Å

Organism: NCBI:txid108980

Secondary structure (DSSP, 8-state):
-EEETTTEEEEESSPPTTS-------EEE---TT---SEEEEEEE-TT--TTS----TTT-EEEEEEEEEEEEEEEEEEEEE---TT-TTT-EETTEESSTTSSEEEEEEEEE--GGG--SSSPPPEEEEE-SSSSEEEEEEEEEE-S-SSSS--S----S-PPPP-PPEEEE-SEEEEEEE--SEEEPPP-HHHHT-BSTT-TTT-BS--GGGGEEEPPSS---EEEEEEEEEEE--EEEEEEEEEE-TT--EEE-SPPPSEEEE--EEEEEEEEEEEEEEEEGGGGT-EEEEEETTEEEEEE-EEEEEEEEEEEEEE-SEEE-TTSSEEEEEE--EEEEE--EEGGGTTEE--EEEEEEEEEEEEEEEEEEEEETTEEEEEEEEEEEEEEEEEEEEE-TTPBPSS--SSS-SB--TTGGG--TTEEEEEEEEEEEEEEEEEE-----GGGB-TTSPBPTTTSEEEEEEEEEE-TTS--EEEEE-TTT--EEEEES--EEEEEEEEEEE-SS-EEEE--EEEE-

Radius of gyration: 24.23 Å; Cα contacts (8 Å, |Δi|>4): 1540; chains: 1; bounding box: 65×65×72 Å